Protein AF-0000000067769221 (afdb_homodimer)

Organism: Nicotiana tabacum (NCBI:txid4097)

Foldseek 3Di:
DDPPPPPPPPQQDFDDAPLDPDTWGQDQPDPDDFQAAQAQRHTCVNPRAKIGDPVVSHIHHPQSRVPDQWDCALLDNPDIWGKDQWDPDPVRKAAALAQRDIDNGIWRADPVVSHTHGLLRRQDAQWDDADVDHDIWGKEQFALEPPLPDWDAAPQPRHIDHGRYIWTADLVVRHIHHPVSTDPSDRDHDDDDDDDPPVVPPPPPPPPPPPPVPVVVNCVRVCVSVVSSVSNVVVSVSNHVSVVVVVVVVVVVD/DDPPPPPPPVQQDFDDAPLDPDTWGQDQPDPDDFQAAQAQRHTCVNPRAKIGDPVVSHIHGPQSRPPDQWDCALLDNPDIWGKDQWDPDPVRKAAAQAQRDIDNGIWRADPVVGHTHGLLRRQDAQWDDADVDHDIWGKEQFALEPPLPDWDAAPQPRHIDHGRYIWTADLVVRHIHHPVSTDPSDRDHDDDDDDDPPVVPPCPPPPPPPPPVPVVVVCVRVVVSVVSSVSNVVVSVSNHVSVVVVVVVVVVVD

Solvent-accessible surface area (backbone atoms only — not comparable to full-atom values): 29042 Å² total; per-residue (Å²): 137,77,82,73,74,73,75,76,74,74,71,73,72,55,44,64,42,44,86,42,94,58,60,25,24,76,37,71,75,60,94,79,75,86,47,56,19,57,36,72,65,40,64,48,83,88,52,72,54,28,31,28,32,76,92,75,71,42,32,29,41,50,45,61,66,64,50,56,54,36,42,80,41,65,88,44,73,90,51,64,22,35,54,31,69,46,36,78,34,62,82,35,43,46,57,18,56,41,77,62,48,76,48,56,28,29,28,36,30,28,62,47,55,69,46,33,29,41,52,27,63,70,37,52,66,65,56,49,76,50,90,92,41,96,58,66,26,34,37,31,76,30,56,52,53,85,60,79,81,65,81,52,51,18,73,77,81,64,46,76,55,62,59,58,31,27,27,34,35,26,54,93,77,68,44,36,29,44,48,79,78,70,43,76,85,52,59,39,80,68,75,84,72,74,67,47,78,58,76,76,62,73,78,66,75,71,73,72,65,72,80,62,76,75,58,60,61,60,57,49,45,55,43,45,48,50,46,49,32,50,48,35,51,50,46,43,52,50,26,33,51,42,50,50,50,52,52,50,55,57,54,68,70,99,135,77,82,73,74,73,76,75,75,76,71,72,72,54,43,66,42,44,86,43,95,58,60,25,26,75,38,72,73,61,94,78,74,86,48,58,19,56,36,72,66,37,63,47,83,86,53,73,54,28,32,27,32,77,92,74,71,43,33,29,41,48,46,60,66,64,51,53,54,37,42,79,42,66,91,45,72,91,50,63,22,34,54,30,72,47,34,77,34,62,81,34,42,46,56,19,57,41,78,62,47,75,46,57,26,28,28,37,30,29,61,48,54,68,46,35,28,41,52,27,62,72,38,52,64,64,58,49,78,49,89,93,42,96,58,67,26,35,38,33,76,31,57,52,54,86,59,81,80,65,80,52,52,21,74,78,80,64,46,77,56,62,60,58,30,27,27,34,35,27,54,94,75,69,43,37,28,43,46,78,79,70,44,75,86,53,58,39,81,68,74,85,72,74,66,48,79,58,78,78,63,73,78,69,76,69,72,72,65,71,81,61,77,74,60,61,57,59,57,48,46,58,40,44,48,49,45,49,32,49,48,35,51,49,48,43,52,50,26,33,51,43,49,50,50,52,52,50,55,54,52,68,69,100

InterPro domains:
  IPR004146 DC1 [PF03107] (18-64)
  IPR004146 DC1 [PF03107] (75-122)
  IPR004146 DC1 [PF03107] (133-181)
  IPR046349 C1-like domain superfamily [SSF57889] (49-135)

Nearest PDB structures (foldseek):
  1v5n-assembly1_A  TM=6.623E-01  e=2.017E-02  Arabidopsis thaliana
  4b6d-assembly3_C  TM=6.469E-01  e=5.183E-01  Homo sapiens
  5hh7-assembly1_A  TM=3.767E-01  e=6.473E+00  Arabidopsis thaliana
  1v5n-assembly1_A  TM=6.621E-01  e=2.041E-02  Arabidopsis thaliana
  4b6d-assembly3_C  TM=6.463E-01  e=5.768E-01  Homo sapiens

pLDDT: mean 79.21, std 22.81, range [24.3, 98.06]

Sequence (508 aa):
MGRRNRNRDSTSQGKQHFSHSHILKPINPAEVETLTCNACEQPNNDKPNFYGCNSCQYFLHENCFNAPRFLDHSSHSSHPLTLLASPTYSSRSYTCKACGSAGNGFCFSCACCEFDVHLQCASSPSSLLVDIHPHQLELLFGSPFEDKNIVYSCDVCNVIMKTDDWLYYCAGCDFMSHLPCTISPEVGVFPRQQPHPNPNPNPNPNSNTDPNPNTNSAVEMINAANEAHEQIIAAQIRAQIEARGRAAALSLWDMGRRNRNRDSTSQGKQHFSHSHILKPINPAEVETLTCNACEQPNNDKPNFYGCNSCQYFLHENCFNAPRFLDHSSHSSHPLTLLASPTYSSRSYTCKACGSAGNGFCFSCACCEFDVHLQCASSPSSLLVDIHPHQLELLFGSPFEDKNIVYSCDVCNVIMKTDDWLYYCAGCDFMSHLPCTISPEVGVFPRQQPHPNPNPNPNPNSNTDPNPNTNSAVEMINAANEAHEQIIAAQIRAQIEARGRAAALSLWD

Secondary structure (DSSP, 8-state):
--------------EEETTEEEEEEEE---SS---B-TTT--B-TT-S-EEEETTTTEEEEHHHHT--SEE--GGGTTSPEEEESS--STTS-EE-TTT--EE-S-EEEETTTTEEE-HHHHT--SEEEETTEEEEEEEESS-S-S-TT---B-TTT-PBPPTTS-EEEETTTTEEEEHHHHS-S---PPPPPPPPP-SS----TT------STTHHHHHHHHHHHHHHHHHHHHHHHHHHHHHHHHHHHHHH-/--------------EEETTEEEEEEEE---SS---B-TTT--B-TT-S-EEEETTTTEEEEHHHHT--SEE--GGGTTSPEEEESS--STTS-EE-TTT--EE-S-EEEETTTTEEE-HHHHT--SEEEETTEEEEEEEESS-S-S-TT---B-TTT-PBPPTTS-EEEETTTTEEEEHHHHS-S---PPPPPPPPP-SS----TT------STTHHHHHHHHHHHHHHHHHHHHHHHHHHHHHHHHHHHHHH-

Radius of gyration: 27.62 Å; Cα contacts (8 Å, |Δi|>4): 855; chains: 2; bounding box: 79×77×88 Å

Structure (mmCIF, N/CA/C/O backbone):
data_AF-0000000067769221-model_v1
#
loop_
_entity.id
_entity.type
_entity.pdbx_description
1 polymer 'DC1 domain-containing protein'
#
loop_
_atom_site.group_PDB
_atom_site.id
_atom_site.type_symbol
_atom_site.label_atom_id
_atom_site.label_alt_id
_atom_site.label_comp_id
_atom_site.label_asym_id
_atom_site.label_entity_id
_atom_site.label_seq_id
_atom_site.pdbx_PDB_ins_code
_atom_site.Cartn_x
_atom_site.Cartn_y
_atom_site.Cartn_z
_atom_site.occupancy
_atom_site.B_iso_or_equiv
_atom_site.auth_seq_id
_atom_site.auth_comp_id
_atom_site.auth_asym_id
_atom_site.auth_atom_id
_atom_site.pdbx_PDB_model_num
ATOM 1 N N . MET A 1 1 ? -12.945 -39.938 45.281 1 25.27 1 MET A N 1
ATOM 2 C CA . MET A 1 1 ? -13.789 -39.031 44.5 1 25.27 1 MET A CA 1
ATOM 3 C C . MET A 1 1 ? -12.938 -37.969 43.781 1 25.27 1 MET A C 1
ATOM 5 O O . MET A 1 1 ? -12.344 -37.094 44.406 1 25.27 1 MET A O 1
ATOM 9 N N . GLY A 1 2 ? -12.203 -38.344 42.781 1 24.89 2 GLY A N 1
ATOM 10 C CA . GLY A 1 2 ? -11.125 -37.688 42.062 1 24.89 2 GLY A CA 1
ATOM 11 C C . GLY A 1 2 ? -11.602 -36.5 41.25 1 24.89 2 GLY A C 1
ATOM 12 O O . GLY A 1 2 ? -12.648 -36.531 40.594 1 24.89 2 GLY A O 1
ATOM 13 N N . ARG A 1 3 ? -11.352 -35.219 41.75 1 29.81 3 ARG A N 1
ATOM 14 C CA . ARG A 1 3 ? -11.594 -33.938 41.031 1 29.81 3 ARG A CA 1
ATOM 15 C C . ARG A 1 3 ? -11.102 -34.031 39.594 1 29.81 3 ARG A C 1
ATOM 17 O O . ARG A 1 3 ? -9.898 -34.188 39.375 1 29.81 3 ARG A O 1
ATOM 24 N N . ARG A 1 4 ? -11.859 -34.719 38.719 1 24.3 4 ARG A N 1
ATOM 25 C CA . ARG A 1 4 ? -11.648 -34.656 37.281 1 24.3 4 ARG A CA 1
ATOM 26 C C . ARG A 1 4 ? -11.375 -33.25 36.844 1 24.3 4 ARG A C 1
ATOM 28 O O . ARG A 1 4 ? -12.172 -32.344 37.094 1 24.3 4 ARG A O 1
ATOM 35 N N . ASN A 1 5 ? -10.109 -32.844 36.75 1 26.67 5 ASN A N 1
ATOM 36 C CA . ASN A 1 5 ? -9.594 -31.609 36.125 1 26.67 5 ASN A CA 1
ATOM 37 C C . ASN A 1 5 ? -10.266 -31.328 34.812 1 26.67 5 ASN A C 1
ATOM 39 O O . ASN A 1 5 ? -10.219 -32.156 33.875 1 26.67 5 ASN A O 1
ATOM 43 N N . ARG A 1 6 ? -11.516 -30.734 34.812 1 29.41 6 ARG A N 1
ATOM 44 C CA . ARG A 1 6 ? -12.133 -30.156 33.625 1 29.41 6 ARG A CA 1
ATOM 45 C C . ARG A 1 6 ? -11.078 -29.609 32.656 1 29.41 6 ARG A C 1
ATOM 47 O O . ARG A 1 6 ? -10.156 -28.906 33.094 1 29.41 6 ARG A O 1
ATOM 54 N N . ASN A 1 7 ? -10.844 -30.375 31.609 1 27.83 7 ASN A N 1
ATOM 55 C CA . ASN A 1 7 ? -10.109 -30 30.406 1 27.83 7 ASN A CA 1
ATOM 56 C C . ASN A 1 7 ? -10.289 -28.531 30.062 1 27.83 7 ASN A C 1
ATOM 58 O O . ASN A 1 7 ? -11.383 -27.984 30.203 1 27.83 7 ASN A O 1
ATOM 62 N N . ARG A 1 8 ? -9.297 -27.688 30.297 1 29.52 8 ARG A N 1
ATOM 63 C CA . ARG A 1 8 ? -9.039 -26.375 29.734 1 29.52 8 ARG A CA 1
ATOM 64 C C . ARG A 1 8 ? -9.594 -26.266 28.312 1 29.52 8 ARG A C 1
ATOM 66 O O . ARG A 1 8 ? -9.109 -26.938 27.406 1 29.52 8 ARG A O 1
ATOM 73 N N . ASP A 1 9 ? -10.906 -26.25 28.078 1 34.09 9 ASP A N 1
ATOM 74 C CA . ASP A 1 9 ? -11.438 -25.75 26.812 1 34.09 9 ASP A CA 1
ATOM 75 C C . ASP A 1 9 ? -10.484 -24.734 26.188 1 34.09 9 ASP A C 1
ATOM 77 O O . ASP A 1 9 ? -10.18 -23.703 26.781 1 34.09 9 ASP A O 1
ATOM 81 N N . SER A 1 10 ? -9.367 -25.109 25.578 1 37.72 10 SER A N 1
ATOM 82 C CA . SER A 1 10 ? -8.5 -24.297 24.719 1 37.72 10 SER A CA 1
ATOM 83 C C . SER A 1 10 ? -9.305 -23.25 23.969 1 37.72 10 SER A C 1
ATOM 85 O O . SER A 1 10 ? -10.023 -23.562 23.016 1 37.72 10 SER A O 1
ATOM 87 N N . THR A 1 11 ? -10.102 -22.391 24.5 1 42 11 THR A N 1
ATOM 88 C CA . THR A 1 11 ? -10.68 -21.172 23.953 1 42 11 THR A CA 1
ATOM 89 C C . THR A 1 11 ? -9.828 -20.641 22.812 1 42 11 THR A C 1
ATOM 91 O O . THR A 1 11 ? -8.695 -20.203 23.016 1 42 11 THR A O 1
ATOM 94 N N . SER A 1 12 ? -9.609 -21.281 21.688 1 53.34 12 SER A N 1
ATOM 95 C CA . SER A 1 12 ? -8.922 -20.906 20.469 1 53.34 12 SER A CA 1
ATOM 96 C C . SER A 1 12 ? -9.008 -19.406 20.219 1 53.34 12 SER A C 1
ATOM 98 O O . SER A 1 12 ? -10.102 -18.859 20.078 1 53.34 12 SER A O 1
ATOM 100 N N . GLN A 1 13 ? -8.281 -18.594 20.875 1 73.44 13 GLN A N 1
ATOM 101 C CA . GLN A 1 13 ? -8.203 -17.141 21.047 1 73.44 13 GLN A CA 1
ATOM 102 C C . GLN A 1 13 ? -8.195 -16.438 19.703 1 73.44 13 GLN A C 1
ATOM 104 O O . GLN A 1 13 ? -7.523 -16.875 18.766 1 73.44 13 GLN A O 1
ATOM 109 N N . GLY A 1 14 ? -9.266 -15.797 19.281 1 86.94 14 GLY A N 1
ATOM 110 C CA . GLY A 1 14 ? -9.414 -14.906 18.141 1 86.94 14 GLY A CA 1
ATOM 111 C C . GLY A 1 14 ? -8.242 -13.961 17.969 1 86.94 14 GLY A C 1
ATOM 112 O O . GLY A 1 14 ? -7.461 -13.75 18.891 1 86.94 14 GLY A O 1
ATOM 113 N N . LYS A 1 15 ? -7.949 -13.734 16.781 1 91.62 15 LYS A N 1
ATOM 114 C CA . LYS A 1 15 ? -6.863 -12.82 16.422 1 91.62 15 LYS A CA 1
ATOM 115 C C . LYS A 1 15 ? -7.383 -11.617 15.656 1 91.62 15 LYS A C 1
ATOM 117 O O . LYS A 1 15 ? -8.305 -11.742 14.844 1 91.62 15 LYS A O 1
ATOM 122 N N . GLN A 1 16 ? -6.746 -10.477 15.93 1 94.25 16 GLN A N 1
ATOM 123 C CA . GLN A 1 16 ? -7.055 -9.266 15.172 1 94.25 16 GLN A CA 1
ATOM 124 C C . GLN A 1 16 ? -6.293 -9.242 13.844 1 94.25 16 GLN A C 1
ATOM 126 O O . GLN A 1 16 ? -5.117 -9.602 13.797 1 94.25 16 GLN A O 1
ATOM 131 N N . HIS A 1 17 ? -6.992 -8.969 12.82 1 95.88 17 HIS A N 1
ATOM 132 C CA . HIS A 1 17 ? -6.383 -8.742 11.508 1 95.88 17 HIS A CA 1
ATOM 133 C C . HIS A 1 17 ? -6.703 -7.34 10.992 1 95.88 17 HIS A C 1
ATOM 135 O O . HIS A 1 17 ? -7.809 -6.836 11.195 1 95.88 17 HIS A O 1
ATOM 141 N N . PHE A 1 18 ? -5.863 -6.773 10.266 1 94.62 18 PHE A N 1
ATOM 142 C CA . PHE A 1 18 ? -6.016 -5.371 9.891 1 94.62 18 PHE A CA 1
ATOM 143 C C . PHE A 1 18 ? -7.168 -5.199 8.906 1 94.62 18 PHE A C 1
ATOM 145 O O . PHE A 1 18 ? -7.75 -4.117 8.805 1 94.62 18 PHE A O 1
ATOM 152 N N . SER A 1 19 ? -7.48 -6.215 8.117 1 94.88 19 SER A N 1
ATOM 153 C CA . SER A 1 19 ? -8.438 -6.102 7.02 1 94.88 19 SER A CA 1
ATOM 154 C C . SER A 1 19 ? -9.875 -6.227 7.527 1 94.88 19 SER A C 1
ATOM 156 O O . SER A 1 19 ? -10.828 -6.086 6.758 1 94.88 19 SER A O 1
ATOM 158 N N . HIS A 1 20 ? -10.016 -6.465 8.766 1 93.94 20 HIS A N 1
ATOM 159 C CA . HIS A 1 20 ? -11.344 -6.633 9.336 1 93.94 20 HIS A CA 1
ATOM 160 C C . HIS A 1 20 ? -11.414 -6.066 10.75 1 93.94 20 HIS A C 1
ATOM 162 O O . HIS A 1 20 ? -10.492 -6.25 11.539 1 93.94 20 HIS A O 1
ATOM 168 N N . SER A 1 21 ? -12.484 -5.402 11.102 1 91.25 21 SER A N 1
ATOM 169 C CA . SER A 1 21 ? -12.586 -4.699 12.383 1 91.25 21 SER A CA 1
ATOM 170 C C . SER A 1 21 ? -12.852 -5.668 13.523 1 91.25 21 SER A C 1
ATOM 172 O O . SER A 1 21 ? -12.453 -5.414 14.664 1 91.25 21 SER A O 1
ATOM 174 N N . HIS A 1 22 ? -13.461 -6.832 13.297 1 93.69 22 HIS A N 1
ATOM 175 C CA . HIS A 1 22 ? -13.758 -7.805 14.344 1 93.69 22 HIS A CA 1
ATOM 176 C C . HIS A 1 22 ? -12.633 -8.82 14.492 1 93.69 22 HIS A C 1
ATOM 178 O O . HIS A 1 22 ? -11.891 -9.078 13.539 1 93.69 22 HIS A O 1
ATOM 184 N N . ILE A 1 23 ? -12.641 -9.328 15.648 1 95 23 ILE A N 1
ATOM 185 C CA . ILE A 1 23 ? -11.703 -10.414 15.914 1 95 23 ILE A CA 1
ATOM 186 C C . ILE A 1 23 ? -12.078 -11.633 15.07 1 95 23 ILE A C 1
ATOM 188 O O . ILE A 1 23 ? -13.258 -11.977 14.961 1 95 23 ILE A O 1
ATOM 192 N N . LEU A 1 24 ? -11.141 -12.18 14.438 1 94.5 24 LEU A N 1
ATOM 193 C CA . LEU A 1 24 ? -11.359 -13.391 13.648 1 94.5 24 LEU A CA 1
ATOM 194 C C . LEU A 1 24 ? -11.07 -14.641 14.477 1 94.5 24 LEU A C 1
ATOM 196 O O . LEU A 1 24 ? -10.031 -14.734 15.125 1 94.5 24 LEU A O 1
ATOM 200 N N . LYS A 1 25 ? -11.961 -15.602 14.414 1 93.06 25 LYS A N 1
ATOM 201 C CA . LYS A 1 25 ? -11.836 -16.828 15.188 1 93.06 25 LYS A CA 1
ATOM 202 C C . LYS A 1 25 ? -11.609 -18.031 14.281 1 93.06 25 LYS A C 1
ATOM 204 O O . LYS A 1 25 ? -11.992 -18.016 13.102 1 93.06 25 LYS A O 1
ATOM 209 N N . PRO A 1 26 ? -10.914 -18.969 14.883 1 89.88 26 PRO A N 1
ATOM 210 C CA . PRO A 1 26 ? -10.805 -20.203 14.086 1 89.88 26 PRO A CA 1
ATOM 211 C C . PRO A 1 26 ? -12.164 -20.766 13.695 1 89.88 26 PRO A C 1
ATOM 213 O O . PRO A 1 26 ? -13.094 -20.766 14.508 1 89.88 26 PRO A O 1
ATOM 216 N N . ILE A 1 27 ? -12.211 -21 12.414 1 83.38 27 ILE A N 1
ATOM 217 C CA . ILE A 1 27 ? -13.445 -21.594 11.898 1 83.38 27 ILE A CA 1
ATOM 218 C C . ILE A 1 27 ? -13.234 -23.078 11.641 1 83.38 27 ILE A C 1
ATOM 220 O O . ILE A 1 27 ? -12.219 -23.484 11.07 1 83.38 27 ILE A O 1
ATOM 224 N N . ASN A 1 28 ? -13.891 -23.859 12.367 1 69.56 28 ASN A N 1
ATOM 225 C CA . ASN A 1 28 ? -13.93 -25.281 12.047 1 69.56 28 ASN A CA 1
ATOM 226 C C . ASN A 1 28 ? -15.031 -25.594 11.039 1 69.56 28 ASN A C 1
ATOM 228 O O . ASN A 1 28 ? -16.219 -25.594 11.391 1 69.56 28 ASN A O 1
ATOM 232 N N . PRO A 1 29 ? -14.586 -25.359 9.828 1 57.69 29 PRO A N 1
ATOM 233 C CA . PRO A 1 29 ? -15.688 -25.547 8.883 1 57.69 29 PRO A CA 1
ATOM 234 C C . PRO A 1 29 ? -16.484 -26.828 9.141 1 57.69 29 PRO A C 1
ATOM 236 O O . PRO A 1 29 ? -15.891 -27.875 9.406 1 57.69 29 PRO A O 1
ATOM 239 N N . ALA A 1 30 ? -17.5 -26.781 9.844 1 55.44 30 ALA A N 1
ATOM 240 C CA . ALA A 1 30 ? -18.328 -27.984 9.75 1 55.44 30 ALA A CA 1
ATOM 241 C C . ALA A 1 30 ? -18.359 -28.516 8.32 1 55.44 30 ALA A C 1
ATOM 243 O O . ALA A 1 30 ? -18.031 -27.797 7.379 1 55.44 30 ALA A O 1
ATOM 244 N N . GLU A 1 31 ? -18.672 -29.797 7.98 1 53.28 31 GLU A N 1
ATOM 245 C CA . GLU A 1 31 ? -18.781 -30.609 6.777 1 53.28 31 GLU A CA 1
ATOM 246 C C . GLU A 1 31 ? -19.188 -29.766 5.574 1 53.28 31 GLU A C 1
ATOM 248 O O . GLU A 1 31 ? -18.734 -30 4.453 1 53.28 31 GLU A O 1
ATOM 253 N N . VAL A 1 32 ? -20.25 -28.906 5.582 1 55.25 32 VAL A N 1
ATOM 254 C CA . VAL A 1 32 ? -21.016 -28.75 4.348 1 55.25 32 VAL A CA 1
ATOM 255 C C . VAL A 1 32 ? -20.562 -27.484 3.619 1 55.25 32 VAL A C 1
ATOM 257 O O . VAL A 1 32 ? -20.516 -27.453 2.389 1 55.25 32 VAL A O 1
ATOM 260 N N . GLU A 1 33 ? -20.359 -26.188 4.273 1 67.38 33 GLU A N 1
ATOM 261 C CA . GLU A 1 33 ? -20.469 -25 3.439 1 67.38 33 GLU A CA 1
ATOM 262 C C . GLU A 1 33 ? -19.094 -24.531 2.971 1 67.38 33 GLU A C 1
ATOM 264 O O . GLU A 1 33 ? -18.125 -24.578 3.729 1 67.38 33 GLU A O 1
ATOM 269 N N . THR A 1 34 ? -18.906 -24.531 1.644 1 82.5 34 THR A N 1
ATOM 270 C CA . THR A 1 34 ? -17.703 -24 1 1 82.5 34 THR A CA 1
ATOM 271 C C . THR A 1 34 ? -17.609 -22.484 1.211 1 82.5 34 THR A C 1
ATOM 273 O O . THR A 1 34 ? -18.469 -21.734 0.768 1 82.5 34 THR A O 1
ATOM 276 N N . LEU A 1 35 ? -16.719 -22.125 2.105 1 87.94 35 LEU A N 1
ATOM 277 C CA . LEU A 1 35 ? -16.453 -20.719 2.342 1 87.94 35 LEU A CA 1
ATOM 278 C C . LEU A 1 35 ? -15.344 -20.219 1.419 1 87.94 35 LEU A C 1
ATOM 280 O O . LEU A 1 35 ? -14.461 -20.984 1.021 1 87.94 35 LEU A O 1
ATOM 284 N N . THR A 1 36 ? -15.422 -18.984 1.018 1 92.12 36 THR A N 1
ATOM 285 C CA . THR A 1 36 ? -14.43 -18.359 0.14 1 92.12 36 THR A CA 1
ATOM 286 C C . THR A 1 36 ? -13.562 -17.375 0.915 1 92.12 36 THR A C 1
ATOM 288 O O . THR A 1 36 ? -14.078 -16.562 1.689 1 92.12 36 THR A O 1
ATOM 291 N N . CYS A 1 37 ? -12.344 -17.516 0.779 1 94.56 37 CYS A N 1
ATOM 292 C CA . CYS A 1 37 ? -11.398 -16.609 1.421 1 94.56 37 CYS A CA 1
ATOM 293 C C . CYS A 1 37 ? -11.5 -15.203 0.848 1 94.56 37 CYS A C 1
ATOM 295 O O . CYS A 1 37 ? -11.508 -15.023 -0.371 1 94.56 37 CYS A O 1
ATOM 297 N N . ASN A 1 38 ? -11.484 -14.203 1.709 1 95.31 38 ASN A N 1
ATOM 298 C CA . ASN A 1 38 ? -11.633 -12.82 1.272 1 95.31 38 ASN A CA 1
ATOM 299 C C . ASN A 1 38 ? -10.312 -12.242 0.771 1 95.31 38 ASN A C 1
ATOM 301 O O . ASN A 1 38 ? -10.289 -11.172 0.158 1 95.31 38 ASN A O 1
ATOM 305 N N . ALA A 1 39 ? -9.242 -12.953 0.962 1 96.25 39 ALA A N 1
ATOM 306 C CA . ALA A 1 39 ? -7.941 -12.477 0.508 1 96.25 39 ALA A CA 1
ATOM 307 C C . ALA A 1 39 ? -7.594 -13.055 -0.861 1 96.25 39 ALA A C 1
ATOM 309 O O . ALA A 1 39 ? -7.539 -12.32 -1.854 1 96.25 39 ALA A O 1
ATOM 310 N N . CYS A 1 40 ? -7.512 -14.312 -0.928 1 95 40 CYS A N 1
ATOM 311 C CA . CYS A 1 40 ? -7.062 -14.945 -2.162 1 95 40 CYS A CA 1
ATOM 312 C C . CYS A 1 40 ? -8.242 -15.352 -3.033 1 95 40 CYS A C 1
ATOM 314 O O . CYS A 1 40 ? -8.062 -15.805 -4.164 1 95 40 CYS A O 1
ATOM 316 N N . GLU A 1 41 ? -9.422 -15.312 -2.553 1 93.75 41 GLU A N 1
ATOM 317 C CA . GLU A 1 41 ? -10.672 -15.578 -3.256 1 93.75 41 GLU A CA 1
ATOM 318 C C . GLU A 1 41 ? -10.797 -17.047 -3.625 1 93.75 41 GLU A C 1
ATOM 320 O O . GLU A 1 41 ? -11.508 -17.406 -4.57 1 93.75 41 GLU A O 1
ATOM 325 N N . GLN A 1 42 ? -10.031 -17.922 -2.934 1 91.56 42 GLN A N 1
ATOM 326 C CA . GLN A 1 42 ? -10.125 -19.359 -3.113 1 91.56 42 GLN A CA 1
ATOM 327 C C . GLN A 1 42 ? -10.961 -20 -2.008 1 91.56 42 GLN A C 1
ATOM 329 O O . GLN A 1 42 ? -11.086 -19.453 -0.916 1 91.56 42 GLN A O 1
ATOM 334 N N . PRO A 1 43 ? -11.508 -21.109 -2.344 1 89.31 43 PRO A N 1
ATOM 335 C CA . PRO A 1 43 ? -12.312 -21.797 -1.33 1 89.31 43 PRO A CA 1
ATOM 336 C C . PRO A 1 43 ? -11.461 -22.438 -0.232 1 89.31 43 PRO A C 1
ATOM 338 O O . PRO A 1 43 ? -10.25 -22.609 -0.407 1 89.31 43 PRO A O 1
ATOM 341 N N . ASN A 1 44 ? -11.984 -22.688 0.973 1 82.62 44 ASN A N 1
ATOM 342 C CA . ASN A 1 44 ? -11.297 -23.328 2.094 1 82.62 44 ASN A CA 1
ATOM 343 C C . ASN A 1 44 ? -11.008 -24.797 1.811 1 82.62 44 ASN A C 1
ATOM 345 O O . ASN A 1 44 ? -10.133 -25.391 2.445 1 82.62 44 ASN A O 1
ATOM 349 N N . ASN A 1 45 ? -11.172 -25.312 0.659 1 67.38 45 ASN A N 1
ATOM 350 C CA . ASN A 1 45 ? -11.008 -26.703 0.23 1 67.38 45 ASN A CA 1
ATOM 351 C C . ASN A 1 45 ? -10.648 -27.609 1.4 1 67.38 45 ASN A C 1
ATOM 353 O O . ASN A 1 45 ? -9.609 -28.266 1.381 1 67.38 45 ASN A O 1
ATOM 357 N N . ASP A 1 46 ? -11.375 -27.688 2.496 1 61.19 46 ASP A N 1
ATOM 358 C CA . ASP A 1 46 ? -11.227 -28.609 3.621 1 61.19 46 ASP A CA 1
ATOM 359 C C . ASP A 1 46 ? -9.969 -28.281 4.434 1 61.19 46 ASP A C 1
ATOM 361 O O . ASP A 1 46 ? -9.516 -29.109 5.227 1 61.19 46 ASP A O 1
ATOM 365 N N . LYS A 1 47 ? -9.383 -27.234 4.062 1 65.25 47 LYS A N 1
ATOM 366 C CA . LYS A 1 47 ? -8.219 -26.891 4.871 1 65.25 47 LYS A CA 1
ATOM 367 C C . LYS A 1 47 ? -8.633 -26.344 6.238 1 65.25 47 LYS A C 1
ATOM 369 O O . LYS A 1 47 ? -9.508 -25.484 6.332 1 65.25 47 LYS A O 1
ATOM 374 N N . PRO A 1 48 ? -8.148 -26.938 7.336 1 61.59 48 PRO A N 1
ATOM 375 C CA . PRO A 1 48 ? -8.57 -26.672 8.711 1 61.59 48 PRO A CA 1
ATOM 376 C C . PRO A 1 48 ? -8.117 -25.312 9.227 1 61.59 48 PRO A C 1
ATOM 378 O O . PRO A 1 48 ? -8.672 -24.797 10.195 1 61.59 48 PRO A O 1
ATOM 381 N N . ASN A 1 49 ? -7.418 -24.688 8.523 1 80.75 49 ASN A N 1
ATOM 382 C CA . ASN A 1 49 ? -6.883 -23.516 9.203 1 80.75 49 ASN A CA 1
ATOM 383 C C . ASN A 1 49 ? -7.414 -22.219 8.594 1 80.75 49 ASN A C 1
ATOM 385 O O . ASN A 1 49 ? -6.664 -21.469 7.965 1 80.75 49 ASN A O 1
ATOM 389 N N . PHE A 1 50 ? -8.805 -22.094 8.859 1 87.44 50 PHE A N 1
ATOM 390 C CA . PHE A 1 50 ? -9.508 -20.891 8.414 1 87.44 50 PHE A CA 1
ATOM 391 C C . PHE A 1 50 ? -9.891 -20.016 9.602 1 87.44 50 PHE A C 1
ATOM 393 O O . PHE A 1 50 ? -10.242 -20.531 10.664 1 87.44 50 PHE A O 1
ATOM 400 N N . TYR A 1 51 ? -9.703 -18.766 9.484 1 92.12 51 TYR A N 1
ATOM 401 C CA . TYR A 1 51 ? -10.164 -17.766 10.453 1 92.12 51 TYR A CA 1
ATOM 402 C C . TYR A 1 51 ? -11.297 -16.922 9.867 1 92.12 51 TYR A C 1
ATOM 404 O O . TYR A 1 51 ? -11.32 -16.656 8.664 1 92.12 51 TYR A O 1
ATOM 412 N N . GLY A 1 52 ? -12.227 -16.625 10.766 1 92.62 52 GLY A N 1
ATOM 413 C CA . GLY A 1 52 ? -13.273 -15.82 10.172 1 92.62 52 GLY A CA 1
ATOM 414 C C . GLY A 1 52 ? -14.211 -15.211 11.195 1 92.62 52 GLY A C 1
ATOM 415 O O . GLY A 1 52 ? -14.055 -15.43 12.398 1 92.62 52 GLY A O 1
ATOM 416 N N . CYS A 1 53 ? -14.914 -14.281 10.734 1 93.81 53 CYS A N 1
ATOM 417 C CA . CYS A 1 53 ? -16.047 -13.648 11.406 1 93.81 53 CYS A CA 1
ATOM 418 C C . CYS A 1 53 ? -17.359 -14.031 10.727 1 93.81 53 CYS A C 1
ATOM 420 O O . CYS A 1 53 ? -17.672 -13.531 9.648 1 93.81 53 CYS A O 1
ATOM 422 N N . ASN A 1 54 ? -18.219 -14.75 11.375 1 90.06 54 ASN A N 1
ATOM 423 C CA . ASN A 1 54 ? -19.438 -15.289 10.773 1 90.06 54 ASN A CA 1
ATOM 424 C C . ASN A 1 54 ? -20.469 -14.203 10.539 1 90.06 54 ASN A C 1
ATOM 426 O O . ASN A 1 54 ? -21.156 -14.195 9.516 1 90.06 54 ASN A O 1
ATOM 430 N N . SER A 1 55 ? -20.531 -13.336 11.461 1 92.19 55 SER A N 1
ATOM 431 C CA . SER A 1 55 ? -21.547 -12.289 11.359 1 92.19 55 SER A CA 1
ATOM 432 C C . SER A 1 55 ? -21.328 -11.422 10.117 1 92.19 55 SER A C 1
ATOM 434 O O . SER A 1 55 ? -22.281 -10.961 9.5 1 92.19 55 SER A O 1
ATOM 436 N N . CYS A 1 56 ? -20.062 -11.25 9.703 1 93.25 56 CYS A N 1
ATOM 437 C CA . CYS A 1 56 ? -19.719 -10.406 8.562 1 93.25 56 CYS A CA 1
ATOM 438 C C . CYS A 1 56 ? -19.438 -11.25 7.32 1 93.25 56 CYS A C 1
ATOM 440 O O . CYS A 1 56 ? -19.219 -10.703 6.238 1 93.25 56 CYS A O 1
ATOM 442 N N . GLN A 1 57 ? -19.422 -12.539 7.465 1 91.69 57 GLN A N 1
ATOM 443 C CA . GLN A 1 57 ? -19.078 -13.453 6.383 1 91.69 57 GLN A CA 1
ATOM 444 C C . GLN A 1 57 ? -17.703 -13.109 5.793 1 91.69 57 GLN A C 1
ATOM 446 O O . GLN A 1 57 ? -17.578 -12.961 4.578 1 91.69 57 GLN A O 1
ATOM 451 N N . TYR A 1 58 ? -16.797 -13 6.684 1 94.69 58 TYR A N 1
ATOM 452 C CA . TYR A 1 58 ? -15.422 -12.664 6.344 1 94.69 58 TYR A CA 1
ATOM 453 C C . TYR A 1 58 ? -14.469 -13.766 6.797 1 94.69 58 TYR A C 1
ATOM 455 O O . TYR A 1 58 ? -14.391 -14.078 7.984 1 94.69 58 TYR A O 1
ATOM 463 N N . PHE A 1 59 ? -13.688 -14.32 5.832 1 93.62 59 PHE A N 1
ATOM 464 C CA . PHE A 1 59 ? -12.875 -15.5 6.117 1 93.62 59 PHE A CA 1
ATOM 465 C C . PHE A 1 59 ? -11.5 -15.383 5.469 1 93.62 59 PHE A C 1
ATOM 467 O O . PHE A 1 59 ? -11.375 -14.828 4.371 1 93.62 59 PHE A O 1
ATOM 474 N N . LEU A 1 60 ? -10.508 -15.891 6.207 1 95.06 60 LEU A N 1
ATOM 475 C CA . LEU A 1 60 ? -9.148 -15.922 5.695 1 95.06 60 LEU A CA 1
ATOM 476 C C . LEU A 1 60 ? -8.508 -17.281 5.922 1 95.06 60 LEU A C 1
ATOM 478 O O . LEU A 1 60 ? -8.664 -17.891 6.992 1 95.06 60 LEU A O 1
ATOM 482 N N . HIS A 1 61 ? -7.836 -17.75 4.832 1 93.25 61 HIS A N 1
ATOM 483 C CA . HIS A 1 61 ? -6.906 -18.844 5.078 1 93.25 61 HIS A CA 1
ATOM 484 C C . HIS A 1 61 ? -5.844 -18.438 6.094 1 93.25 61 HIS A C 1
ATOM 486 O O . HIS A 1 61 ? -5.574 -17.25 6.285 1 93.25 61 HIS A O 1
ATOM 492 N N . GLU A 1 62 ? -5.273 -19.406 6.688 1 92.06 62 GLU A N 1
ATOM 493 C CA . GLU A 1 62 ? -4.207 -19.125 7.641 1 92.06 62 GLU A CA 1
ATOM 494 C C . GLU A 1 62 ? -3.039 -18.406 6.965 1 92.06 62 GLU A C 1
ATOM 496 O O . GLU A 1 62 ? -2.52 -17.422 7.492 1 92.06 62 GLU A O 1
ATOM 501 N N . ASN A 1 63 ? -2.578 -18.922 5.816 1 93.44 63 ASN A N 1
ATOM 502 C CA . ASN A 1 63 ? -1.471 -18.312 5.098 1 93.44 63 ASN A CA 1
ATOM 503 C C . ASN A 1 63 ? -1.827 -16.906 4.629 1 93.44 63 ASN A C 1
ATOM 505 O O . ASN A 1 63 ? -0.966 -16.016 4.582 1 93.44 63 ASN A O 1
ATOM 509 N N . CYS A 1 64 ? -3.092 -16.703 4.242 1 95.12 64 CYS A N 1
ATOM 510 C CA . CYS A 1 64 ? -3.545 -15.375 3.855 1 95.12 64 CYS A CA 1
ATOM 511 C C . CYS A 1 64 ? -3.584 -14.438 5.059 1 95.12 64 CYS A C 1
ATOM 513 O O . CYS A 1 64 ? -3.188 -13.281 4.961 1 95.12 64 CYS A O 1
ATOM 515 N N . PHE A 1 65 ? -4.004 -14.969 6.164 1 95.06 65 PHE A N 1
ATOM 516 C CA . PHE A 1 65 ? -4.027 -14.219 7.418 1 95.06 65 PHE A CA 1
ATOM 517 C C . PHE A 1 65 ? -2.627 -13.758 7.801 1 95.06 65 PHE A C 1
ATOM 519 O O . PHE A 1 65 ? -2.447 -12.633 8.273 1 95.06 65 PHE A O 1
ATOM 526 N N . ASN A 1 66 ? -1.688 -14.602 7.512 1 94.25 66 ASN A N 1
ATOM 527 C CA . ASN A 1 66 ? -0.325 -14.352 7.973 1 94.25 66 ASN A CA 1
ATOM 528 C C . ASN A 1 66 ? 0.53 -13.719 6.879 1 94.25 66 ASN A C 1
ATOM 530 O O . ASN A 1 66 ? 1.749 -13.617 7.023 1 94.25 66 ASN A O 1
ATOM 534 N N . ALA A 1 67 ? -0.056 -13.352 5.789 1 95.88 67 ALA A N 1
ATOM 535 C CA . ALA A 1 67 ? 0.713 -12.703 4.727 1 95.88 67 ALA A CA 1
ATOM 536 C C . ALA A 1 67 ? 1.448 -11.477 5.258 1 95.88 67 ALA A C 1
ATOM 538 O O . ALA A 1 67 ? 0.897 -10.703 6.051 1 95.88 67 ALA A O 1
ATOM 539 N N . PRO A 1 68 ? 2.713 -11.297 4.828 1 95.69 68 PRO A N 1
ATOM 540 C CA . PRO A 1 68 ? 3.479 -10.141 5.293 1 95.69 68 PRO A CA 1
ATOM 541 C C . PRO A 1 68 ? 2.957 -8.82 4.723 1 95.69 68 PRO A C 1
ATOM 543 O O . PRO A 1 68 ? 2.332 -8.812 3.658 1 95.69 68 PRO A O 1
ATOM 546 N N . ARG A 1 69 ? 3.256 -7.719 5.395 1 96.12 69 ARG A N 1
ATOM 547 C CA . ARG A 1 69 ? 2.801 -6.391 4.988 1 96.12 69 ARG A CA 1
ATOM 548 C C . ARG A 1 69 ? 3.449 -5.969 3.674 1 96.12 69 ARG A C 1
ATOM 550 O O . ARG A 1 69 ? 2.965 -5.055 3.002 1 96.12 69 ARG A O 1
ATOM 557 N N . PHE A 1 70 ? 4.59 -6.543 3.432 1 96.38 70 PHE A N 1
ATOM 558 C CA . PHE A 1 70 ? 5.297 -6.262 2.188 1 96.38 70 PHE A CA 1
ATOM 559 C C . PHE A 1 70 ? 6.07 -7.488 1.72 1 96.38 70 PHE A C 1
ATOM 561 O O . PHE A 1 70 ? 6.254 -8.445 2.479 1 96.38 70 PHE A O 1
ATOM 568 N N . LEU A 1 71 ? 6.477 -7.488 0.463 1 95.5 71 LEU A N 1
ATOM 569 C CA . LEU A 1 71 ? 7.238 -8.586 -0.13 1 95.5 71 LEU A CA 1
ATOM 570 C C . LEU A 1 71 ? 8.305 -8.055 -1.078 1 95.5 71 LEU A C 1
ATOM 572 O O . LEU A 1 71 ? 8.008 -7.254 -1.97 1 95.5 71 LEU A O 1
ATOM 576 N N . ASP A 1 72 ? 9.531 -8.398 -0.802 1 93.5 72 ASP A N 1
ATOM 577 C CA . ASP A 1 72 ? 10.562 -8.25 -1.824 1 93.5 72 ASP A CA 1
ATOM 578 C C . ASP A 1 72 ? 10.516 -9.398 -2.828 1 93.5 72 ASP A C 1
ATOM 580 O O . ASP A 1 72 ? 11.062 -10.477 -2.574 1 93.5 72 ASP A O 1
ATOM 584 N N . HIS A 1 73 ? 9.898 -9.148 -3.932 1 94 73 HIS A N 1
ATOM 585 C CA . HIS A 1 73 ? 9.68 -10.211 -4.906 1 94 73 HIS A CA 1
ATOM 586 C C . HIS A 1 73 ? 10.617 -10.062 -6.102 1 94 73 HIS A C 1
ATOM 588 O O . HIS A 1 73 ? 10.812 -8.953 -6.609 1 94 73 HIS A O 1
ATOM 594 N N . SER A 1 74 ? 11.094 -11.078 -6.621 1 90.88 74 SER A N 1
ATOM 595 C CA . SER A 1 74 ? 12.086 -11.078 -7.695 1 90.88 74 SER A CA 1
ATOM 596 C C . SER A 1 74 ? 11.477 -10.586 -9.008 1 90.88 74 SER A C 1
ATOM 598 O O . SER A 1 74 ? 12.188 -10.047 -9.859 1 90.88 74 SER A O 1
ATOM 600 N N . SER A 1 75 ? 10.234 -10.781 -9.203 1 93.31 75 SER A N 1
ATOM 601 C CA . SER A 1 75 ? 9.586 -10.352 -10.445 1 93.31 75 SER A CA 1
ATOM 602 C C . SER A 1 75 ? 9.523 -8.828 -10.539 1 93.31 75 SER A C 1
ATOM 604 O O . SER A 1 75 ? 9.273 -8.281 -11.609 1 93.31 75 SER A O 1
ATOM 606 N N . HIS A 1 76 ? 9.656 -8.211 -9.453 1 93.81 76 HIS A N 1
ATOM 607 C CA . HIS A 1 76 ? 9.633 -6.754 -9.344 1 93.81 76 HIS A CA 1
ATOM 608 C C . HIS A 1 76 ? 10.664 -6.266 -8.328 1 93.81 76 HIS A C 1
ATOM 610 O O . HIS A 1 76 ? 10.305 -5.812 -7.238 1 93.81 76 HIS A O 1
ATOM 616 N N . SER A 1 77 ? 11.859 -6.141 -8.766 1 89.69 77 SER A N 1
ATOM 617 C CA . SER A 1 77 ? 12.969 -5.926 -7.84 1 89.69 77 SER A CA 1
ATOM 618 C C . SER A 1 77 ? 13.18 -4.441 -7.559 1 89.69 77 SER A C 1
ATOM 620 O O . SER A 1 77 ? 13.875 -4.074 -6.609 1 89.69 77 SER A O 1
ATOM 622 N N . SER A 1 78 ? 12.57 -3.586 -8.297 1 88.38 78 SER A N 1
ATOM 623 C CA . SER A 1 78 ? 12.789 -2.148 -8.172 1 88.38 78 SER A CA 1
ATOM 624 C C . SER A 1 78 ? 12.172 -1.61 -6.883 1 88.38 78 SER A C 1
ATOM 626 O O . SER A 1 78 ? 12.695 -0.667 -6.285 1 88.38 78 SER A O 1
ATOM 628 N N . HIS A 1 79 ? 11.062 -2.201 -6.477 1 91.94 79 HIS A N 1
ATOM 629 C CA . HIS A 1 79 ? 10.344 -1.743 -5.293 1 91.94 79 HIS A CA 1
ATOM 630 C C . HIS A 1 79 ? 9.742 -2.914 -4.523 1 91.94 79 HIS A C 1
ATOM 632 O O . HIS A 1 79 ? 9.289 -3.891 -5.129 1 91.94 79 HIS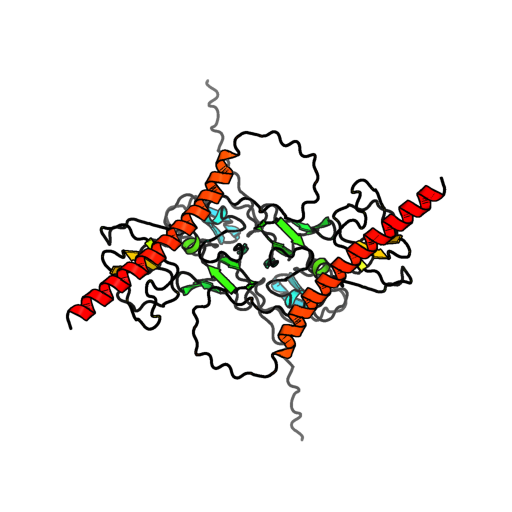 A O 1
ATOM 638 N N . PRO A 1 80 ? 9.719 -2.719 -3.207 1 93.75 80 PRO A N 1
ATOM 639 C CA . PRO A 1 80 ? 8.93 -3.707 -2.467 1 93.75 80 PRO A CA 1
ATOM 640 C C . PRO A 1 80 ? 7.445 -3.648 -2.799 1 93.75 80 PRO A C 1
ATOM 642 O O . PRO A 1 80 ? 6.91 -2.568 -3.062 1 93.75 80 PRO A O 1
ATOM 645 N N . LEU A 1 81 ? 6.801 -4.789 -2.84 1 96.75 81 LEU A N 1
ATOM 646 C CA . LEU A 1 81 ? 5.359 -4.855 -3.037 1 96.75 81 LEU A CA 1
ATOM 647 C C . LEU A 1 81 ? 4.621 -4.715 -1.711 1 96.75 81 LEU A C 1
ATOM 649 O O . LEU A 1 81 ? 4.98 -5.359 -0.724 1 96.75 81 LEU A O 1
ATOM 653 N N . THR A 1 82 ? 3.639 -3.898 -1.652 1 97.25 82 THR A N 1
ATOM 654 C CA . THR A 1 82 ? 2.846 -3.68 -0.448 1 97.25 82 THR A CA 1
ATOM 655 C C . THR A 1 82 ? 1.576 -4.527 -0.475 1 97.25 82 THR A C 1
ATOM 657 O O . THR A 1 82 ? 0.915 -4.629 -1.511 1 97.25 82 THR A O 1
ATOM 660 N N . LEU A 1 83 ? 1.269 -5.129 0.669 1 97.38 83 LEU A N 1
ATOM 661 C CA . LEU A 1 83 ? 0.025 -5.883 0.782 1 97.38 83 LEU A CA 1
ATOM 662 C C . LEU A 1 83 ? -1.169 -4.941 0.918 1 97.38 83 LEU A C 1
ATOM 664 O O . LEU A 1 83 ? -1.233 -4.145 1.856 1 97.38 83 LEU A O 1
ATOM 668 N N . LEU A 1 84 ? -2.08 -5.035 -0.001 1 97.19 84 LEU A N 1
ATOM 669 C CA . LEU A 1 84 ? -3.318 -4.266 0.022 1 97.19 84 LEU A CA 1
ATOM 670 C C . LEU A 1 84 ? -4.52 -5.176 0.279 1 97.19 84 LEU A C 1
ATOM 672 O O . LEU A 1 84 ? -4.613 -6.262 -0.296 1 97.19 84 LEU A O 1
ATOM 676 N N . ALA A 1 85 ? -5.371 -4.742 1.124 1 95.44 85 ALA A N 1
ATOM 677 C CA . ALA A 1 85 ? -6.582 -5.516 1.374 1 95.44 85 ALA A CA 1
ATOM 678 C C . ALA A 1 85 ? -7.582 -5.355 0.231 1 95.44 85 ALA A C 1
ATOM 680 O O . ALA A 1 85 ? -8.5 -6.164 0.082 1 95.44 85 ALA A O 1
ATOM 681 N N . SER A 1 86 ? -7.434 -4.336 -0.481 1 94.06 86 SER A N 1
ATOM 682 C CA . SER A 1 86 ? -8.219 -4.074 -1.683 1 94.06 86 SER A CA 1
ATOM 683 C C . SER A 1 86 ? -7.426 -3.26 -2.697 1 94.06 86 SER A C 1
ATOM 685 O O . SER A 1 86 ? -6.633 -2.393 -2.322 1 94.06 86 SER A O 1
ATOM 687 N N . PRO A 1 87 ? -7.668 -3.574 -3.961 1 94.94 87 PRO A N 1
ATOM 688 C CA . PRO A 1 87 ? -6.992 -2.752 -4.965 1 94.94 87 PRO A CA 1
ATOM 689 C C . PRO A 1 87 ? -7.352 -1.271 -4.855 1 94.94 87 PRO A C 1
ATOM 691 O O . PRO A 1 87 ? -8.492 -0.933 -4.527 1 94.94 87 PRO A O 1
ATOM 694 N N . THR A 1 88 ? -6.488 -0.476 -5.199 1 94.81 88 THR A N 1
ATOM 695 C CA . THR A 1 88 ? -6.691 0.953 -4.988 1 94.81 88 THR A CA 1
ATOM 696 C C . THR A 1 88 ? -7.016 1.653 -6.305 1 94.81 88 THR A C 1
ATOM 698 O O . THR A 1 88 ? -6.781 2.855 -6.449 1 94.81 88 THR A O 1
ATOM 701 N N . TYR A 1 89 ? -7.465 0.91 -7.273 1 94.06 89 TYR A N 1
ATOM 702 C CA . TYR A 1 89 ? -8 1.47 -8.508 1 94.06 89 TYR A CA 1
ATOM 703 C C . TYR A 1 89 ? -9.477 1.827 -8.352 1 94.06 89 TYR A C 1
ATOM 705 O O . TYR A 1 89 ? -10.18 1.238 -7.523 1 94.06 89 TYR A O 1
ATOM 713 N N . SER A 1 90 ? -9.93 2.781 -9.109 1 90.31 90 SER A N 1
ATOM 714 C CA . SER A 1 90 ? -11.328 3.178 -9.031 1 90.31 90 SER A CA 1
ATOM 715 C C . SER A 1 90 ? -12.25 2.008 -9.359 1 90.31 90 SER A C 1
ATOM 717 O O . SER A 1 90 ? -13.367 1.926 -8.836 1 90.31 90 SER A O 1
ATOM 719 N N . SER A 1 91 ? -11.742 1.099 -10.211 1 91.69 91 SER A N 1
ATOM 720 C CA . SER A 1 91 ? -12.531 -0.072 -10.578 1 91.69 91 SER A CA 1
ATOM 721 C C . SER A 1 91 ? -12.602 -1.072 -9.43 1 91.69 91 SER A C 1
ATOM 723 O O . SER A 1 91 ? -13.406 -2.008 -9.469 1 91.69 91 SER A O 1
ATOM 725 N N . ARG A 1 92 ? -11.711 -0.897 -8.43 1 94.06 92 ARG A N 1
ATOM 726 C CA . ARG A 1 92 ? -11.594 -1.817 -7.301 1 94.06 92 ARG A CA 1
ATOM 727 C C . ARG A 1 92 ? -11.219 -3.217 -7.773 1 94.06 92 ARG A C 1
ATOM 729 O O . ARG A 1 92 ? -11.641 -4.215 -7.188 1 94.06 92 ARG A O 1
ATOM 736 N N . SER A 1 93 ? -10.562 -3.287 -8.891 1 96.12 93 SER A N 1
ATOM 737 C CA . SER A 1 93 ? -10.047 -4.52 -9.477 1 96.12 93 SER A CA 1
ATOM 738 C C . SER A 1 93 ? -8.672 -4.301 -10.102 1 96.12 93 SER A C 1
ATOM 740 O O . SER A 1 93 ? -8.258 -3.158 -10.32 1 96.12 93 SER A O 1
ATOM 742 N N . TYR A 1 94 ? -7.934 -5.379 -10.242 1 96.88 94 TYR A N 1
ATOM 743 C CA . TYR A 1 94 ? -6.617 -5.332 -10.867 1 96.88 94 TYR A CA 1
ATOM 744 C C . TYR A 1 94 ? -6.383 -6.566 -11.734 1 96.88 94 TYR A C 1
ATOM 746 O O . TYR A 1 94 ? -7.117 -7.551 -11.633 1 96.88 94 TYR A O 1
ATOM 754 N N . THR A 1 95 ? -5.504 -6.457 -12.609 1 97.12 95 THR A N 1
ATOM 755 C CA . THR A 1 95 ? -5.043 -7.605 -13.383 1 97.12 95 THR A CA 1
ATOM 756 C C . THR A 1 95 ? -3.725 -8.141 -12.828 1 97.12 95 THR A C 1
ATOM 758 O O . THR A 1 95 ? -2.75 -7.391 -12.711 1 97.12 95 THR A O 1
ATOM 761 N N . CYS A 1 96 ? -3.734 -9.344 -12.539 1 97.12 96 CYS A N 1
ATOM 762 C CA . CYS A 1 96 ? -2.535 -9.961 -11.984 1 97.12 96 CYS A CA 1
ATOM 763 C C . CYS A 1 96 ? -1.436 -10.055 -13.031 1 97.12 96 CYS A C 1
ATOM 765 O O . CYS A 1 96 ? -1.642 -10.641 -14.102 1 97.12 96 CYS A O 1
ATOM 767 N N . LYS A 1 97 ? -0.274 -9.586 -12.703 1 96.94 97 LYS A N 1
ATOM 768 C CA . LYS A 1 97 ? 0.839 -9.562 -13.648 1 96.94 97 LYS A CA 1
ATOM 769 C C . LYS A 1 97 ? 1.418 -10.961 -13.844 1 96.94 97 LYS A C 1
ATOM 771 O O . LYS A 1 97 ? 2.148 -11.211 -14.805 1 96.94 97 LYS A O 1
ATOM 776 N N . ALA A 1 98 ? 1.065 -11.891 -12.977 1 96.62 98 ALA A N 1
ATOM 777 C CA . ALA A 1 98 ? 1.604 -13.242 -13.055 1 96.62 98 ALA A CA 1
ATOM 778 C C . ALA A 1 98 ? 0.743 -14.125 -13.953 1 96.62 98 ALA A C 1
ATOM 780 O O . ALA A 1 98 ? 1.247 -14.742 -14.898 1 96.62 98 ALA A O 1
ATOM 781 N N . CYS A 1 99 ? -0.536 -14.141 -13.734 1 95.44 99 CYS A N 1
ATOM 782 C CA . CYS A 1 99 ? -1.395 -15.102 -14.414 1 95.44 99 CYS A CA 1
ATOM 783 C C . CYS A 1 99 ? -2.318 -14.406 -15.406 1 95.44 99 CYS A C 1
ATOM 785 O O . CYS A 1 99 ? -2.99 -15.062 -16.203 1 95.44 99 CYS A O 1
ATOM 787 N N . GLY A 1 100 ? -2.443 -13.102 -15.234 1 94.62 100 GLY A N 1
ATOM 788 C CA . GLY A 1 100 ? -3.242 -12.344 -16.188 1 94.62 100 GLY A CA 1
ATOM 789 C C . GLY A 1 100 ? -4.715 -12.297 -15.828 1 94.62 100 GLY A C 1
ATOM 790 O O . GLY A 1 100 ? -5.504 -11.641 -16.5 1 94.62 100 GLY A O 1
ATOM 791 N N . SER A 1 101 ? -5.082 -12.914 -14.82 1 94.62 101 SER A N 1
ATOM 792 C CA . SER A 1 101 ? -6.484 -12.922 -14.414 1 94.62 101 SER A CA 1
ATOM 793 C C . SER A 1 101 ? -6.809 -11.727 -13.523 1 94.62 101 SER A C 1
ATOM 795 O O . SER A 1 101 ? -5.922 -11.18 -12.867 1 94.62 101 SER A O 1
ATOM 797 N N . ALA A 1 102 ? -8.039 -11.375 -13.523 1 95.69 102 ALA A N 1
ATOM 798 C CA . ALA A 1 102 ? -8.492 -10.258 -12.695 1 95.69 102 ALA A CA 1
ATOM 799 C C . ALA A 1 102 ? -8.641 -10.68 -11.234 1 95.69 102 ALA A C 1
ATOM 801 O O . ALA A 1 102 ? -8.914 -11.852 -10.945 1 95.69 102 ALA A O 1
ATOM 802 N N . GLY A 1 103 ? -8.391 -9.703 -10.32 1 95.94 103 GLY A N 1
ATOM 803 C CA . GLY A 1 103 ? -8.617 -9.891 -8.898 1 95.94 103 GLY A CA 1
ATOM 804 C C . GLY A 1 103 ? -9.289 -8.695 -8.242 1 95.94 103 GLY A C 1
ATOM 805 O O . GLY A 1 103 ? -9.219 -7.578 -8.75 1 95.94 103 GLY A O 1
ATOM 806 N N . ASN A 1 104 ? -9.93 -9.023 -7.094 1 94.81 104 ASN A N 1
ATOM 807 C CA . ASN A 1 104 ? -10.586 -7.969 -6.332 1 94.81 104 ASN A CA 1
ATOM 808 C C . ASN A 1 104 ? -10.273 -8.07 -4.844 1 94.81 104 ASN A C 1
ATOM 810 O O . ASN A 1 104 ? -10.695 -7.223 -4.059 1 94.81 104 ASN A O 1
ATOM 814 N N . GLY A 1 105 ? -9.562 -9.078 -4.457 1 95.12 105 GLY A N 1
ATOM 815 C CA . GLY A 1 105 ? -9.156 -9.258 -3.072 1 95.12 105 GLY A CA 1
ATOM 816 C C . GLY A 1 105 ? -7.801 -8.656 -2.764 1 95.12 105 GLY A C 1
ATOM 817 O O . GLY A 1 105 ? -7.453 -7.59 -3.268 1 95.12 105 GLY A O 1
ATOM 818 N N . PHE A 1 106 ? -7.109 -9.375 -1.81 1 97.31 106 PHE A N 1
ATOM 819 C CA . PHE A 1 106 ? -5.777 -8.914 -1.447 1 97.31 106 PHE A CA 1
ATOM 820 C C . PHE A 1 106 ? -4.844 -8.945 -2.652 1 97.31 106 PHE A C 1
ATOM 822 O O . PHE A 1 106 ? -4.992 -9.797 -3.533 1 97.31 106 PHE A O 1
ATOM 829 N N . CYS A 1 107 ? -3.984 -8.039 -2.598 1 96.12 107 CYS A N 1
ATOM 830 C CA . CYS A 1 107 ? -3 -7.945 -3.67 1 96.12 107 CYS A CA 1
ATOM 831 C C . CYS A 1 107 ? -1.665 -7.434 -3.143 1 96.12 107 CYS A C 1
ATOM 833 O O . CYS A 1 107 ? -1.629 -6.57 -2.266 1 96.12 107 CYS A O 1
ATOM 835 N N . PHE A 1 108 ? -0.594 -8.078 -3.588 1 97.88 108 PHE A N 1
ATOM 836 C CA . PHE A 1 108 ? 0.7 -7.414 -3.465 1 97.88 108 PHE A CA 1
ATOM 837 C C . PHE A 1 108 ? 0.902 -6.406 -4.59 1 97.88 108 PHE A C 1
ATOM 839 O O . PHE A 1 108 ? 0.87 -6.766 -5.766 1 97.88 108 PHE A O 1
ATOM 846 N N . SER A 1 109 ? 1.126 -5.176 -4.195 1 97.81 109 SER A N 1
ATOM 847 C CA . SER A 1 109 ? 1.03 -4.113 -5.188 1 97.81 109 SER A CA 1
ATOM 848 C C . SER A 1 109 ? 2.201 -3.143 -5.074 1 97.81 109 SER A C 1
ATOM 850 O O . SER A 1 109 ? 2.648 -2.83 -3.967 1 97.81 109 SER A O 1
ATOM 852 N N . CYS A 1 110 ? 2.742 -2.795 -6.141 1 96.69 110 CYS A N 1
ATOM 853 C CA . CYS A 1 110 ? 3.514 -1.567 -6.301 1 96.69 110 CYS A CA 1
ATOM 854 C C . CYS A 1 110 ? 2.711 -0.51 -7.047 1 96.69 110 CYS A C 1
ATOM 856 O O . CYS A 1 110 ? 2.609 -0.554 -8.273 1 96.69 110 CYS A O 1
ATOM 858 N N . ALA A 1 111 ? 2.209 0.402 -6.332 1 95.38 111 ALA A N 1
ATOM 859 C CA . ALA A 1 111 ? 1.272 1.366 -6.902 1 95.38 111 ALA A CA 1
ATOM 860 C C . ALA A 1 111 ? 1.953 2.238 -7.953 1 95.38 111 ALA A C 1
ATOM 862 O O . ALA A 1 111 ? 1.36 2.551 -8.984 1 95.38 111 ALA A O 1
ATOM 863 N N . CYS A 1 112 ? 3.16 2.654 -7.691 1 93.06 112 CYS A N 1
ATOM 864 C CA . CYS A 1 112 ? 3.84 3.586 -8.586 1 93.06 112 CYS A CA 1
ATOM 865 C C . CYS A 1 112 ? 4.148 2.928 -9.93 1 93.06 112 CYS A C 1
ATOM 867 O O . CYS A 1 112 ? 4.191 3.602 -10.961 1 93.06 112 CYS A O 1
ATOM 869 N N . CYS A 1 113 ? 4.328 1.619 -9.969 1 94.75 113 CYS A N 1
ATOM 870 C CA . CYS A 1 113 ? 4.629 0.911 -11.211 1 94.75 113 CYS A CA 1
ATOM 871 C C . CYS A 1 113 ? 3.395 0.205 -11.75 1 94.75 113 CYS A C 1
ATOM 873 O O . CYS A 1 113 ? 3.439 -0.403 -12.82 1 94.75 113 CYS A O 1
ATOM 875 N N . GLU A 1 114 ? 2.391 0.219 -11.039 1 95.31 114 GLU A N 1
ATOM 876 C CA . GLU A 1 114 ? 1.155 -0.485 -11.367 1 95.31 114 GLU A CA 1
ATOM 877 C C . GLU A 1 114 ? 1.406 -1.976 -11.57 1 95.31 114 GLU A C 1
ATOM 879 O O . GLU A 1 114 ? 0.987 -2.551 -12.578 1 95.31 114 GLU A O 1
ATOM 884 N N . PHE A 1 115 ? 2.17 -2.545 -10.734 1 96.88 115 PHE A N 1
ATOM 885 C CA . PHE A 1 115 ? 2.48 -3.969 -10.688 1 96.88 115 PHE A CA 1
ATOM 886 C C . PHE A 1 115 ? 1.699 -4.66 -9.578 1 96.88 115 PHE A C 1
ATOM 888 O O . PHE A 1 115 ? 1.965 -4.434 -8.391 1 96.88 115 PHE A O 1
ATOM 895 N N . ASP A 1 116 ? 0.708 -5.48 -9.914 1 98.06 116 ASP A N 1
ATOM 896 C CA . ASP A 1 116 ? -0.189 -6.145 -8.977 1 98.06 116 ASP A CA 1
ATOM 897 C C . ASP A 1 116 ? -0.177 -7.66 -9.18 1 98.06 116 ASP A C 1
ATOM 899 O O . ASP A 1 116 ? -0.211 -8.141 -10.32 1 98.06 116 ASP A O 1
ATOM 903 N N . VAL A 1 117 ? -0.086 -8.375 -8.062 1 97.88 117 VAL A N 1
ATOM 904 C CA . VAL A 1 117 ? -0.005 -9.828 -8.164 1 97.88 117 VAL A CA 1
ATOM 905 C C . VAL A 1 117 ? -0.889 -10.469 -7.094 1 97.88 117 VAL A C 1
ATOM 907 O O . VAL A 1 117 ? -0.936 -10 -5.953 1 97.88 117 VAL A O 1
ATOM 910 N N . HIS A 1 118 ? -1.522 -11.555 -7.441 1 97.56 118 HIS A N 1
ATOM 911 C CA . HIS A 1 118 ? -2.264 -12.359 -6.477 1 97.56 118 HIS A CA 1
ATOM 912 C C . HIS A 1 118 ? -1.354 -12.859 -5.359 1 97.56 118 HIS A C 1
ATOM 914 O O . HIS A 1 118 ? -0.154 -13.047 -5.57 1 97.56 118 HIS A O 1
ATOM 920 N N . LEU A 1 119 ? -1.989 -13.117 -4.188 1 97.12 119 LEU A N 1
ATOM 921 C CA . LEU A 1 119 ? -1.229 -13.727 -3.102 1 97.12 119 LEU A CA 1
ATOM 922 C C . LEU A 1 119 ? -0.717 -15.109 -3.508 1 97.12 119 LEU A C 1
ATOM 924 O O . LEU A 1 119 ? 0.448 -15.438 -3.271 1 97.12 119 LEU A O 1
ATOM 928 N N . GLN A 1 120 ? -1.573 -15.922 -4.109 1 95.44 120 GLN A N 1
ATOM 929 C CA . GLN A 1 120 ? -1.192 -17.281 -4.477 1 95.44 120 GLN A CA 1
ATOM 930 C C . GLN A 1 120 ? -0.138 -17.281 -5.582 1 95.44 120 GLN A C 1
ATOM 932 O O . GLN A 1 120 ? 0.741 -18.141 -5.609 1 95.44 120 GLN A O 1
ATOM 937 N N . CYS A 1 121 ? -0.195 -16.312 -6.504 1 96.31 121 CYS A N 1
ATOM 938 C CA . CYS A 1 121 ? 0.822 -16.219 -7.543 1 96.31 121 CYS A CA 1
ATOM 939 C C . CYS A 1 121 ? 2.154 -15.758 -6.965 1 96.31 121 CYS A C 1
ATOM 941 O O . CYS A 1 121 ? 3.209 -16.281 -7.324 1 96.31 121 CYS A O 1
ATOM 943 N N . ALA A 1 122 ? 2.1 -14.805 -6.074 1 96.19 122 ALA A N 1
ATOM 944 C CA . ALA A 1 122 ? 3.311 -14.266 -5.457 1 96.19 122 ALA A CA 1
ATOM 945 C C . ALA A 1 122 ? 4.027 -15.336 -4.633 1 96.19 122 ALA A C 1
ATOM 947 O O . ALA A 1 122 ? 5.242 -15.258 -4.434 1 96.19 122 ALA A O 1
ATOM 948 N N . SER A 1 123 ? 3.287 -16.297 -4.18 1 94.62 123 SER A N 1
ATOM 949 C CA . SER A 1 123 ? 3.869 -17.328 -3.318 1 94.62 123 SER A CA 1
ATOM 950 C C . SER A 1 123 ? 4.266 -18.562 -4.117 1 94.62 123 SER A C 1
ATOM 952 O O . SER A 1 123 ? 4.641 -19.578 -3.543 1 94.62 123 SER A O 1
ATOM 954 N N . SER A 1 124 ? 4.188 -18.516 -5.395 1 94.12 124 SER A N 1
ATOM 955 C CA . SER A 1 124 ? 4.547 -19.672 -6.223 1 94.12 124 SER A CA 1
ATOM 956 C C . SER A 1 124 ? 6.012 -20.047 -6.039 1 94.12 124 SER A C 1
ATOM 958 O O . SER A 1 124 ? 6.887 -19.172 -6.023 1 94.12 124 SER A O 1
ATOM 960 N N . PRO A 1 125 ? 6.215 -21.297 -5.938 1 92.69 125 PRO A N 1
ATOM 961 C CA . PRO A 1 125 ? 7.609 -21.719 -5.789 1 92.69 125 PRO A CA 1
ATOM 962 C C . PRO A 1 125 ? 8.438 -21.469 -7.051 1 92.69 125 PRO A C 1
ATOM 964 O O . PRO A 1 125 ? 7.906 -21.562 -8.164 1 92.69 125 PRO A O 1
ATOM 967 N N . SER A 1 126 ? 9.727 -21.219 -6.848 1 92.38 126 SER A N 1
ATOM 968 C CA . SER A 1 126 ? 10.625 -20.938 -7.965 1 92.38 126 SER A CA 1
ATOM 969 C C . SER A 1 126 ? 10.836 -22.188 -8.812 1 92.38 126 SER A C 1
ATOM 971 O O . SER A 1 126 ? 11.156 -22.094 -10 1 92.38 126 SER A O 1
ATOM 973 N N . SER A 1 127 ? 10.711 -23.359 -8.195 1 92.38 127 SER A N 1
ATOM 974 C CA . SER A 1 127 ? 10.844 -24.625 -8.883 1 92.38 127 SER A CA 1
ATOM 975 C C . SER A 1 127 ? 9.93 -25.688 -8.273 1 92.38 127 SER A C 1
ATOM 977 O O . SER A 1 127 ? 9.609 -25.625 -7.082 1 92.38 127 SER A O 1
ATOM 979 N N . LEU A 1 128 ? 9.492 -26.531 -9.133 1 92.44 128 LEU A N 1
ATOM 980 C CA . LEU A 1 128 ? 8.633 -27.578 -8.578 1 92.44 128 LEU A CA 1
ATOM 981 C C . LEU A 1 128 ? 8.641 -28.812 -9.469 1 92.44 128 LEU A C 1
ATOM 983 O O . LEU A 1 128 ? 8.977 -28.734 -10.656 1 92.44 128 LEU A O 1
ATOM 987 N N . LEU A 1 129 ? 8.391 -29.891 -8.844 1 93.94 129 LEU A N 1
ATOM 988 C CA . LEU A 1 129 ? 8.156 -31.172 -9.508 1 93.94 129 LEU A CA 1
ATOM 989 C C . LEU A 1 129 ? 6.676 -31.531 -9.492 1 93.94 129 LEU A C 1
ATOM 991 O O . LEU A 1 129 ? 6.039 -31.531 -8.438 1 93.94 129 LEU A O 1
ATOM 995 N N . VAL A 1 130 ? 6.16 -31.719 -10.695 1 93.19 130 VAL A N 1
ATOM 996 C CA . VAL A 1 130 ? 4.738 -32.031 -10.789 1 93.19 130 VAL A CA 1
ATOM 997 C C . VAL A 1 130 ? 4.539 -33.281 -11.625 1 93.19 130 VAL A C 1
ATOM 999 O O . VAL A 1 130 ? 5.438 -33.688 -12.367 1 93.19 130 VAL A O 1
ATOM 1002 N N . ASP A 1 131 ? 3.383 -33.875 -11.578 1 94.06 131 ASP A N 1
ATOM 1003 C CA . ASP A 1 131 ? 3.088 -35.156 -12.203 1 94.06 131 ASP A CA 1
ATOM 1004 C C . ASP A 1 131 ? 3 -35.031 -13.719 1 94.06 131 ASP A C 1
ATOM 1006 O O . ASP A 1 131 ? 3.281 -35.969 -14.445 1 94.06 131 ASP A O 1
ATOM 1010 N N . ILE A 1 132 ? 2.688 -33.906 -14.227 1 93.06 132 ILE A N 1
ATOM 1011 C CA . ILE A 1 132 ? 2.381 -33.75 -15.641 1 93.06 132 ILE A CA 1
ATOM 1012 C C . ILE A 1 132 ? 3.674 -33.719 -16.453 1 93.06 132 ILE A C 1
ATOM 1014 O O . ILE A 1 132 ? 3.643 -33.781 -17.688 1 93.06 132 ILE A O 1
ATOM 1018 N N . HIS A 1 133 ? 4.742 -33.688 -15.82 1 95.56 133 HIS A N 1
ATOM 1019 C CA . HIS A 1 133 ? 6.051 -33.656 -16.469 1 95.56 133 HIS A CA 1
ATOM 1020 C C . HIS A 1 133 ? 7.117 -34.281 -15.57 1 95.56 133 HIS A C 1
ATOM 1022 O O . HIS A 1 133 ? 7.152 -34 -14.367 1 95.56 133 HIS A O 1
ATOM 1028 N N . PRO A 1 134 ? 8 -35.062 -16.109 1 95.44 134 PRO A N 1
ATOM 1029 C CA . PRO A 1 134 ? 8.938 -35.844 -15.297 1 95.44 134 PRO A CA 1
ATOM 1030 C C . PRO A 1 134 ? 10.086 -34.969 -14.758 1 95.44 134 PRO A C 1
ATOM 1032 O O . PRO A 1 134 ? 10.781 -35.406 -13.836 1 95.44 134 PRO A O 1
ATOM 1035 N N . HIS A 1 135 ? 10.422 -33.812 -15.344 1 95.75 135 HIS A N 1
ATOM 1036 C CA . HIS A 1 135 ? 11.539 -33 -14.891 1 95.75 135 HIS A CA 1
ATOM 1037 C C . HIS A 1 135 ? 11.047 -31.828 -14.031 1 95.75 135 HIS A C 1
ATOM 1039 O O . HIS A 1 135 ? 9.891 -31.422 -14.141 1 95.75 135 HIS A O 1
ATOM 1045 N N . GLN A 1 136 ? 12.031 -31.359 -13.289 1 94.5 136 GLN A N 1
ATOM 1046 C CA . GLN A 1 136 ? 11.758 -30.156 -12.5 1 94.5 136 GLN A CA 1
ATOM 1047 C C . GLN A 1 136 ? 11.477 -28.953 -13.406 1 94.5 136 GLN A C 1
ATOM 1049 O O . GLN A 1 136 ? 12.203 -28.719 -14.375 1 94.5 136 GLN A O 1
ATOM 1054 N N . LEU A 1 137 ? 10.422 -28.25 -13.07 1 95.56 137 LEU A N 1
ATOM 1055 C CA . LEU A 1 137 ? 10.062 -27.047 -13.812 1 95.56 137 LEU A CA 1
ATOM 1056 C C . LEU A 1 137 ? 10.562 -25.797 -13.094 1 95.56 137 LEU A C 1
ATOM 1058 O O . LEU A 1 137 ? 10.523 -25.734 -11.859 1 95.56 137 LEU A O 1
ATOM 1062 N N . GLU A 1 138 ? 10.961 -24.828 -13.875 1 95.06 138 GLU A N 1
ATOM 1063 C CA . GLU A 1 138 ? 11.422 -23.562 -13.32 1 95.06 138 GLU A CA 1
ATOM 1064 C C . GLU A 1 138 ? 10.422 -22.438 -13.617 1 95.06 138 GLU A C 1
ATOM 1066 O O . GLU A 1 138 ? 9.875 -22.359 -14.719 1 95.06 138 GLU A O 1
ATOM 1071 N N . LEU A 1 139 ? 10.266 -21.594 -12.594 1 95.31 139 LEU A N 1
ATOM 1072 C CA . LEU A 1 139 ? 9.367 -20.453 -12.75 1 95.31 139 LEU A CA 1
ATOM 1073 C C . LEU A 1 139 ? 10.047 -19.344 -13.539 1 95.31 139 LEU A C 1
ATOM 1075 O O . LEU A 1 139 ? 11.164 -18.922 -13.195 1 95.31 139 LEU A O 1
ATOM 1079 N N . LEU A 1 140 ? 9.383 -18.859 -14.578 1 94.44 140 LEU A N 1
ATOM 1080 C CA . LEU A 1 140 ? 9.844 -17.719 -15.359 1 94.44 140 LEU A CA 1
ATOM 1081 C C . LEU A 1 140 ? 8.82 -16.594 -15.312 1 94.44 140 LEU A C 1
ATOM 1083 O O . LEU A 1 140 ? 7.613 -16.828 -15.344 1 94.44 140 LEU A O 1
ATOM 1087 N N . PHE A 1 141 ? 9.266 -15.367 -15.305 1 94.19 141 PHE A N 1
ATOM 1088 C CA . PHE A 1 141 ? 8.383 -14.211 -15.188 1 94.19 141 PHE A CA 1
ATOM 1089 C C . PHE A 1 141 ? 8.047 -13.648 -16.562 1 94.19 141 PHE A C 1
ATOM 1091 O O . PHE A 1 141 ? 7.59 -12.508 -16.672 1 94.19 141 PHE A O 1
ATOM 1098 N N . GLY A 1 142 ? 8.195 -14.43 -17.594 1 91.62 142 GLY A N 1
ATOM 1099 C CA . GLY A 1 142 ? 7.922 -14.062 -18.984 1 91.62 142 GLY A CA 1
ATOM 1100 C C . GLY A 1 142 ? 8.453 -15.07 -19.984 1 91.62 142 GLY A C 1
ATOM 1101 O O . GLY A 1 142 ? 8.867 -16.172 -19.609 1 91.62 142 GLY A O 1
ATOM 1102 N N . SER A 1 143 ? 8.406 -14.656 -21.219 1 90.5 143 SER A N 1
ATOM 1103 C CA . SER A 1 143 ? 8.781 -15.531 -22.328 1 90.5 143 SER A CA 1
ATOM 1104 C C . SER A 1 143 ? 10.211 -16.031 -22.172 1 90.5 143 SER A C 1
ATOM 1106 O O . SER A 1 143 ? 11.117 -15.242 -21.891 1 90.5 143 SER A O 1
ATOM 1108 N N . PRO A 1 144 ? 10.406 -17.297 -22.391 1 90.06 144 PRO A N 1
ATOM 1109 C CA . PRO A 1 144 ? 11.773 -17.812 -22.375 1 90.06 144 PRO A CA 1
ATOM 1110 C C . PRO A 1 144 ? 12.555 -17.469 -23.641 1 90.06 144 PRO A C 1
ATOM 1112 O O . PRO A 1 144 ? 13.758 -17.75 -23.719 1 90.06 144 PRO A O 1
ATOM 1115 N N . PHE A 1 145 ? 11.883 -16.812 -24.562 1 86.5 145 PHE A N 1
ATOM 1116 C CA . PHE A 1 145 ? 12.508 -16.531 -25.844 1 86.5 145 PHE A CA 1
ATOM 1117 C C . PHE A 1 145 ? 12.898 -15.07 -25.953 1 86.5 145 PHE A C 1
ATOM 1119 O O . PHE A 1 145 ? 12.172 -14.195 -25.484 1 86.5 145 PHE A O 1
ATOM 1126 N N . GLU A 1 146 ? 13.969 -14.836 -26.594 1 81.94 146 GLU A N 1
ATOM 1127 C CA . GLU A 1 146 ? 14.43 -13.469 -26.797 1 81.94 146 GLU A CA 1
ATOM 1128 C C . GLU A 1 146 ? 13.547 -12.742 -27.812 1 81.94 146 GLU A C 1
ATOM 1130 O O . GLU A 1 146 ? 13.25 -11.555 -27.641 1 81.94 146 GLU A O 1
ATOM 1135 N N . ASP A 1 147 ? 13.203 -13.516 -28.859 1 82.62 147 ASP A N 1
ATOM 1136 C CA . ASP A 1 147 ? 12.305 -12.969 -29.875 1 82.62 147 ASP A CA 1
ATOM 1137 C C . ASP A 1 147 ? 10.867 -12.914 -29.359 1 82.62 147 ASP A C 1
ATOM 1139 O O . ASP A 1 147 ? 10.211 -13.945 -29.219 1 82.62 147 ASP A O 1
ATOM 1143 N N . LYS A 1 148 ? 10.352 -11.766 -29.156 1 83.94 148 LYS A N 1
ATOM 1144 C CA . LYS A 1 148 ? 9.023 -11.555 -28.594 1 83.94 148 LYS A CA 1
ATOM 1145 C C . LYS A 1 148 ? 7.934 -11.891 -29.609 1 83.94 148 LYS A C 1
ATOM 1147 O O . LYS A 1 148 ? 6.758 -11.984 -29.25 1 83.94 148 LYS A O 1
ATOM 1152 N N . ASN A 1 149 ? 8.312 -12.164 -30.781 1 88.06 149 ASN A N 1
ATOM 1153 C CA . ASN A 1 149 ? 7.348 -12.492 -31.828 1 88.06 149 ASN A CA 1
ATOM 1154 C C . ASN A 1 149 ? 7.047 -13.984 -31.875 1 88.06 149 ASN A C 1
ATOM 1156 O O . ASN A 1 149 ? 6.121 -14.414 -32.562 1 88.06 149 ASN A O 1
ATOM 1160 N N . ILE A 1 150 ? 7.812 -14.641 -31.141 1 89.5 150 ILE A N 1
ATOM 1161 C CA . ILE A 1 150 ? 7.602 -16.078 -31.109 1 89.5 150 ILE A CA 1
ATOM 1162 C C . ILE A 1 150 ? 6.305 -16.391 -30.375 1 89.5 150 ILE A C 1
ATOM 1164 O O . ILE A 1 150 ? 6.086 -15.914 -29.25 1 89.5 150 ILE A O 1
ATOM 1168 N N . VAL A 1 151 ? 5.496 -17.156 -31.016 1 93.62 151 VAL A N 1
ATOM 1169 C CA . VAL A 1 151 ? 4.242 -17.609 -30.406 1 93.62 151 VAL A CA 1
ATOM 1170 C C . VAL A 1 151 ? 4.414 -19.016 -29.844 1 93.62 151 VAL A C 1
ATOM 1172 O O . VAL A 1 151 ? 5.031 -19.875 -30.484 1 93.62 151 VAL A O 1
ATOM 1175 N N . TYR A 1 152 ? 3.971 -19.234 -28.672 1 93.75 152 TYR A N 1
ATOM 1176 C CA . TYR A 1 152 ? 4.047 -20.547 -28.031 1 93.75 152 TYR A CA 1
ATOM 1177 C C . TYR A 1 152 ? 2.783 -20.844 -27.234 1 93.75 152 TYR A C 1
ATOM 1179 O O . TYR A 1 152 ? 2.016 -19.938 -26.922 1 93.75 152 TYR A O 1
ATOM 1187 N N . SER A 1 153 ? 2.543 -22.141 -27 1 96.88 153 SER A N 1
ATOM 1188 C CA . SER A 1 153 ? 1.326 -22.578 -26.312 1 96.88 153 SER A CA 1
ATOM 1189 C C . SER A 1 153 ? 1.648 -23.375 -25.062 1 96.88 153 SER A C 1
ATOM 1191 O O . SER A 1 153 ? 2.734 -23.953 -24.938 1 96.88 153 SER A O 1
ATOM 1193 N N . CYS A 1 154 ? 0.768 -23.375 -24.172 1 97.62 154 CYS A N 1
ATOM 1194 C CA . CYS A 1 154 ? 0.857 -24.188 -22.969 1 97.62 154 CYS A CA 1
ATOM 1195 C C . CYS A 1 154 ? 0.775 -25.672 -23.312 1 97.62 154 CYS A C 1
ATOM 1197 O O . CYS A 1 154 ? -0.125 -26.094 -24.031 1 97.62 154 CYS A O 1
ATOM 1199 N N . ASP A 1 155 ? 1.615 -26.453 -22.766 1 97.56 155 ASP A N 1
ATOM 1200 C CA . ASP A 1 155 ? 1.665 -27.875 -23.062 1 97.56 155 ASP A CA 1
ATOM 1201 C C . ASP A 1 155 ? 0.58 -28.641 -22.297 1 97.56 155 ASP A C 1
ATOM 1203 O O . ASP A 1 155 ? 0.334 -29.812 -22.578 1 97.56 155 ASP A O 1
ATOM 1207 N N . VAL A 1 156 ? -0.093 -27.922 -21.438 1 96.88 156 VAL A N 1
ATOM 1208 C CA . VAL A 1 156 ? -1.118 -28.578 -20.641 1 96.88 156 VAL A CA 1
ATOM 1209 C C . VAL A 1 156 ? -2.498 -28.297 -21.234 1 96.88 156 VAL A C 1
ATOM 1211 O O . VAL A 1 156 ? -3.254 -29.219 -21.531 1 96.88 156 VAL A O 1
ATOM 1214 N N . CYS A 1 157 ? -2.771 -27.047 -21.531 1 96.75 157 CYS A N 1
ATOM 1215 C CA . CYS A 1 157 ? -4.117 -26.703 -21.984 1 96.75 157 CYS A CA 1
ATOM 1216 C C . CYS A 1 157 ? -4.125 -26.406 -23.484 1 96.75 157 CYS A C 1
ATOM 1218 O O . CYS A 1 157 ? -5.191 -26.25 -24.078 1 96.75 157 CYS A O 1
ATOM 1220 N N . ASN A 1 158 ? -2.992 -26.219 -24.078 1 97.38 158 ASN A N 1
ATOM 1221 C CA . ASN A 1 158 ? -2.803 -25.984 -25.5 1 97.38 158 ASN A CA 1
ATOM 1222 C C . ASN A 1 158 ? -3.301 -24.609 -25.922 1 97.38 158 ASN A C 1
ATOM 1224 O O . ASN A 1 158 ? -3.611 -24.375 -27.094 1 97.38 158 ASN A O 1
ATOM 1228 N N . VAL A 1 159 ? -3.402 -23.672 -25.016 1 96.69 159 VAL A N 1
ATOM 1229 C CA . VAL A 1 159 ? -3.789 -22.297 -25.297 1 96.69 159 VAL A CA 1
ATOM 1230 C C . VAL A 1 159 ? -2.541 -21.453 -25.516 1 96.69 159 VAL A C 1
ATOM 1232 O O . VAL A 1 159 ? -1.529 -21.625 -24.844 1 96.69 159 VAL A O 1
ATOM 1235 N N . ILE A 1 160 ? -2.631 -20.531 -26.5 1 96.25 160 ILE A N 1
ATOM 1236 C CA . ILE A 1 160 ? -1.533 -19.609 -26.766 1 96.25 160 ILE A CA 1
ATOM 1237 C C . ILE A 1 160 ? -1.256 -18.766 -25.531 1 96.25 160 ILE A C 1
ATOM 1239 O O . ILE A 1 160 ? -2.176 -18.172 -24.953 1 96.25 160 ILE A O 1
ATOM 1243 N N . MET A 1 161 ? -0.035 -18.766 -25.141 1 94.81 161 MET A N 1
ATOM 1244 C CA . MET A 1 161 ? 0.343 -18.062 -23.922 1 94.81 161 MET A CA 1
ATOM 1245 C C . MET A 1 161 ? 0.779 -16.625 -24.25 1 94.81 161 MET A C 1
ATOM 1247 O O . MET A 1 161 ? 1.374 -16.375 -25.297 1 94.81 161 MET A O 1
ATOM 1251 N N . LYS A 1 162 ? 0.482 -15.742 -23.281 1 93.56 162 LYS A N 1
ATOM 1252 C CA . LYS A 1 162 ? 0.939 -14.359 -23.406 1 93.56 162 LYS A CA 1
ATOM 1253 C C . LYS A 1 162 ? 2.41 -14.227 -23.031 1 93.56 162 LYS A C 1
ATOM 1255 O O . LYS A 1 162 ? 2.865 -14.859 -22.078 1 93.56 162 LYS A O 1
ATOM 1260 N N . THR A 1 163 ? 3.16 -13.328 -23.672 1 91.31 163 THR A N 1
ATOM 1261 C CA . THR A 1 163 ? 4.602 -13.188 -23.516 1 91.31 163 THR A CA 1
ATOM 1262 C C . THR A 1 163 ? 4.957 -12.734 -22.109 1 91.31 163 THR A C 1
ATOM 1264 O O . THR A 1 163 ? 6.031 -13.055 -21.594 1 91.31 163 THR A O 1
ATOM 1267 N N . ASP A 1 164 ? 4.008 -12.023 -21.453 1 91.06 164 ASP A N 1
ATOM 1268 C CA . ASP A 1 164 ? 4.344 -11.438 -20.156 1 91.06 164 ASP A CA 1
ATOM 1269 C C . ASP A 1 164 ? 3.854 -12.32 -19.016 1 91.06 164 ASP A C 1
ATOM 1271 O O . ASP A 1 164 ? 4.176 -12.07 -17.844 1 91.06 164 ASP A O 1
ATOM 1275 N N . ASP A 1 165 ? 3.146 -13.336 -19.297 1 94.12 165 ASP A N 1
ATOM 1276 C CA . ASP A 1 165 ? 2.639 -14.219 -18.25 1 94.12 165 ASP A CA 1
ATOM 1277 C C . ASP A 1 165 ? 3.762 -15.062 -17.656 1 94.12 165 ASP A C 1
ATOM 1279 O O . ASP A 1 165 ? 4.66 -15.508 -18.375 1 94.12 165 ASP A O 1
ATOM 1283 N N . TRP A 1 166 ? 3.619 -15.211 -16.344 1 96.31 166 TRP A N 1
ATOM 1284 C CA . TRP A 1 166 ? 4.523 -16.172 -15.719 1 96.31 166 TRP A CA 1
ATOM 1285 C C . TRP A 1 166 ? 4.23 -17.594 -16.203 1 96.31 166 TRP A C 1
ATOM 1287 O O . TRP A 1 166 ? 3.105 -17.891 -16.625 1 96.31 166 TRP A O 1
ATOM 1297 N N . LEU A 1 167 ? 5.27 -18.375 -16.203 1 96.5 167 LEU A N 1
ATOM 1298 C CA . LEU A 1 167 ? 5.082 -19.75 -16.625 1 96.5 167 LEU A CA 1
ATOM 1299 C C . LEU A 1 167 ? 6.105 -20.672 -15.969 1 96.5 167 LEU A C 1
ATOM 1301 O O . LEU A 1 167 ? 7.133 -20.203 -15.477 1 96.5 167 LEU A O 1
ATOM 1305 N N . TYR A 1 168 ? 5.781 -21.875 -15.898 1 96.56 168 TYR A N 1
ATOM 1306 C CA . TYR A 1 168 ? 6.742 -22.922 -15.539 1 96.56 168 TYR A CA 1
ATOM 1307 C C . TYR A 1 168 ? 7.316 -23.578 -16.797 1 96.56 168 TYR A C 1
ATOM 1309 O O . TYR A 1 168 ? 6.578 -23.922 -17.719 1 96.56 168 TYR A O 1
ATOM 1317 N N . TYR A 1 169 ? 8.633 -23.781 -16.75 1 96.38 169 TYR A N 1
ATOM 1318 C CA . TYR A 1 169 ? 9.312 -24.141 -18 1 96.38 169 TYR A CA 1
ATOM 1319 C C . TYR A 1 169 ? 10.414 -25.156 -17.734 1 96.38 169 TYR A C 1
ATOM 1321 O O . TYR A 1 169 ? 11.141 -25.062 -16.75 1 96.38 169 TYR A O 1
ATOM 1329 N N . CYS A 1 170 ? 10.445 -26.203 -18.5 1 95.31 170 CYS A N 1
ATOM 1330 C CA . CYS A 1 170 ? 11.57 -27.109 -18.594 1 95.31 170 CYS A CA 1
ATOM 1331 C C . CYS A 1 170 ? 12.344 -26.891 -19.891 1 95.31 170 CYS A C 1
ATOM 1333 O O . CYS A 1 170 ? 11.891 -27.312 -20.969 1 95.31 170 CYS A O 1
ATOM 1335 N N . ALA A 1 171 ? 13.445 -26.359 -19.812 1 90.06 171 ALA A N 1
ATOM 1336 C CA . ALA A 1 171 ? 14.219 -25.969 -20.984 1 90.06 171 ALA A CA 1
ATOM 1337 C C . ALA A 1 171 ? 14.68 -27.203 -21.766 1 90.06 171 ALA A C 1
ATOM 1339 O O . ALA A 1 171 ? 14.664 -27.203 -23 1 90.06 171 ALA A O 1
ATOM 1340 N N . GLY A 1 172 ? 15.109 -28.25 -21.031 1 89.56 172 GLY A N 1
ATOM 1341 C CA . GLY A 1 172 ? 15.602 -29.469 -21.672 1 89.56 172 GLY A CA 1
ATOM 1342 C C . GLY A 1 172 ? 14.578 -30.125 -22.578 1 89.56 172 GLY A C 1
ATOM 1343 O O . GLY A 1 172 ? 14.93 -30.656 -23.625 1 89.56 172 GLY A O 1
ATOM 1344 N N . CYS A 1 173 ? 13.312 -30.047 -22.234 1 93.25 173 CYS A N 1
ATOM 1345 C CA . CYS A 1 173 ? 12.25 -30.719 -22.984 1 93.25 173 CYS A CA 1
ATOM 1346 C C . CYS A 1 173 ? 11.398 -29.703 -23.75 1 93.25 173 CYS A C 1
ATOM 1348 O O . CYS A 1 173 ? 10.5 -30.078 -24.5 1 93.25 173 CYS A O 1
ATOM 1350 N N . ASP A 1 174 ? 11.609 -28.438 -23.516 1 92.88 174 ASP A N 1
ATOM 1351 C CA . ASP A 1 174 ? 10.797 -27.359 -24.062 1 92.88 174 ASP A CA 1
ATOM 1352 C C . ASP A 1 174 ? 9.328 -27.531 -23.672 1 92.88 174 ASP A C 1
ATOM 1354 O O . ASP A 1 174 ? 8.438 -27.453 -24.516 1 92.88 174 ASP A O 1
ATOM 1358 N N . PHE A 1 175 ? 9.188 -27.875 -22.469 1 95.81 175 PHE A N 1
ATOM 1359 C CA . PHE A 1 175 ? 7.852 -27.984 -21.875 1 95.81 175 PHE A CA 1
ATOM 1360 C C . PHE A 1 175 ? 7.469 -26.703 -21.156 1 95.81 175 PHE A C 1
ATOM 1362 O O . PHE A 1 175 ? 8.227 -26.203 -20.312 1 95.81 175 PHE A O 1
ATOM 1369 N N . MET A 1 176 ? 6.418 -26.094 -21.5 1 96.69 176 MET A N 1
ATOM 1370 C CA . MET A 1 176 ? 5.988 -24.875 -20.828 1 96.69 176 MET A CA 1
ATOM 1371 C C . MET A 1 176 ? 4.512 -24.938 -20.453 1 96.69 176 MET A C 1
ATOM 1373 O O . MET A 1 176 ? 3.703 -25.5 -21.203 1 96.69 176 MET A O 1
ATOM 1377 N N . SER A 1 177 ? 4.18 -24.359 -19.344 1 97.31 177 SER A N 1
ATOM 1378 C CA . SER A 1 177 ? 2.82 -24.453 -18.828 1 97.31 177 SER A CA 1
ATOM 1379 C C . SER A 1 177 ? 2.436 -23.172 -18.078 1 97.31 177 SER A C 1
ATOM 1381 O O . SER A 1 177 ? 3.277 -22.547 -17.422 1 97.31 177 SER A O 1
ATOM 1383 N N . HIS A 1 178 ? 1.157 -22.812 -18.234 1 96.5 178 HIS A N 1
ATOM 1384 C CA . HIS A 1 178 ? 0.624 -21.719 -17.422 1 96.5 178 HIS A CA 1
ATOM 1385 C C . HIS A 1 178 ? 0.812 -22 -15.938 1 96.5 178 HIS A C 1
ATOM 1387 O O . HIS A 1 178 ? 0.842 -23.156 -15.516 1 96.5 178 HIS A O 1
ATOM 1393 N N . LEU A 1 179 ? 0.838 -20.922 -15.188 1 94.81 179 LEU A N 1
ATOM 1394 C CA . LEU A 1 179 ? 0.898 -21.047 -13.734 1 94.81 179 LEU A CA 1
ATOM 1395 C C . LEU A 1 179 ? -0.315 -21.812 -13.211 1 94.81 179 LEU A C 1
ATOM 1397 O O . LEU A 1 179 ? -0.169 -22.828 -12.531 1 94.81 179 LEU A O 1
ATOM 1401 N N . PRO A 1 180 ? -1.525 -21.422 -13.594 1 92.12 180 PRO A N 1
ATOM 1402 C CA . PRO A 1 180 ? -2.705 -22.094 -13.062 1 92.12 180 PRO A CA 1
ATOM 1403 C C . PRO A 1 180 ? -2.846 -23.531 -13.586 1 92.12 180 PRO A C 1
ATOM 1405 O O . PRO A 1 180 ? -3.582 -24.328 -13.008 1 92.12 180 PRO A O 1
ATOM 1408 N N . CYS A 1 181 ? -2.213 -23.859 -14.719 1 95.19 181 CYS A N 1
ATOM 1409 C CA . CYS A 1 181 ? -2.27 -25.203 -15.266 1 95.19 181 CYS A CA 1
ATOM 1410 C C . CYS A 1 181 ? -1.303 -26.125 -14.539 1 95.19 181 CYS A C 1
ATOM 1412 O O . CYS A 1 181 ? -1.396 -27.359 -14.656 1 95.19 181 CYS A O 1
ATOM 1414 N N . THR A 1 182 ? -0.357 -25.562 -13.781 1 94.19 182 THR A N 1
ATOM 1415 C CA . THR A 1 182 ? 0.721 -26.344 -13.188 1 94.19 182 THR A CA 1
ATOM 1416 C C . THR A 1 182 ? 0.489 -26.531 -11.695 1 94.19 182 THR A C 1
ATOM 1418 O O . THR A 1 182 ? 0.73 -27.609 -11.148 1 94.19 182 THR A O 1
ATOM 1421 N N . ILE A 1 183 ? 0.068 -25.484 -11.047 1 88.19 183 ILE A N 1
ATOM 1422 C CA . ILE A 1 183 ? -0.032 -25.547 -9.594 1 88.19 183 ILE A CA 1
ATOM 1423 C C . ILE A 1 183 ? -1.418 -25.078 -9.148 1 88.19 183 ILE A C 1
ATOM 1425 O O . ILE A 1 183 ? -2.043 -24.25 -9.812 1 88.19 183 ILE A O 1
ATOM 1429 N N . SER A 1 184 ? -1.855 -25.656 -8.023 1 84.75 184 SER A N 1
ATOM 1430 C CA . SER A 1 184 ? -3.104 -25.219 -7.402 1 84.75 184 SER A CA 1
ATOM 1431 C C . SER A 1 184 ? -2.994 -23.797 -6.883 1 84.75 184 SER A C 1
ATOM 1433 O O . SER A 1 184 ? -1.936 -23.375 -6.41 1 84.75 184 SER A O 1
ATOM 1435 N N . PRO A 1 185 ? -4.09 -23.094 -7.043 1 84.19 185 PRO A N 1
ATOM 1436 C CA . PRO A 1 185 ? -4.078 -21.688 -6.605 1 84.19 185 PRO A CA 1
ATOM 1437 C C . PRO A 1 185 ? -4.059 -21.547 -5.086 1 84.19 185 PRO A C 1
ATOM 1439 O O . PRO A 1 185 ? -4.926 -20.891 -4.512 1 84.19 185 PRO A O 1
ATOM 1442 N N . GLU A 1 186 ? -3.188 -22.172 -4.434 1 86.5 186 GLU A N 1
ATOM 1443 C CA . GLU A 1 186 ? -3.047 -22.062 -2.986 1 86.5 186 GLU A CA 1
ATOM 1444 C C . GLU A 1 186 ? -1.961 -21.062 -2.609 1 86.5 186 GLU A C 1
ATOM 1446 O O . GLU A 1 186 ? -0.92 -20.984 -3.266 1 86.5 186 GLU A O 1
ATOM 1451 N N . VAL A 1 187 ? -2.352 -20.375 -1.547 1 91.44 187 VAL A N 1
ATOM 1452 C CA . VAL A 1 187 ? -1.35 -19.438 -1.05 1 91.44 187 VAL A CA 1
ATOM 1453 C C . VAL A 1 187 ? -0.322 -20.172 -0.2 1 91.44 187 VAL A C 1
ATOM 1455 O O . VAL A 1 187 ? -0.68 -20.859 0.76 1 91.44 187 VAL A O 1
ATOM 1458 N N . GLY A 1 188 ? 0.86 -20.047 -0.555 1 86.69 188 GLY A N 1
ATOM 1459 C CA . GLY A 1 188 ? 1.935 -20.656 0.217 1 86.69 188 GLY A CA 1
ATOM 1460 C C . GLY A 1 188 ? 2.379 -19.797 1.391 1 86.69 188 GLY A C 1
ATOM 1461 O O . GLY A 1 188 ? 1.781 -18.766 1.67 1 86.69 188 GLY A O 1
ATOM 1462 N N . VAL A 1 189 ? 3.359 -20.359 2.078 1 87.12 189 VAL A N 1
ATOM 1463 C CA . VAL A 1 189 ? 3.938 -19.641 3.205 1 87.12 189 VAL A CA 1
ATOM 1464 C C . VAL A 1 189 ? 4.887 -18.562 2.693 1 87.12 189 VAL A C 1
ATOM 1466 O O . VAL A 1 189 ? 5.766 -18.844 1.871 1 87.12 189 VAL A O 1
ATOM 1469 N N . PHE A 1 190 ? 4.637 -17.375 3.082 1 90.19 190 PHE A N 1
ATOM 1470 C CA . PHE A 1 190 ? 5.551 -16.297 2.736 1 90.19 190 PHE A CA 1
ATOM 1471 C C . PHE A 1 190 ? 6.703 -16.219 3.732 1 90.19 190 PHE A C 1
ATOM 1473 O O . PHE A 1 190 ? 6.504 -16.406 4.934 1 90.19 190 PHE A O 1
ATOM 1480 N N . PRO A 1 191 ? 7.828 -15.969 3.195 1 82 191 PRO A N 1
ATOM 1481 C CA . PRO A 1 191 ? 8.938 -15.758 4.129 1 82 191 PRO A CA 1
ATOM 1482 C C . PRO A 1 191 ? 8.766 -14.508 4.984 1 82 191 PRO A C 1
ATOM 1484 O O . PRO A 1 191 ? 8.117 -13.547 4.559 1 82 191 PRO A O 1
ATOM 1487 N N . ARG A 1 192 ? 9.312 -14.586 6.129 1 80.62 192 ARG A N 1
ATOM 1488 C CA . ARG A 1 192 ? 9.305 -13.406 6.98 1 80.62 192 ARG A CA 1
ATOM 1489 C C . ARG A 1 192 ? 10.133 -12.281 6.367 1 80.62 192 ARG A C 1
ATOM 1491 O O . ARG A 1 192 ? 11.219 -12.523 5.832 1 80.62 192 ARG A O 1
ATOM 1498 N N . GLN A 1 193 ? 9.508 -11.148 6.359 1 82.69 193 GLN A N 1
ATOM 1499 C CA . GLN A 1 193 ? 10.195 -9.969 5.852 1 82.69 193 GLN A CA 1
ATOM 1500 C C . GLN A 1 193 ? 10.719 -9.102 6.992 1 82.69 193 GLN A C 1
ATOM 1502 O O . GLN A 1 193 ? 10.055 -8.953 8.023 1 82.69 193 GLN A O 1
ATOM 1507 N N . GLN A 1 194 ? 11.938 -8.664 6.934 1 76.25 194 GLN A N 1
ATOM 1508 C CA . GLN A 1 194 ? 12.461 -7.68 7.879 1 76.25 194 GLN A CA 1
ATOM 1509 C C . GLN A 1 194 ? 12.336 -6.266 7.324 1 76.25 194 GLN A C 1
ATOM 1511 O O . GLN A 1 194 ? 12.562 -6.039 6.133 1 76.25 194 GLN A O 1
ATOM 1516 N N . PRO A 1 195 ? 11.891 -5.461 8.234 1 76.44 195 PRO A N 1
ATOM 1517 C CA . PRO A 1 195 ? 11.844 -4.074 7.766 1 76.44 195 PRO A CA 1
ATOM 1518 C C . PRO A 1 195 ? 13.203 -3.576 7.285 1 76.44 195 PRO A C 1
ATOM 1520 O O . PRO A 1 195 ? 14.242 -4.004 7.797 1 76.44 195 PRO A O 1
ATOM 1523 N N . HIS A 1 196 ? 13.227 -2.865 6.195 1 79.12 196 HIS A N 1
ATOM 1524 C CA . HIS A 1 196 ? 14.453 -2.252 5.695 1 79.12 196 HIS A CA 1
ATOM 1525 C C . HIS A 1 196 ? 14.953 -1.164 6.645 1 79.12 196 HIS A C 1
ATOM 1527 O O . HIS A 1 196 ? 14.148 -0.47 7.273 1 79.12 196 HIS A O 1
ATOM 1533 N N . PRO A 1 197 ? 16.266 -1.247 7.031 1 64.62 197 PRO A N 1
ATOM 1534 C CA . PRO A 1 197 ? 16.75 -0.131 7.848 1 64.62 197 PRO A CA 1
ATOM 1535 C C . PRO A 1 197 ? 16.438 1.23 7.227 1 64.62 197 PRO A C 1
ATOM 1537 O O . PRO A 1 197 ? 16.453 1.367 6 1 64.62 197 PRO A O 1
ATOM 1540 N N . ASN A 1 198 ? 15.695 1.977 7.887 1 55.75 198 ASN A N 1
ATOM 1541 C CA . ASN A 1 198 ? 15.445 3.328 7.398 1 55.75 198 ASN A CA 1
ATOM 1542 C C . ASN A 1 198 ? 16.75 4.062 7.09 1 55.75 198 ASN A C 1
ATOM 1544 O O . ASN A 1 198 ? 17.609 4.195 7.961 1 55.75 198 ASN A O 1
ATOM 1548 N N . PRO A 1 199 ? 17.219 4.098 5.863 1 45.97 199 PRO A N 1
ATOM 1549 C CA . PRO A 1 199 ? 18.469 4.809 5.652 1 45.97 199 PRO A CA 1
ATOM 1550 C C . PRO A 1 199 ? 18.547 6.121 6.43 1 45.97 199 PRO A C 1
ATOM 1552 O O . PRO A 1 199 ? 19.578 6.797 6.406 1 45.97 199 PRO A O 1
ATOM 1555 N N . ASN A 1 200 ? 17.547 6.797 6.637 1 41 200 ASN A N 1
ATOM 1556 C CA . ASN A 1 200 ? 17.922 8 7.371 1 41 200 ASN A CA 1
ATOM 1557 C C . ASN A 1 200 ? 18.359 7.68 8.797 1 41 200 ASN A C 1
ATOM 1559 O O . ASN A 1 200 ? 17.516 7.461 9.672 1 41 200 ASN A O 1
ATOM 1563 N N . PRO A 1 201 ? 19.547 7.023 8.945 1 35.41 201 PRO A N 1
ATOM 1564 C CA . PRO A 1 201 ? 20.062 6.73 10.289 1 35.41 201 PRO A CA 1
ATOM 1565 C C . PRO A 1 201 ? 19.969 7.926 11.234 1 35.41 201 PRO A C 1
ATOM 1567 O O . PRO A 1 201 ? 20.531 8.984 10.953 1 35.41 201 PRO A O 1
ATOM 1570 N N . ASN A 1 202 ? 19 8.469 11.805 1 31.12 202 ASN A N 1
ATOM 1571 C CA . ASN A 1 202 ? 19.547 9.094 13.008 1 31.12 202 ASN A CA 1
ATOM 1572 C C . ASN A 1 202 ? 20.344 8.102 13.836 1 31.12 202 ASN A C 1
ATOM 1574 O O . ASN A 1 202 ? 19.812 7.066 14.258 1 31.12 202 ASN A O 1
ATOM 1578 N N . PRO A 1 203 ? 21.734 8.133 13.711 1 30.17 203 PRO A N 1
ATOM 1579 C CA . PRO A 1 203 ? 22.578 7.238 14.484 1 30.17 203 PRO A CA 1
ATOM 1580 C C . PRO A 1 203 ? 22.156 7.129 15.953 1 30.17 203 PRO A C 1
ATOM 1582 O O . PRO A 1 203 ? 22.266 8.102 16.703 1 30.17 203 PRO A O 1
ATOM 1585 N N . ASN A 1 204 ? 21 6.973 16.297 1 26.61 204 ASN A N 1
ATOM 1586 C CA . ASN A 1 204 ? 21.031 6.703 17.734 1 26.61 204 ASN A CA 1
ATOM 1587 C C . ASN A 1 204 ? 21.922 5.508 18.062 1 26.61 204 ASN A C 1
ATOM 1589 O O . ASN A 1 204 ? 21.641 4.387 17.641 1 26.61 204 ASN A O 1
ATOM 1593 N N . PRO A 1 205 ? 23.188 5.801 18.453 1 27.17 205 PRO A N 1
ATOM 1594 C CA . PRO A 1 205 ? 24.188 4.801 18.844 1 27.17 205 PRO A CA 1
ATOM 1595 C C . PRO A 1 205 ? 23.609 3.73 19.781 1 27.17 205 PRO A C 1
ATOM 1597 O O . PRO A 1 205 ? 24.156 2.623 19.844 1 27.17 205 PRO A O 1
ATOM 1600 N N . ASN A 1 206 ? 22.797 4.195 20.734 1 25.89 206 ASN A N 1
ATOM 1601 C CA . ASN A 1 206 ? 22.953 3.422 21.953 1 25.89 206 ASN A CA 1
ATOM 1602 C C . ASN A 1 206 ? 22.312 2.039 21.828 1 25.89 206 ASN A C 1
ATOM 1604 O O . ASN A 1 206 ? 22.109 1.356 22.844 1 25.89 206 ASN A O 1
ATOM 1608 N N . SER A 1 207 ? 21.516 1.797 20.812 1 26.03 207 SER A N 1
ATOM 1609 C CA . SER A 1 207 ? 20.875 0.553 21.234 1 26.03 207 SER A CA 1
ATOM 1610 C C . SER A 1 207 ? 21.891 -0.584 21.312 1 26.03 207 SER A C 1
ATOM 1612 O O . SER A 1 207 ? 22.594 -0.865 20.344 1 26.03 207 SER A O 1
ATOM 1614 N N . ASN A 1 208 ? 22.516 -0.652 22.406 1 25.27 208 ASN A N 1
ATOM 1615 C CA . ASN A 1 208 ? 23.219 -1.833 22.891 1 25.27 208 ASN A CA 1
ATOM 1616 C C . ASN A 1 208 ? 22.469 -3.117 22.547 1 25.27 208 ASN A C 1
ATOM 1618 O O . ASN A 1 208 ? 21.578 -3.533 23.281 1 25.27 208 ASN A O 1
ATOM 1622 N N . THR A 1 209 ? 21.797 -3.145 21.484 1 26.16 209 THR A N 1
ATOM 1623 C CA . THR A 1 209 ? 21.219 -4.48 21.375 1 26.16 209 THR A CA 1
ATOM 1624 C C . THR A 1 209 ? 22.312 -5.551 21.453 1 26.16 209 THR A C 1
ATOM 1626 O O . THR A 1 209 ? 23.375 -5.414 20.859 1 26.16 209 THR A O 1
ATOM 1629 N N . ASP A 1 210 ? 22.344 -6.188 22.578 1 26.34 210 ASP A N 1
ATOM 1630 C CA . ASP A 1 210 ? 23.062 -7.449 22.766 1 26.34 210 ASP A CA 1
ATOM 1631 C C . ASP A 1 210 ? 23.062 -8.273 21.484 1 26.34 210 ASP A C 1
ATOM 1633 O O . ASP A 1 210 ? 22.062 -8.297 20.75 1 26.34 210 ASP A O 1
ATOM 1637 N N . PRO A 1 211 ? 24.312 -8.508 20.953 1 29.53 211 PRO A N 1
ATOM 1638 C CA . PRO A 1 211 ? 24.5 -9.383 19.797 1 29.53 211 PRO A CA 1
ATOM 1639 C C . PRO A 1 211 ? 23.688 -10.672 19.891 1 29.53 211 PRO A C 1
ATOM 1641 O O . PRO A 1 211 ? 24.016 -11.555 20.688 1 29.53 211 PRO A O 1
ATOM 1644 N N . ASN A 1 212 ? 22.422 -10.562 20.297 1 27.02 212 ASN A N 1
ATOM 1645 C CA . ASN A 1 212 ? 21.938 -11.938 20.297 1 27.02 212 ASN A CA 1
ATOM 1646 C C . ASN A 1 212 ? 22.297 -12.656 19 1 27.02 212 ASN A C 1
ATOM 1648 O O . ASN A 1 212 ? 22.141 -12.094 17.906 1 27.02 212 ASN A O 1
ATOM 1652 N N . PRO A 1 213 ? 23.062 -13.742 19.062 1 29.08 213 PRO A N 1
ATOM 1653 C CA . PRO A 1 213 ? 23.656 -14.594 18.047 1 29.08 213 PRO A CA 1
ATOM 1654 C C . PRO A 1 213 ? 22.703 -14.898 16.891 1 29.08 213 PRO A C 1
ATOM 1656 O O . PRO A 1 213 ? 23.078 -15.555 15.922 1 29.08 213 PRO A O 1
ATOM 1659 N N . ASN A 1 214 ? 21.422 -14.781 17.234 1 27.94 214 ASN A N 1
ATOM 1660 C CA . ASN A 1 214 ? 20.641 -15.461 16.203 1 27.94 214 ASN A CA 1
ATOM 1661 C C . ASN A 1 214 ? 20.609 -14.656 14.906 1 27.94 214 ASN A C 1
ATOM 1663 O O . ASN A 1 214 ? 19.625 -13.984 14.609 1 27.94 214 ASN A O 1
ATOM 1667 N N . THR A 1 215 ? 21.531 -13.766 14.609 1 33.16 215 THR A N 1
ATOM 1668 C CA . THR A 1 215 ? 21.891 -13.039 13.391 1 33.16 215 THR A CA 1
ATOM 1669 C C . THR A 1 215 ? 21.828 -13.961 12.172 1 33.16 215 THR A C 1
ATOM 1671 O O . THR A 1 215 ? 21.969 -13.5 11.039 1 33.16 215 THR A O 1
ATOM 1674 N N . ASN A 1 216 ? 21.984 -15.234 12.469 1 30.08 216 ASN A N 1
ATOM 1675 C CA . ASN A 1 216 ? 22.125 -16.188 11.383 1 30.08 216 ASN A CA 1
ATOM 1676 C C . ASN A 1 216 ? 20.875 -16.266 10.523 1 30.08 216 ASN A C 1
ATOM 1678 O O . ASN A 1 216 ? 20.953 -16.531 9.32 1 30.08 216 ASN A O 1
ATOM 1682 N N . SER A 1 217 ? 19.672 -16.094 11.219 1 32.75 217 SER A N 1
ATOM 1683 C CA . SER A 1 217 ? 18.453 -16.406 10.469 1 32.75 217 SER A CA 1
ATOM 1684 C C . SER A 1 217 ? 18.062 -15.258 9.539 1 32.75 217 SER A C 1
ATOM 1686 O O . SER A 1 217 ? 17.406 -15.477 8.516 1 32.75 217 SER A O 1
ATOM 1688 N N . ALA A 1 218 ? 18.297 -14 9.773 1 33.41 218 ALA A N 1
ATOM 1689 C CA . ALA A 1 218 ? 17.984 -12.859 8.914 1 33.41 218 ALA A CA 1
ATOM 1690 C C . ALA A 1 218 ? 18.812 -12.906 7.629 1 33.41 218 ALA A C 1
ATOM 1692 O O . ALA A 1 218 ? 18.281 -12.617 6.547 1 33.41 218 ALA A O 1
ATOM 1693 N N . VAL A 1 219 ? 20.094 -13.156 7.668 1 37.31 219 VAL A N 1
ATOM 1694 C CA . VAL A 1 219 ? 20.984 -13.359 6.527 1 37.31 219 VAL A CA 1
ATOM 1695 C C . VAL A 1 219 ? 20.484 -14.539 5.691 1 37.31 219 VAL A C 1
ATOM 1697 O O . VAL A 1 219 ? 20.531 -14.5 4.457 1 37.31 219 VAL A O 1
ATOM 1700 N N . GLU A 1 220 ? 19.938 -15.492 6.34 1 35.34 220 GLU A N 1
ATOM 1701 C CA . GLU A 1 220 ? 19.453 -16.672 5.629 1 35.34 220 GLU A CA 1
ATOM 1702 C C . GLU A 1 220 ? 18.188 -16.344 4.828 1 35.34 220 GLU A C 1
ATOM 1704 O O . GLU A 1 220 ? 18.016 -16.859 3.719 1 35.34 220 GLU A O 1
ATOM 1709 N N . MET A 1 221 ? 17.359 -15.445 5.371 1 35.94 221 MET A N 1
ATOM 1710 C CA . MET A 1 221 ? 16.094 -15.133 4.707 1 35.94 221 MET A CA 1
ATOM 1711 C C . MET A 1 221 ? 16.297 -14.109 3.602 1 35.94 221 MET A C 1
ATOM 1713 O O . MET A 1 221 ? 15.711 -14.219 2.525 1 35.94 221 MET A O 1
ATOM 1717 N N . ILE A 1 222 ? 17.109 -13.039 3.814 1 41.28 222 ILE A N 1
ATOM 1718 C CA . ILE A 1 222 ? 17.547 -12.203 2.699 1 41.28 222 ILE A CA 1
ATOM 1719 C C . ILE A 1 222 ? 18.219 -13.07 1.635 1 41.28 222 ILE A C 1
ATOM 1721 O O . ILE A 1 222 ? 17.969 -12.891 0.439 1 41.28 222 ILE A O 1
ATOM 1725 N N . ASN A 1 223 ? 18.922 -13.938 2.057 1 39.41 223 ASN A N 1
ATOM 1726 C CA . ASN A 1 223 ? 19.625 -14.883 1.197 1 39.41 223 ASN A CA 1
ATOM 1727 C C . ASN A 1 223 ? 18.641 -15.781 0.435 1 39.41 223 ASN A C 1
ATOM 1729 O O . ASN A 1 223 ? 18.875 -16.109 -0.732 1 39.41 223 ASN A O 1
ATOM 1733 N N . ALA A 1 224 ? 17.531 -16.078 1.058 1 46.12 224 ALA A N 1
ATOM 1734 C CA . ALA A 1 224 ? 16.594 -16.953 0.357 1 46.12 224 ALA A CA 1
ATOM 1735 C C . ALA A 1 224 ? 15.867 -16.203 -0.751 1 46.12 224 ALA A C 1
ATOM 1737 O O . ALA A 1 224 ? 15.703 -16.719 -1.857 1 46.12 224 ALA A O 1
ATOM 1738 N N . ALA A 1 225 ? 15.43 -14.898 -0.446 1 50.5 225 ALA A N 1
ATOM 1739 C CA . ALA A 1 225 ? 14.844 -14.094 -1.508 1 50.5 225 ALA A CA 1
ATOM 1740 C C . ALA A 1 225 ? 15.859 -13.805 -2.609 1 50.5 225 ALA A C 1
ATOM 1742 O O . ALA A 1 225 ? 15.539 -13.891 -3.797 1 50.5 225 ALA A O 1
ATOM 1743 N N . ASN A 1 226 ? 17.094 -13.445 -2.182 1 50.91 226 ASN A N 1
ATOM 1744 C CA . ASN A 1 226 ? 18.156 -13.258 -3.154 1 50.91 226 ASN A CA 1
ATOM 1745 C C . ASN A 1 226 ? 18.469 -14.555 -3.902 1 50.91 226 ASN A C 1
ATOM 1747 O O . ASN A 1 226 ? 18.688 -14.539 -5.117 1 50.91 226 ASN A O 1
ATOM 1751 N N . GLU A 1 227 ? 18.438 -15.578 -3.123 1 53.19 227 GLU A N 1
ATOM 1752 C CA . GLU A 1 227 ? 18.703 -16.859 -3.762 1 53.19 227 GLU A CA 1
ATOM 1753 C C . GLU A 1 227 ? 17.609 -17.234 -4.746 1 53.19 227 GLU A C 1
ATOM 1755 O O . GLU A 1 227 ? 17.891 -17.703 -5.848 1 53.19 227 GLU A O 1
ATOM 1760 N N . ALA A 1 228 ? 16.391 -16.922 -4.328 1 61.5 228 ALA A N 1
ATOM 1761 C CA . ALA A 1 228 ? 15.297 -17.203 -5.25 1 61.5 228 ALA A CA 1
ATOM 1762 C C . ALA A 1 228 ? 15.367 -16.312 -6.48 1 61.5 228 ALA A C 1
ATOM 1764 O O . ALA A 1 228 ? 15.156 -16.766 -7.605 1 61.5 228 ALA A O 1
ATOM 1765 N N . HIS A 1 229 ? 15.789 -15.133 -6.258 1 63.88 229 HIS A N 1
ATOM 1766 C CA . HIS A 1 229 ? 15.945 -14.195 -7.363 1 63.88 229 HIS A CA 1
ATOM 1767 C C . HIS A 1 229 ? 17.031 -14.656 -8.328 1 63.88 229 HIS A C 1
ATOM 1769 O O . HIS A 1 229 ? 16.812 -14.688 -9.547 1 63.88 229 HIS A O 1
ATOM 1775 N N . GLU A 1 230 ? 18.078 -15.078 -7.738 1 69.31 230 GLU A N 1
ATOM 1776 C CA . GLU A 1 230 ? 19.203 -15.555 -8.547 1 69.31 230 GLU A CA 1
ATOM 1777 C C . GLU A 1 230 ? 18.844 -16.812 -9.312 1 69.31 230 GLU A C 1
ATOM 1779 O O . GLU A 1 230 ? 19.234 -16.984 -10.469 1 69.31 230 GLU A O 1
ATOM 1784 N N . GLN A 1 231 ? 18.109 -17.578 -8.656 1 70.06 231 GLN A N 1
ATOM 1785 C CA . GLN A 1 231 ? 17.688 -18.812 -9.312 1 70.06 231 GLN A CA 1
ATOM 1786 C C . GLN A 1 231 ? 16.766 -18.516 -10.492 1 70.06 231 GLN A C 1
ATOM 1788 O O . GLN A 1 231 ? 16.891 -19.141 -11.555 1 70.06 231 GLN A O 1
ATOM 1793 N N . ILE A 1 232 ? 15.945 -17.578 -10.305 1 73.12 232 ILE A N 1
ATOM 1794 C CA . ILE A 1 232 ? 14.984 -17.281 -11.367 1 73.12 232 ILE A CA 1
ATOM 1795 C C . ILE A 1 232 ? 15.695 -16.609 -12.531 1 73.12 232 ILE A C 1
ATOM 1797 O O . ILE A 1 232 ? 15.477 -16.969 -13.695 1 73.12 232 ILE A O 1
ATOM 1801 N N . ILE A 1 233 ? 16.609 -15.805 -12.164 1 70.81 233 ILE A N 1
ATOM 1802 C CA . ILE A 1 233 ? 17.391 -15.156 -13.227 1 70.81 233 ILE A CA 1
ATOM 1803 C C . ILE A 1 233 ? 18.188 -16.203 -13.984 1 70.81 233 ILE A C 1
ATOM 1805 O O . ILE A 1 233 ? 18.234 -16.203 -15.211 1 70.81 233 ILE A O 1
ATOM 1809 N N . ALA A 1 234 ? 18.781 -17.031 -13.219 1 74.56 234 ALA A N 1
ATOM 1810 C CA . ALA A 1 234 ? 19.562 -18.109 -13.828 1 74.56 234 ALA A CA 1
ATOM 1811 C C . ALA A 1 234 ? 18.672 -19 -14.703 1 74.56 234 ALA A C 1
ATOM 1813 O O . ALA A 1 234 ? 19.078 -19.406 -15.797 1 74.56 234 ALA A O 1
ATOM 1814 N N . ALA A 1 235 ? 17.531 -19.25 -14.234 1 77.44 235 ALA A N 1
ATOM 1815 C CA . ALA A 1 235 ? 16.609 -20.078 -15.008 1 77.44 235 ALA A CA 1
ATOM 1816 C C . ALA A 1 235 ? 16.203 -19.375 -16.312 1 77.44 235 ALA A C 1
ATOM 1818 O O . ALA A 1 235 ? 16.094 -20.031 -17.359 1 77.44 235 ALA A O 1
ATOM 1819 N N . GLN A 1 236 ? 16.031 -18.156 -16.234 1 76.75 236 GLN A N 1
ATOM 1820 C CA . GLN A 1 236 ? 15.68 -17.391 -17.422 1 76.75 236 GLN A CA 1
ATOM 1821 C C . GLN A 1 236 ? 16.812 -17.438 -18.453 1 76.75 236 GLN A C 1
ATOM 1823 O O . GLN A 1 236 ? 16.562 -17.641 -19.641 1 76.75 236 GLN A O 1
ATOM 1828 N N . ILE A 1 237 ? 18 -17.266 -17.984 1 74.25 237 ILE A N 1
ATOM 1829 C CA . ILE A 1 237 ? 19.172 -17.297 -18.859 1 74.25 237 ILE A CA 1
ATOM 1830 C C . ILE A 1 237 ? 19.312 -18.688 -19.484 1 74.25 237 ILE A C 1
ATOM 1832 O O . ILE A 1 237 ? 19.531 -18.797 -20.688 1 74.25 237 ILE A O 1
ATOM 1836 N N . ARG A 1 238 ? 19.203 -19.672 -18.703 1 74.69 238 ARG A N 1
ATOM 1837 C CA . ARG A 1 238 ? 19.266 -21.047 -19.188 1 74.69 238 ARG A CA 1
ATOM 1838 C C . ARG A 1 238 ? 18.203 -21.297 -20.25 1 74.69 238 ARG A C 1
ATOM 1840 O O . ARG A 1 238 ? 18.469 -21.922 -21.281 1 74.69 238 ARG A O 1
ATOM 1847 N N . ALA A 1 239 ? 17.031 -20.828 -19.984 1 77.56 239 ALA A N 1
ATOM 1848 C CA . ALA A 1 239 ? 15.938 -21 -20.938 1 77.56 239 ALA A CA 1
ATOM 1849 C C . ALA A 1 239 ? 16.266 -20.344 -22.281 1 77.56 239 ALA A C 1
ATOM 1851 O O . ALA A 1 239 ? 16.047 -20.938 -23.328 1 77.56 239 ALA A O 1
ATOM 1852 N N . GLN A 1 240 ? 16.859 -19.219 -22.234 1 73.94 240 GLN A N 1
ATOM 1853 C CA . GLN A 1 240 ? 17.219 -18.516 -23.453 1 73.94 240 GLN A CA 1
ATOM 1854 C C . GLN A 1 240 ? 18.312 -19.234 -24.219 1 73.94 240 GLN A C 1
ATOM 1856 O O . GLN A 1 240 ? 18.266 -19.328 -25.453 1 73.94 240 GLN A O 1
ATOM 1861 N N . ILE A 1 241 ? 19.234 -19.75 -23.5 1 72.62 241 ILE A N 1
ATOM 1862 C CA . ILE A 1 241 ? 20.344 -20.484 -24.109 1 72.62 241 ILE A CA 1
ATOM 1863 C C . ILE A 1 241 ? 19.797 -21.75 -24.781 1 72.62 241 ILE A C 1
ATOM 1865 O O . ILE A 1 241 ? 20.141 -22.031 -25.938 1 72.62 241 ILE A O 1
ATOM 1869 N N . GLU A 1 242 ? 19 -22.422 -24.094 1 73.62 242 GLU A N 1
ATOM 1870 C CA . GLU A 1 242 ? 18.453 -23.656 -24.641 1 73.62 242 GLU A CA 1
ATOM 1871 C C . GLU A 1 242 ? 17.562 -23.359 -25.859 1 73.62 242 GLU A C 1
ATOM 1873 O O . GLU A 1 242 ? 17.594 -24.109 -26.844 1 73.62 242 GLU A O 1
ATOM 1878 N N . ALA A 1 243 ? 16.859 -22.359 -25.781 1 71.88 243 ALA A N 1
ATOM 1879 C CA . ALA A 1 243 ? 16 -21.984 -26.891 1 71.88 243 ALA A CA 1
ATOM 1880 C C . ALA A 1 243 ? 16.828 -21.625 -28.125 1 71.88 243 ALA A C 1
ATOM 1882 O O . ALA A 1 243 ? 16.469 -21.984 -29.25 1 71.88 243 ALA A O 1
ATOM 1883 N N . ARG A 1 244 ? 17.906 -20.906 -27.922 1 70.56 244 ARG A N 1
ATOM 1884 C CA . ARG A 1 244 ? 18.828 -20.562 -29.016 1 70.56 244 ARG A CA 1
ATOM 1885 C C . ARG A 1 244 ? 19.422 -21.828 -29.625 1 70.56 244 ARG A C 1
ATOM 1887 O O . ARG A 1 244 ? 19.562 -21.922 -30.844 1 70.56 244 ARG A O 1
ATOM 1894 N N . GLY A 1 245 ? 19.766 -22.656 -28.719 1 69.62 245 GLY A N 1
ATOM 1895 C CA . GLY A 1 245 ? 20.312 -23.922 -29.188 1 69.62 245 GLY A CA 1
ATOM 1896 C C . GLY A 1 245 ? 19.328 -24.703 -30.047 1 69.62 245 GLY A C 1
ATOM 1897 O O . GLY A 1 245 ? 19.703 -25.234 -31.094 1 69.62 245 GLY A O 1
ATOM 1898 N N . ARG A 1 246 ? 18.156 -24.719 -29.672 1 70 246 ARG A N 1
ATOM 1899 C CA . ARG A 1 246 ? 17.141 -25.438 -30.422 1 70 246 ARG A CA 1
ATOM 1900 C C . ARG A 1 246 ? 16.875 -24.766 -31.766 1 70 246 ARG A C 1
ATOM 1902 O O . ARG A 1 246 ? 16.703 -25.438 -32.781 1 70 246 ARG A O 1
ATOM 1909 N N . ALA A 1 247 ? 16.859 -23.5 -31.75 1 69.44 247 ALA A N 1
ATOM 1910 C CA . ALA A 1 247 ? 16.672 -22.75 -33 1 69.44 247 ALA A CA 1
ATOM 1911 C C . ALA A 1 247 ? 17.828 -22.984 -33.969 1 69.44 247 ALA A C 1
ATOM 1913 O O . ALA A 1 247 ? 17.625 -23.125 -35.156 1 69.44 247 ALA A O 1
ATOM 1914 N N . ALA A 1 248 ? 19 -23.047 -33.344 1 69.19 248 ALA A N 1
ATOM 1915 C CA . ALA A 1 248 ? 20.203 -23.281 -34.156 1 69.19 248 ALA A CA 1
ATOM 1916 C C . ALA A 1 248 ? 20.188 -24.703 -34.75 1 69.19 248 ALA A C 1
ATOM 1918 O O . ALA A 1 248 ? 20.578 -24.906 -35.875 1 69.19 248 ALA A O 1
ATOM 1919 N N . ALA A 1 249 ? 19.781 -25.578 -34.031 1 67.31 249 ALA A N 1
ATOM 1920 C CA . ALA A 1 249 ? 19.719 -26.953 -34.5 1 67.31 249 ALA A CA 1
ATOM 1921 C C . ALA A 1 249 ? 18.703 -27.125 -35.625 1 67.31 249 ALA A C 1
ATOM 1923 O O . ALA A 1 249 ? 18.922 -27.875 -36.562 1 67.31 249 ALA A O 1
ATOM 1924 N N . LEU A 1 250 ? 17.656 -26.422 -35.562 1 62.19 250 LEU A N 1
ATOM 1925 C CA . LEU A 1 250 ? 16.641 -26.469 -36.625 1 62.19 250 LEU A CA 1
ATOM 1926 C C . LEU A 1 250 ? 17.141 -25.781 -37.875 1 62.19 250 LEU A C 1
ATOM 1928 O O . LEU A 1 250 ? 16.797 -26.188 -39 1 62.19 250 LEU A O 1
ATOM 1932 N N . SER A 1 251 ? 17.938 -24.797 -37.719 1 62.28 251 SER A N 1
ATOM 1933 C CA . SER A 1 251 ? 18.484 -24.125 -38.906 1 62.28 251 SER A CA 1
ATOM 1934 C C . SER A 1 251 ? 19.547 -25 -39.594 1 62.28 251 SER A C 1
ATOM 1936 O O . SER A 1 251 ? 19.797 -24.844 -40.781 1 62.28 251 SER A O 1
ATOM 1938 N N . LEU A 1 252 ? 20.188 -25.766 -38.906 1 55.72 252 LEU A N 1
ATOM 1939 C CA . LEU A 1 252 ? 21.172 -26.641 -39.531 1 55.72 252 LEU A CA 1
ATOM 1940 C C . LEU A 1 252 ? 20.484 -27.734 -40.344 1 55.72 252 LEU A C 1
ATOM 1942 O O . LEU A 1 252 ? 21.094 -28.328 -41.25 1 55.72 252 LEU A O 1
ATOM 1946 N N . TRP A 1 253 ? 19.359 -27.984 -40.062 1 54.81 253 TRP A N 1
ATOM 1947 C CA . TRP A 1 253 ? 18.656 -29 -40.844 1 54.81 253 TRP A CA 1
ATOM 1948 C C . TRP A 1 253 ? 18.031 -28.391 -42.062 1 54.81 253 TRP A C 1
ATOM 1950 O O . TRP A 1 253 ? 17.734 -29.094 -43.031 1 54.81 253 TRP A O 1
ATOM 1960 N N . ASP A 1 254 ? 17.875 -27.219 -42.219 1 43.03 254 ASP A N 1
ATOM 1961 C CA . ASP A 1 254 ? 17.453 -26.703 -43.5 1 43.03 254 ASP A CA 1
ATOM 1962 C C . ASP A 1 254 ? 18.656 -26.422 -44.406 1 43.03 254 ASP A C 1
ATOM 1964 O O . ASP A 1 254 ? 19.688 -25.938 -43.906 1 43.03 254 ASP A O 1
ATOM 1968 N N . MET B 1 1 ? -46.969 29.594 -25.938 1 25.34 1 MET B N 1
ATOM 1969 C CA . MET B 1 1 ? -46.875 28.688 -24.797 1 25.34 1 MET B CA 1
ATOM 1970 C C . MET B 1 1 ? -45.562 27.938 -24.812 1 25.34 1 MET B C 1
ATOM 1972 O O . MET B 1 1 ? -45.312 27.109 -25.688 1 25.34 1 MET B O 1
ATOM 1976 N N . GLY B 1 2 ? -44.469 28.547 -24.516 1 25.11 2 GLY B N 1
ATOM 1977 C CA . GLY B 1 2 ? -43.062 28.172 -24.672 1 25.11 2 GLY B CA 1
ATOM 1978 C C . GLY B 1 2 ? -42.656 27 -23.797 1 25.11 2 GLY B C 1
ATOM 1979 O O . GLY B 1 2 ? -43.062 26.922 -22.641 1 25.11 2 GLY B O 1
ATOM 1980 N N . ARG B 1 3 ? -42.469 25.781 -24.391 1 29.67 3 ARG B N 1
ATOM 1981 C CA . ARG B 1 3 ? -41.906 24.594 -23.734 1 29.67 3 ARG B CA 1
ATOM 1982 C C . ARG B 1 3 ? -40.688 24.969 -22.891 1 29.67 3 ARG B C 1
ATOM 1984 O O . ARG B 1 3 ? -39.688 25.406 -23.422 1 29.67 3 ARG B O 1
ATOM 1991 N N . ARG B 1 4 ? -40.938 25.578 -21.703 1 24.55 4 ARG B N 1
ATOM 1992 C CA . ARG B 1 4 ? -39.875 25.734 -20.703 1 24.55 4 ARG B CA 1
ATOM 1993 C C . ARG B 1 4 ? -39.062 24.453 -20.578 1 24.55 4 ARG B C 1
ATOM 1995 O O . ARG B 1 4 ? -39.594 23.375 -20.312 1 24.55 4 ARG B O 1
ATOM 2002 N N . ASN B 1 5 ? -37.969 24.344 -21.344 1 26.8 5 ASN B N 1
ATOM 2003 C CA . ASN B 1 5 ? -36.906 23.328 -21.188 1 26.8 5 ASN B CA 1
ATOM 2004 C C . ASN B 1 5 ? -36.562 23.109 -19.719 1 26.8 5 ASN B C 1
ATOM 2006 O O . ASN B 1 5 ? -36.188 24.047 -19.016 1 26.8 5 ASN B O 1
ATOM 2010 N N . ARG B 1 6 ? -37.375 22.266 -18.984 1 29.2 6 ARG B N 1
ATOM 2011 C CA . ARG B 1 6 ? -37 21.734 -17.688 1 29.2 6 ARG B CA 1
ATOM 2012 C C . ARG B 1 6 ? -35.469 21.578 -17.578 1 29.2 6 ARG B C 1
ATOM 2014 O O . ARG B 1 6 ? -34.844 21.094 -18.5 1 29.2 6 ARG B O 1
ATOM 2021 N N . ASN B 1 7 ? -34.906 22.516 -16.812 1 28.5 7 ASN B N 1
ATOM 2022 C CA . ASN B 1 7 ? -33.531 22.484 -16.281 1 28.5 7 ASN B CA 1
ATOM 2023 C C . ASN B 1 7 ? -33.094 21.062 -15.992 1 28.5 7 ASN B C 1
ATOM 2025 O O . ASN B 1 7 ? -33.844 20.25 -15.461 1 28.5 7 ASN B O 1
ATOM 2029 N N . ARG B 1 8 ? -32.25 20.453 -16.844 1 29.7 8 ARG B N 1
ATOM 2030 C CA . ARG B 1 8 ? -31.375 19.312 -16.594 1 29.7 8 ARG B CA 1
ATOM 2031 C C . ARG B 1 8 ? -30.938 19.266 -15.141 1 29.7 8 ARG B C 1
ATOM 2033 O O . ARG B 1 8 ? -30.219 20.141 -14.664 1 29.7 8 ARG B O 1
ATOM 2040 N N . ASP B 1 9 ? -31.797 18.938 -14.164 1 34.34 9 ASP B N 1
ATOM 2041 C CA . ASP B 1 9 ? -31.312 18.469 -12.859 1 34.34 9 ASP B CA 1
ATOM 2042 C C . ASP B 1 9 ? -29.922 17.859 -12.977 1 34.34 9 ASP B C 1
ATOM 2044 O O . ASP B 1 9 ? -29.734 16.875 -13.695 1 34.34 9 ASP B O 1
ATOM 2048 N N . SER B 1 10 ? -28.859 18.594 -13.094 1 38 10 SER B N 1
ATOM 2049 C CA . SER B 1 10 ? -27.469 18.172 -12.961 1 38 10 SER B CA 1
ATOM 2050 C C . SER B 1 10 ? -27.328 17.031 -11.961 1 38 10 SER B C 1
ATOM 2052 O O . SER B 1 10 ? -27.406 17.234 -10.75 1 38 10 SER B O 1
ATOM 2054 N N . THR B 1 11 ? -28.016 15.93 -11.984 1 42.16 11 THR B N 1
ATOM 2055 C CA . THR B 1 11 ? -27.797 14.672 -11.289 1 42.16 11 THR B CA 1
ATOM 2056 C C . THR B 1 11 ? -26.328 14.516 -10.891 1 42.16 11 THR B C 1
ATOM 2058 O O . THR B 1 11 ? -25.453 14.375 -11.758 1 42.16 11 THR B O 1
ATOM 2061 N N . SER B 1 12 ? -25.719 15.305 -10.039 1 53.53 12 SER B N 1
ATOM 2062 C CA . SER B 1 12 ? -24.375 15.25 -9.453 1 53.53 12 SER B CA 1
ATOM 2063 C C . SER B 1 12 ? -23.875 13.82 -9.352 1 53.53 12 SER B C 1
ATOM 2065 O O . SER B 1 12 ? -24.469 12.984 -8.672 1 53.53 12 SER B O 1
ATOM 2067 N N . GLN B 1 13 ? -23.469 13.219 -10.391 1 73.62 13 GLN B N 1
ATOM 2068 C CA . GLN B 1 13 ? -23.094 11.844 -10.711 1 73.62 13 GLN B CA 1
ATOM 2069 C C . GLN B 1 13 ? -22.109 11.281 -9.688 1 73.62 13 GLN B C 1
ATOM 2071 O O . GLN B 1 13 ? -21.188 11.969 -9.266 1 73.62 13 GLN B O 1
ATOM 2076 N N . GLY B 1 14 ? -22.531 10.414 -8.789 1 87 14 GLY B N 1
ATOM 2077 C CA . GLY B 1 14 ? -21.734 9.617 -7.863 1 87 14 GLY B CA 1
ATOM 2078 C C . GLY B 1 14 ? -20.484 9.047 -8.492 1 87 14 GLY B C 1
ATOM 2079 O O . GLY B 1 14 ? -20.359 8.984 -9.711 1 87 14 GLY B O 1
ATOM 2080 N N . LYS B 1 15 ? -19.516 9.023 -7.711 1 91.75 15 LYS B N 1
ATOM 2081 C CA . LYS B 1 15 ? -18.234 8.477 -8.141 1 91.75 15 LYS B CA 1
ATOM 2082 C C . LYS B 1 15 ? -17.859 7.246 -7.324 1 91.75 15 LYS B C 1
ATOM 2084 O O . LYS B 1 15 ? -18.141 7.188 -6.121 1 91.75 15 LYS B O 1
ATOM 2089 N N . GLN B 1 16 ? -17.219 6.309 -8.023 1 94.25 16 GLN B N 1
ATOM 2090 C CA . GLN B 1 16 ? -16.688 5.137 -7.34 1 94.25 16 GLN B CA 1
ATOM 2091 C C . GLN B 1 16 ? -15.328 5.434 -6.715 1 94.25 16 GLN B C 1
ATOM 2093 O O . GLN B 1 16 ? -14.492 6.109 -7.32 1 94.25 16 GLN B O 1
ATOM 2098 N N . HIS B 1 17 ? -15.195 5.07 -5.512 1 95.88 17 HIS B N 1
ATOM 2099 C CA . HIS B 1 17 ? -13.906 5.129 -4.828 1 95.88 17 HIS B CA 1
ATOM 2100 C C . HIS B 1 17 ? -13.469 3.748 -4.348 1 95.88 17 HIS B C 1
ATOM 2102 O O . HIS B 1 17 ? -14.305 2.949 -3.912 1 95.88 17 HIS B O 1
ATOM 2108 N N . PHE B 1 18 ? -12.242 3.498 -4.289 1 94.62 18 PHE B N 1
ATOM 2109 C CA . PHE B 1 18 ? -11.766 2.146 -4.023 1 94.62 18 PHE B CA 1
ATOM 2110 C C . PHE B 1 18 ? -12.023 1.757 -2.574 1 94.62 18 PHE B C 1
ATOM 2112 O O . PHE B 1 18 ? -12.117 0.571 -2.252 1 94.62 18 PHE B O 1
ATOM 2119 N N . SER B 1 19 ? -12.07 2.715 -1.67 1 94.88 19 SER B N 1
ATOM 2120 C CA . SER B 1 19 ? -12.141 2.441 -0.238 1 94.88 19 SER B CA 1
ATOM 2121 C C . SER B 1 19 ? -13.562 2.129 0.199 1 94.88 19 SER B C 1
ATOM 2123 O O . SER B 1 19 ? -13.805 1.812 1.365 1 94.88 19 SER B O 1
ATOM 2125 N N . HIS B 1 20 ? -14.461 2.201 -0.693 1 94 20 HIS B N 1
ATOM 2126 C CA . HIS B 1 20 ? -15.859 1.953 -0.363 1 94 20 HIS B CA 1
ATOM 2127 C C . HIS B 1 20 ? -16.594 1.267 -1.516 1 94 20 HIS B C 1
ATOM 2129 O O . HIS B 1 20 ? -16.391 1.628 -2.68 1 94 20 HIS B O 1
ATOM 2135 N N . SER B 1 21 ? -17.438 0.313 -1.244 1 91.25 21 SER B N 1
ATOM 2136 C CA . SER B 1 21 ? -18.062 -0.497 -2.281 1 91.25 21 SER B CA 1
ATOM 2137 C C . SER B 1 21 ? -19.203 0.263 -2.961 1 91.25 21 SER B C 1
ATOM 2139 O O . SER B 1 21 ? -19.5 0.035 -4.137 1 91.25 21 SER B O 1
ATOM 2141 N N . HIS B 1 22 ? -19.844 1.226 -2.311 1 93.81 22 HIS B N 1
ATOM 2142 C CA . HIS B 1 22 ? -20.953 1.986 -2.887 1 93.81 22 HIS B CA 1
ATOM 2143 C C . HIS B 1 22 ? -20.438 3.25 -3.576 1 93.81 22 HIS B C 1
ATOM 2145 O O . HIS B 1 22 ? -19.391 3.779 -3.217 1 93.81 22 HIS B O 1
ATOM 2151 N N . ILE B 1 23 ? -21.266 3.633 -4.469 1 95.06 23 ILE B N 1
ATOM 2152 C CA . ILE B 1 23 ? -20.984 4.906 -5.129 1 95.06 23 ILE B CA 1
ATOM 2153 C C . ILE B 1 23 ? -21.125 6.047 -4.121 1 95.06 23 ILE B C 1
ATOM 2155 O O . ILE B 1 23 ? -22.047 6.07 -3.314 1 95.06 23 ILE B O 1
ATOM 2159 N N . LEU B 1 24 ? -20.188 6.879 -4.102 1 94.56 24 LEU B N 1
ATOM 2160 C CA . LEU B 1 24 ? -20.219 8.047 -3.229 1 94.56 24 LEU B CA 1
ATOM 2161 C C . LEU B 1 24 ? -20.828 9.25 -3.953 1 94.56 24 LEU B C 1
ATOM 2163 O O . LEU B 1 24 ? -20.422 9.57 -5.074 1 94.56 24 LEU B O 1
ATOM 2167 N N . LYS B 1 25 ? -21.734 9.938 -3.301 1 93.12 25 LYS B N 1
ATOM 2168 C CA . LYS B 1 25 ? -22.422 11.078 -3.889 1 93.12 25 LYS B CA 1
ATOM 2169 C C . LYS B 1 25 ? -22.047 12.375 -3.176 1 93.12 25 LYS B C 1
ATOM 2171 O O . LYS B 1 25 ? -21.641 12.352 -2.01 1 93.12 25 LYS B O 1
ATOM 2176 N N . PRO B 1 26 ? -22.094 13.398 -3.986 1 89.88 26 PRO B N 1
ATOM 2177 C CA . PRO B 1 26 ? -21.875 14.68 -3.301 1 89.88 26 PRO B CA 1
ATOM 2178 C C . PRO B 1 26 ? -22.844 14.898 -2.143 1 89.88 26 PRO B C 1
ATOM 2180 O O . PRO B 1 26 ? -24.031 14.578 -2.256 1 89.88 26 PRO B O 1
ATOM 2183 N N . ILE B 1 27 ? -22.219 15.227 -1.062 1 83.44 27 ILE B N 1
ATOM 2184 C CA . ILE B 1 27 ? -23.016 15.5 0.126 1 83.44 27 ILE B CA 1
ATOM 2185 C C . ILE B 1 27 ? -23.109 17.016 0.349 1 83.44 27 ILE B C 1
ATOM 2187 O O . ILE B 1 27 ? -22.109 17.719 0.256 1 83.44 27 ILE B O 1
ATOM 2191 N N . ASN B 1 28 ? -24.234 17.5 0.219 1 69.62 28 ASN B N 1
ATOM 2192 C CA . ASN B 1 28 ? -24.469 18.891 0.622 1 69.62 28 ASN B CA 1
ATOM 2193 C C . ASN B 1 28 ? -24.812 18.984 2.104 1 69.62 28 ASN B C 1
ATOM 2195 O O . ASN B 1 28 ? -25.922 18.656 2.508 1 69.62 28 ASN B O 1
ATOM 2199 N N . PRO B 1 29 ? -23.703 18.984 2.809 1 57.91 29 PRO B N 1
ATOM 2200 C CA . PRO B 1 29 ? -24.047 18.953 4.23 1 57.91 29 PRO B CA 1
ATOM 2201 C C . PRO B 1 29 ? -25.141 19.953 4.594 1 57.91 29 PRO B C 1
ATOM 2203 O O . PRO B 1 29 ? -25.125 21.094 4.125 1 57.91 29 PRO B O 1
ATOM 2206 N N . ALA B 1 30 ? -26.328 19.562 4.633 1 55.34 30 ALA B N 1
ATOM 2207 C CA . ALA B 1 30 ? -27.219 20.516 5.289 1 55.34 30 ALA B CA 1
ATOM 2208 C C . ALA B 1 30 ? -26.562 21.156 6.504 1 55.34 30 ALA B C 1
ATOM 2210 O O . ALA B 1 30 ? -25.562 20.641 7.016 1 55.34 30 ALA B O 1
ATOM 2211 N N . GLU B 1 31 ? -26.938 22.328 7.059 1 53.22 31 GLU B N 1
ATOM 2212 C CA . GLU B 1 31 ? -26.531 23.188 8.156 1 53.22 31 GLU B CA 1
ATOM 2213 C C . GLU B 1 31 ? -25.906 22.391 9.297 1 53.22 31 GLU B C 1
ATOM 2215 O O . GLU B 1 31 ? -24.953 22.844 9.93 1 53.22 31 GLU B O 1
ATOM 2220 N N . VAL B 1 32 ? -26.5 21.312 9.859 1 55.25 32 VAL B N 1
ATOM 2221 C CA . VAL B 1 32 ? -26.297 21.078 11.289 1 55.25 32 VAL B CA 1
ATOM 2222 C C . VAL B 1 32 ? -25.219 20.016 11.492 1 55.25 32 VAL B C 1
ATOM 2224 O O . VAL B 1 32 ? -24.438 20.078 12.453 1 55.25 32 VAL B O 1
ATOM 2227 N N . GLU B 1 33 ? -25.094 18.797 10.695 1 67.5 33 GLU B N 1
ATOM 2228 C CA . GLU B 1 33 ? -24.375 17.672 11.297 1 67.5 33 GLU B CA 1
ATOM 2229 C C . GLU B 1 33 ? -22.922 17.641 10.844 1 67.5 33 GLU B C 1
ATOM 2231 O O . GLU B 1 33 ? -22.625 17.891 9.672 1 67.5 33 GLU B O 1
ATOM 2236 N N . THR B 1 34 ? -22 17.797 11.812 1 82.56 34 THR B N 1
ATOM 2237 C CA . THR B 1 34 ? -20.562 17.672 11.602 1 82.56 34 THR B CA 1
ATOM 2238 C C . THR B 1 34 ? -20.203 16.234 11.242 1 82.56 34 THR B C 1
ATOM 2240 O O . THR B 1 34 ? -20.391 15.32 12.039 1 82.56 34 THR B O 1
ATOM 2243 N N . LEU B 1 35 ? -19.938 16.031 9.977 1 87.94 35 LEU B N 1
ATOM 2244 C CA . LEU B 1 35 ? -19.484 14.727 9.508 1 87.94 35 LEU B CA 1
ATOM 2245 C C . LEU B 1 35 ? -17.969 14.625 9.562 1 87.94 35 LEU B C 1
ATOM 2247 O O . LEU B 1 35 ? -17.266 15.633 9.438 1 87.94 35 LEU B O 1
ATOM 2251 N N . THR B 1 36 ? -17.469 13.461 9.82 1 92.19 36 THR B N 1
ATOM 2252 C CA . THR B 1 36 ? -16.031 13.211 9.898 1 92.19 36 THR B CA 1
ATOM 2253 C C . THR B 1 36 ? -15.555 12.43 8.68 1 92.19 36 THR B C 1
ATOM 2255 O O . THR B 1 36 ? -16.188 11.445 8.281 1 92.19 36 THR B O 1
ATOM 2258 N N . CYS B 1 37 ? -14.57 12.898 8.094 1 94.56 37 CYS B N 1
ATOM 2259 C CA . CYS B 1 37 ? -13.977 12.234 6.938 1 94.56 37 CYS B CA 1
ATOM 2260 C C . CYS B 1 37 ? -13.344 10.906 7.34 1 94.56 37 CYS B C 1
ATOM 2262 O O . CYS B 1 37 ? -12.594 10.836 8.32 1 94.56 37 CYS B O 1
ATOM 2264 N N . ASN B 1 38 ? -13.562 9.867 6.543 1 95.38 38 ASN B N 1
ATOM 2265 C CA . ASN B 1 38 ? -13.047 8.539 6.859 1 95.38 38 ASN B CA 1
ATOM 2266 C C . ASN B 1 38 ? -11.586 8.391 6.445 1 95.38 38 ASN B C 1
ATOM 2268 O O . ASN B 1 38 ? -10.922 7.43 6.836 1 95.38 38 ASN B O 1
ATOM 2272 N N . ALA B 1 39 ? -11.07 9.344 5.719 1 96.25 39 ALA B N 1
ATOM 2273 C CA . ALA B 1 39 ? -9.68 9.281 5.281 1 96.25 39 ALA B CA 1
ATOM 2274 C C . ALA B 1 39 ? -8.766 10.047 6.23 1 96.25 39 ALA B C 1
ATOM 2276 O O . ALA B 1 39 ? -7.938 9.453 6.926 1 96.25 39 ALA B O 1
ATOM 2277 N N . CYS B 1 40 ? -9.016 11.289 6.359 1 95.12 40 CYS B N 1
ATOM 2278 C CA . CYS B 1 40 ? -8.117 12.125 7.145 1 95.12 40 CYS B CA 1
ATOM 2279 C C . CYS B 1 40 ? -8.625 12.273 8.578 1 95.12 40 CYS B C 1
ATOM 2281 O O . CYS B 1 40 ? -7.945 12.859 9.422 1 95.12 40 CYS B O 1
ATOM 2283 N N . GLU B 1 41 ? -9.789 11.883 8.883 1 93.88 41 GLU B N 1
ATOM 2284 C CA . GLU B 1 41 ? -10.414 11.859 10.203 1 93.88 41 GLU B CA 1
ATOM 2285 C C . GLU B 1 41 ? -10.688 13.273 10.711 1 93.88 41 GLU B C 1
ATOM 2287 O O . GLU B 1 41 ? -10.766 13.5 11.922 1 93.88 41 GLU B O 1
ATOM 2292 N N . GLN B 1 42 ? -10.75 14.25 9.781 1 91.62 42 GLN B N 1
ATOM 2293 C CA . GLN B 1 42 ? -11.109 15.625 10.109 1 91.62 42 GLN B CA 1
ATOM 2294 C C . GLN B 1 42 ? -12.562 15.906 9.766 1 91.62 42 GLN B C 1
ATOM 2296 O O . GLN B 1 42 ? -13.148 15.25 8.898 1 91.62 42 GLN B O 1
ATOM 2301 N N . PRO B 1 43 ? -13.086 16.859 10.453 1 89.5 43 PRO B N 1
ATOM 2302 C CA . PRO B 1 43 ? -14.477 17.219 10.164 1 89.5 43 PRO B CA 1
ATOM 2303 C C . PRO B 1 43 ? -14.641 17.953 8.836 1 89.5 43 PRO B C 1
ATOM 2305 O O . PRO B 1 43 ? -13.656 18.453 8.289 1 89.5 43 PRO B O 1
ATOM 2308 N N . ASN B 1 44 ? -15.812 17.938 8.172 1 82.62 44 ASN B N 1
ATOM 2309 C CA . ASN B 1 44 ? -16.109 18.641 6.93 1 82.62 44 ASN B CA 1
ATOM 2310 C C . ASN B 1 44 ? -16.141 20.156 7.125 1 82.62 44 ASN B C 1
ATOM 2312 O O . ASN B 1 44 ? -16.031 20.906 6.16 1 82.62 44 ASN B O 1
ATOM 2316 N N . ASN B 1 45 ? -15.711 20.703 8.188 1 67 45 ASN B N 1
ATOM 2317 C CA . ASN B 1 45 ? -15.727 22.125 8.57 1 67 45 ASN B CA 1
ATOM 2318 C C . ASN B 1 45 ? -16.375 22.984 7.5 1 67 45 ASN B C 1
ATOM 2320 O O . ASN B 1 45 ? -15.758 23.906 6.965 1 67 45 ASN B O 1
ATOM 2324 N N . ASP B 1 46 ? -17.594 22.75 7.035 1 61 46 ASP B N 1
ATOM 2325 C CA . ASP B 1 46 ? -18.391 23.547 6.113 1 61 46 ASP B CA 1
ATOM 2326 C C . ASP B 1 46 ? -17.797 23.531 4.707 1 61 46 ASP B C 1
ATOM 2328 O O . ASP B 1 46 ? -18.094 24.391 3.883 1 61 46 ASP B O 1
ATOM 2332 N N . LYS B 1 47 ? -16.875 22.688 4.559 1 65.81 47 LYS B N 1
ATOM 2333 C CA . LYS B 1 47 ? -16.344 22.609 3.205 1 65.81 47 LYS B CA 1
ATOM 2334 C C . LYS B 1 47 ? -17.312 21.859 2.279 1 65.81 47 LYS B C 1
ATOM 2336 O O . LYS B 1 47 ? -17.812 20.797 2.623 1 65.81 47 LYS B O 1
ATOM 2341 N N . PRO B 1 48 ? -17.734 22.453 1.186 1 61.47 48 PRO B N 1
ATOM 2342 C CA . PRO B 1 48 ? -18.797 21.969 0.289 1 61.47 48 PRO B CA 1
ATOM 2343 C C . PRO B 1 48 ? -18.359 20.734 -0.509 1 61.47 48 PRO B C 1
ATOM 2345 O O . PRO B 1 48 ? -19.219 20.016 -1.038 1 61.47 48 PRO B O 1
ATOM 2348 N N . ASN B 1 49 ? -17.234 20.406 -0.376 1 80.94 49 ASN B N 1
ATOM 2349 C CA . ASN B 1 49 ? -16.906 19.359 -1.347 1 80.94 49 ASN B CA 1
ATOM 2350 C C . ASN B 1 49 ? -16.609 18.031 -0.665 1 80.94 49 ASN B C 1
ATOM 2352 O O . ASN B 1 49 ? -15.453 17.594 -0.649 1 80.94 49 ASN B O 1
ATOM 2356 N N . PHE B 1 50 ? -17.812 17.5 -0.096 1 87.5 50 PHE B N 1
ATOM 2357 C CA . PHE B 1 50 ? -17.766 16.203 0.566 1 87.5 50 PHE B CA 1
ATOM 2358 C C . PHE B 1 50 ? -18.516 15.156 -0.251 1 87.5 50 PHE B C 1
ATOM 2360 O O . PHE B 1 50 ? -19.547 15.453 -0.866 1 87.5 50 PHE B O 1
ATOM 2367 N N . TYR B 1 51 ? -17.969 14.016 -0.361 1 92.12 51 TYR B N 1
ATOM 2368 C CA . TYR B 1 51 ? -18.625 12.852 -0.958 1 92.12 51 TYR B CA 1
ATOM 2369 C C . TYR B 1 51 ? -18.906 11.789 0.096 1 92.12 51 TYR B C 1
ATOM 2371 O O . TYR B 1 51 ? -18.156 11.625 1.055 1 92.12 51 TYR B O 1
ATOM 2379 N N . GLY B 1 52 ? -20.062 11.172 -0.121 1 92.69 52 GLY B N 1
ATOM 2380 C CA . GLY B 1 52 ? -20.312 10.172 0.903 1 92.69 52 GLY B CA 1
ATOM 2381 C C . GLY B 1 52 ? -21.453 9.242 0.571 1 92.69 52 GLY B C 1
ATOM 2382 O O . GLY B 1 52 ? -22.094 9.391 -0.47 1 92.69 52 GLY B O 1
ATOM 2383 N N . CYS B 1 53 ? -21.484 8.203 1.264 1 93.81 53 CYS B N 1
ATOM 2384 C CA . CYS B 1 53 ? -22.562 7.23 1.334 1 93.81 53 CYS B CA 1
ATOM 2385 C C . CYS B 1 53 ? -23.281 7.305 2.68 1 93.81 53 CYS B C 1
ATOM 2387 O O . CYS B 1 53 ? -22.75 6.836 3.691 1 93.81 53 CYS B O 1
ATOM 2389 N N . ASN B 1 54 ? -24.5 7.703 2.723 1 90.12 54 ASN B N 1
ATOM 2390 C CA . ASN B 1 54 ? -25.219 7.949 3.965 1 90.12 54 ASN B CA 1
ATOM 2391 C C . ASN B 1 54 ? -25.594 6.645 4.664 1 90.12 54 ASN B C 1
ATOM 2393 O O . ASN B 1 54 ? -25.531 6.551 5.891 1 90.12 54 ASN B O 1
ATOM 2397 N N . SER B 1 55 ? -25.938 5.711 3.883 1 92.25 55 SER B N 1
ATOM 2398 C CA . SER B 1 55 ? -26.375 4.445 4.469 1 92.25 55 SER B CA 1
ATOM 2399 C C . SER B 1 55 ? -25.25 3.791 5.258 1 92.25 55 SER B C 1
ATOM 2401 O O . SER B 1 55 ? -25.484 3.141 6.273 1 92.25 55 SER B O 1
ATOM 2403 N N . CYS B 1 56 ? -24 4.012 4.844 1 93.31 56 CYS B N 1
ATOM 2404 C CA . CYS B 1 56 ? -22.844 3.396 5.496 1 93.31 56 CYS B CA 1
ATOM 2405 C C . CYS B 1 56 ? -22.141 4.391 6.41 1 93.31 56 CYS B C 1
ATOM 2407 O O . CYS B 1 56 ? -21.188 4.031 7.105 1 93.31 56 CYS B O 1
ATOM 2409 N N . GLN B 1 57 ? -22.547 5.613 6.395 1 91.62 57 GLN B N 1
ATOM 2410 C CA . GLN B 1 57 ? -21.906 6.684 7.141 1 91.62 57 GLN B CA 1
ATOM 2411 C C . GLN B 1 57 ? -20.422 6.777 6.789 1 91.62 57 GLN B C 1
ATOM 2413 O O . GLN B 1 57 ? -19.562 6.789 7.68 1 91.62 57 GLN B O 1
ATOM 2418 N N . TYR B 1 58 ? -20.203 6.836 5.535 1 94.69 58 TYR B N 1
ATOM 2419 C CA . TYR B 1 58 ? -18.859 6.922 4.977 1 94.69 58 TYR B CA 1
ATOM 2420 C C . TYR B 1 58 ? -18.688 8.195 4.152 1 94.69 58 TYR B C 1
ATOM 2422 O O . TYR B 1 58 ? -19.406 8.398 3.166 1 94.69 58 TYR B O 1
ATOM 2430 N N . PHE B 1 59 ? -17.688 9.023 4.516 1 93.69 59 PHE B N 1
ATOM 2431 C CA . PHE B 1 59 ? -17.547 10.336 3.91 1 93.69 59 PHE B CA 1
ATOM 2432 C C . PHE B 1 59 ? -16.094 10.656 3.623 1 93.69 59 PHE B C 1
ATOM 2434 O O . PHE B 1 59 ? -15.203 10.266 4.387 1 93.69 59 PHE B O 1
ATOM 2441 N N . LEU B 1 60 ? -15.898 11.336 2.49 1 95.12 60 LEU B N 1
ATOM 2442 C CA . LEU B 1 60 ? -14.555 11.773 2.109 1 95.12 60 LEU B CA 1
ATOM 2443 C C . LEU B 1 60 ? -14.57 13.234 1.675 1 95.12 60 LEU B C 1
ATOM 2445 O O . LEU B 1 60 ? -15.477 13.672 0.954 1 95.12 60 LEU B O 1
ATOM 2449 N N . HIS B 1 61 ? -13.547 13.961 2.191 1 93.25 61 HIS B N 1
ATOM 2450 C CA . HIS B 1 61 ? -13.281 15.234 1.549 1 93.25 61 HIS B CA 1
ATOM 2451 C C 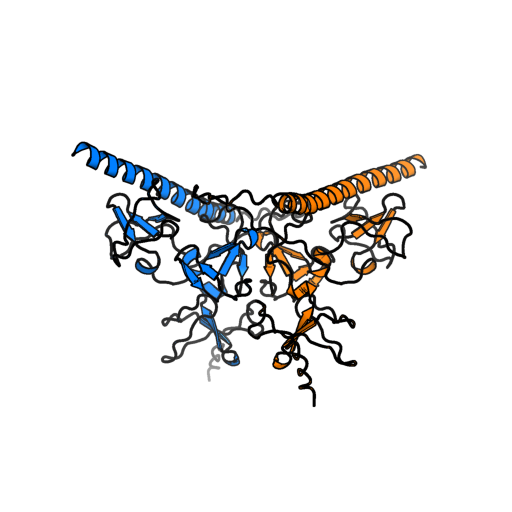. HIS B 1 61 ? -12.945 15.055 0.072 1 93.25 61 HIS B C 1
ATOM 2453 O O . HIS B 1 61 ? -12.531 13.969 -0.345 1 93.25 61 HIS B O 1
ATOM 2459 N N . GLU B 1 62 ? -13.109 16.094 -0.645 1 92.06 62 GLU B N 1
ATOM 2460 C CA . GLU B 1 62 ? -12.766 16.016 -2.062 1 92.06 62 GLU B CA 1
ATOM 2461 C C . GLU B 1 62 ? -11.289 15.711 -2.258 1 92.06 62 GLU B C 1
ATOM 2463 O O . GLU B 1 62 ? -10.93 14.859 -3.074 1 92.06 62 GLU B O 1
ATOM 2468 N N . ASN B 1 63 ? -10.406 16.438 -1.552 1 93.5 63 ASN B N 1
ATOM 2469 C CA . ASN B 1 63 ? -8.977 16.203 -1.671 1 93.5 63 ASN B CA 1
ATOM 2470 C C . ASN B 1 63 ? -8.594 14.797 -1.207 1 93.5 63 ASN B C 1
ATOM 2472 O O . ASN B 1 63 ? -7.668 14.195 -1.751 1 93.5 63 ASN B O 1
ATOM 2476 N N . CYS B 1 64 ? -9.281 14.312 -0.185 1 95.12 64 CYS B N 1
ATOM 2477 C CA . CYS B 1 64 ? -9.039 12.945 0.276 1 95.12 64 CYS B CA 1
ATOM 2478 C C . CYS B 1 64 ? -9.523 11.93 -0.754 1 95.12 64 CYS B C 1
ATOM 2480 O O . CYS B 1 64 ? -8.844 10.93 -1.007 1 95.12 64 CYS B O 1
ATOM 2482 N N . PHE B 1 65 ? -10.633 12.219 -1.364 1 95 65 PHE B N 1
ATOM 2483 C CA . PHE B 1 65 ? -11.18 11.383 -2.426 1 95 65 PHE B CA 1
ATOM 2484 C C . PHE B 1 65 ? -10.203 11.281 -3.592 1 95 65 PHE B C 1
ATOM 2486 O O . PHE B 1 65 ? -10.031 10.203 -4.172 1 95 65 PHE B O 1
ATOM 2493 N N . ASN B 1 66 ? -9.547 12.367 -3.84 1 94.19 66 ASN B N 1
ATOM 2494 C CA . ASN B 1 66 ? -8.703 12.461 -5.027 1 94.19 66 ASN B CA 1
ATOM 2495 C C . ASN B 1 66 ? -7.238 12.188 -4.699 1 94.19 66 ASN B C 1
ATOM 2497 O O . ASN B 1 66 ? -6.359 12.398 -5.535 1 94.19 66 ASN B O 1
ATOM 2501 N N . ALA B 1 67 ? -6.949 11.773 -3.504 1 95.81 67 ALA B N 1
ATOM 2502 C CA . ALA B 1 67 ? -5.566 11.453 -3.156 1 95.81 67 ALA B CA 1
ATOM 2503 C C . ALA B 1 67 ? -4.98 10.422 -4.121 1 95.81 67 ALA B C 1
ATOM 2505 O O . ALA B 1 67 ? -5.66 9.461 -4.5 1 95.81 67 ALA B O 1
ATOM 2506 N N . PRO B 1 68 ? -3.715 10.641 -4.535 1 95.62 68 PRO B N 1
ATOM 2507 C CA . PRO B 1 68 ? -3.094 9.688 -5.461 1 95.62 68 PRO B CA 1
ATOM 2508 C C . PRO B 1 68 ? -2.803 8.336 -4.812 1 95.62 68 PRO B C 1
ATOM 2510 O O . PRO B 1 68 ? -2.654 8.25 -3.592 1 95.62 68 PRO B O 1
ATOM 2513 N N . ARG B 1 69 ? -2.676 7.285 -5.629 1 96.12 69 ARG B N 1
ATOM 2514 C CA . ARG B 1 69 ? -2.43 5.926 -5.156 1 96.12 69 ARG B CA 1
ATOM 2515 C C . ARG B 1 69 ? -1.05 5.812 -4.516 1 96.12 69 ARG B C 1
ATOM 2517 O O . ARG B 1 69 ? -0.782 4.867 -3.77 1 96.12 69 ARG B O 1
ATOM 2524 N N . PHE B 1 70 ? -0.191 6.711 -4.926 1 96.38 70 PHE B N 1
ATOM 2525 C CA . PHE B 1 70 ? 1.153 6.746 -4.363 1 96.38 70 PHE B CA 1
ATOM 2526 C C . PHE B 1 70 ? 1.688 8.172 -4.324 1 96.38 70 PHE B C 1
ATOM 2528 O O . PHE B 1 70 ? 1.127 9.07 -4.961 1 96.38 70 PHE B O 1
ATOM 2535 N N . LEU B 1 71 ? 2.723 8.391 -3.545 1 95.5 71 LEU B N 1
ATOM 2536 C CA . LEU B 1 71 ? 3.354 9.695 -3.412 1 95.5 71 LEU B CA 1
ATOM 2537 C C . LEU B 1 71 ? 4.871 9.562 -3.32 1 95.5 71 LEU B C 1
ATOM 2539 O O . LEU B 1 71 ? 5.379 8.797 -2.496 1 95.5 71 LEU B O 1
ATOM 2543 N N . ASP B 1 72 ? 5.559 10.195 -4.238 1 93.44 72 ASP B N 1
ATOM 2544 C CA . ASP B 1 72 ? 6.984 10.422 -4.027 1 93.44 72 ASP B CA 1
ATOM 2545 C C . ASP B 1 72 ? 7.219 11.602 -3.088 1 93.44 72 ASP B C 1
ATOM 2547 O O . ASP B 1 72 ? 7.172 12.758 -3.512 1 93.44 72 ASP B O 1
ATOM 2551 N N . HIS B 1 73 ? 7.477 11.297 -1.856 1 93.94 73 HIS B N 1
ATOM 2552 C CA . HIS B 1 73 ? 7.59 12.344 -0.849 1 93.94 73 HIS B CA 1
ATOM 2553 C C . HIS B 1 73 ? 9.047 12.562 -0.443 1 93.94 73 HIS B C 1
ATOM 2555 O O . HIS B 1 73 ? 9.789 11.602 -0.231 1 93.94 73 HIS B O 1
ATOM 2561 N N . SER B 1 74 ? 9.438 13.719 -0.209 1 90.81 74 SER B N 1
ATOM 2562 C CA . SER B 1 74 ? 10.828 14.078 0.081 1 90.81 74 SER B CA 1
ATOM 2563 C C . SER B 1 74 ? 11.258 13.57 1.45 1 90.8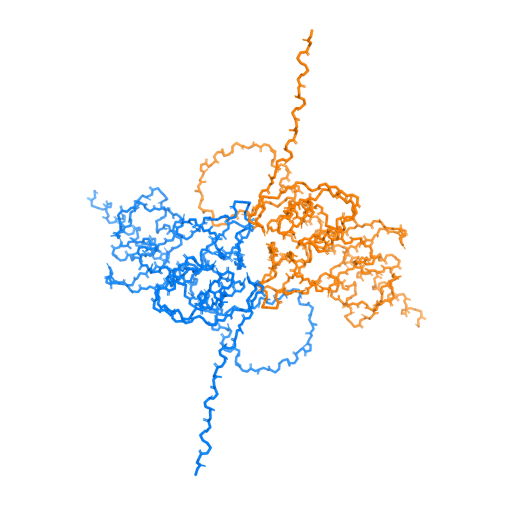1 74 SER B C 1
ATOM 2565 O O . SER B 1 74 ? 12.438 13.32 1.681 1 90.81 74 SER B O 1
ATOM 2567 N N . SER B 1 75 ? 10.367 13.422 2.352 1 93.31 75 SER B N 1
ATOM 2568 C CA . SER B 1 75 ? 10.711 12.953 3.689 1 93.31 75 SER B CA 1
ATOM 2569 C C . SER B 1 75 ? 11.125 11.492 3.67 1 93.31 75 SER B C 1
ATOM 2571 O O . SER B 1 75 ? 11.703 10.992 4.637 1 93.31 75 SER B O 1
ATOM 2573 N N . HIS B 1 76 ? 10.758 10.828 2.67 1 93.75 76 HIS B N 1
ATOM 2574 C CA . HIS B 1 76 ? 11.07 9.422 2.461 1 93.75 76 HIS B CA 1
ATOM 2575 C C . HIS B 1 76 ? 11.398 9.141 0.999 1 93.75 76 HIS B C 1
ATOM 2577 O O . HIS B 1 76 ? 10.617 8.508 0.291 1 93.75 76 HIS B O 1
ATOM 2583 N N . SER B 1 77 ? 12.602 9.383 0.631 1 89.69 77 SER B N 1
ATOM 2584 C CA . SER B 1 77 ? 12.969 9.398 -0.782 1 89.69 77 SER B CA 1
ATOM 2585 C C . SER B 1 77 ? 13.359 8.008 -1.267 1 89.69 77 SER B C 1
ATOM 2587 O O . SER B 1 77 ? 13.43 7.762 -2.473 1 89.69 77 SER B O 1
ATOM 2589 N N . SER B 1 78 ? 13.578 7.094 -0.397 1 88.31 78 SER B N 1
ATOM 2590 C CA . SER B 1 78 ? 14.055 5.766 -0.759 1 88.31 78 SER B CA 1
ATOM 2591 C C . SER B 1 78 ? 12.977 4.969 -1.485 1 88.31 78 SER B C 1
ATOM 2593 O O . SER B 1 78 ? 13.281 4.152 -2.359 1 88.31 78 SER B O 1
ATOM 2595 N N . HIS B 1 79 ? 11.727 5.195 -1.105 1 91.94 79 HIS B N 1
ATOM 2596 C CA . HIS B 1 79 ? 10.609 4.453 -1.681 1 91.94 79 HIS B CA 1
ATOM 2597 C C . HIS B 1 79 ? 9.383 5.348 -1.844 1 91.94 79 HIS B C 1
ATOM 2599 O O . HIS B 1 79 ? 9.125 6.211 -1.005 1 91.94 79 HIS B O 1
ATOM 2605 N N . PRO B 1 80 ? 8.633 5.027 -2.912 1 93.75 80 PRO B N 1
ATOM 2606 C CA . PRO B 1 80 ? 7.332 5.695 -2.963 1 93.75 80 PRO B CA 1
ATOM 2607 C C . PRO B 1 80 ? 6.406 5.266 -1.83 1 93.75 80 PRO B C 1
ATOM 2609 O O . PRO B 1 80 ? 6.438 4.105 -1.406 1 93.75 80 PRO B O 1
ATOM 2612 N N . LEU B 1 81 ? 5.633 6.191 -1.32 1 96.75 81 LEU B N 1
ATOM 2613 C CA . LEU B 1 81 ? 4.625 5.883 -0.311 1 96.75 81 LEU B CA 1
ATOM 2614 C C . LEU B 1 81 ? 3.326 5.426 -0.964 1 96.75 81 LEU B C 1
ATOM 2616 O O . LEU B 1 81 ? 2.85 6.051 -1.913 1 96.75 81 LEU B O 1
ATOM 2620 N N . THR B 1 82 ? 2.754 4.375 -0.5 1 97.25 82 THR B N 1
ATOM 2621 C CA . THR B 1 82 ? 1.503 3.84 -1.026 1 97.25 82 THR B CA 1
ATOM 2622 C C . THR B 1 82 ? 0.319 4.312 -0.187 1 97.25 82 THR B C 1
ATOM 2624 O O . THR B 1 82 ? 0.39 4.328 1.044 1 97.25 82 THR B O 1
ATOM 2627 N N . LEU B 1 83 ? -0.749 4.707 -0.875 1 97.38 83 LEU B N 1
ATOM 2628 C CA . LEU B 1 83 ? -1.97 5.086 -0.172 1 97.38 83 LEU B CA 1
ATOM 2629 C C . LEU B 1 83 ? -2.711 3.85 0.33 1 97.38 83 LEU B C 1
ATOM 2631 O O . LEU B 1 83 ? -3.094 2.986 -0.46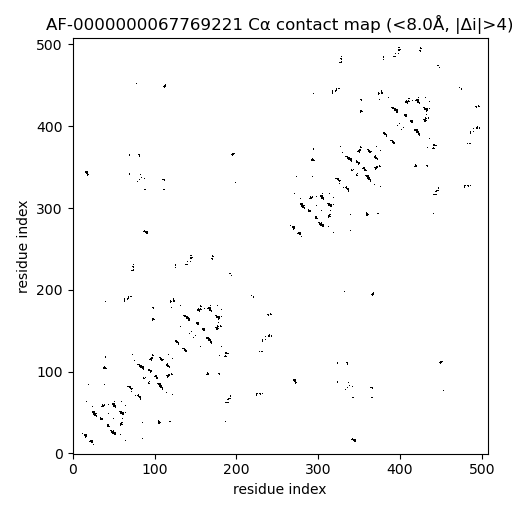2 1 97.38 83 LEU B O 1
ATOM 2635 N N . LEU B 1 84 ? -2.889 3.775 1.611 1 97.25 84 LEU B N 1
ATOM 2636 C CA . LEU B 1 84 ? -3.643 2.701 2.248 1 97.25 84 LEU B CA 1
ATOM 2637 C C . LEU B 1 84 ? -4.953 3.225 2.822 1 97.25 84 LEU B C 1
ATOM 2639 O O . LEU B 1 84 ? -4.984 4.293 3.439 1 97.25 84 LEU B O 1
ATOM 2643 N N . ALA B 1 85 ? -5.984 2.512 2.602 1 95.44 85 ALA B N 1
ATOM 2644 C CA . ALA B 1 85 ? -7.27 2.904 3.176 1 95.44 85 ALA B CA 1
ATOM 2645 C C . ALA B 1 85 ? -7.324 2.58 4.668 1 95.44 85 ALA B C 1
ATOM 2647 O O . ALA B 1 85 ? -8.164 3.115 5.395 1 95.44 85 ALA B O 1
ATOM 2648 N N . SER B 1 86 ? -6.512 1.717 5.074 1 94.12 86 SER B N 1
ATOM 2649 C CA . SER B 1 86 ? -6.344 1.356 6.477 1 94.12 86 SER B CA 1
ATOM 2650 C C . SER B 1 86 ? -4.922 0.878 6.758 1 94.12 86 SER B C 1
ATOM 2652 O O . SER B 1 86 ? -4.301 0.231 5.914 1 94.12 86 SER B O 1
ATOM 2654 N N . PRO B 1 87 ? -4.465 1.22 7.945 1 94.88 87 PRO B N 1
ATOM 2655 C CA . PRO B 1 87 ? -3.139 0.7 8.281 1 94.88 87 PRO B CA 1
ATOM 2656 C C . PRO B 1 87 ? -3.08 -0.826 8.273 1 94.88 87 PRO B C 1
ATOM 2658 O O . PRO B 1 87 ? -4.055 -1.486 8.633 1 94.88 87 PRO B O 1
ATOM 2661 N N . THR B 1 88 ? -2.008 -1.33 7.965 1 94.75 88 THR B N 1
ATOM 2662 C CA . THR B 1 88 ? -1.897 -2.773 7.785 1 94.75 88 THR B CA 1
ATOM 2663 C C . THR B 1 88 ? -1.19 -3.416 8.977 1 94.75 88 THR B C 1
ATOM 2665 O O . THR B 1 88 ? -0.595 -4.488 8.844 1 94.75 88 THR B O 1
ATOM 2668 N N . TYR B 1 89 ? -1.177 -2.738 10.094 1 94.06 89 TYR B N 1
ATOM 2669 C CA . TYR B 1 89 ? -0.715 -3.311 11.352 1 94.06 89 TYR B CA 1
ATOM 2670 C C . TYR B 1 89 ? -1.84 -4.062 12.055 1 94.06 89 TYR B C 1
ATOM 2672 O O . TYR B 1 89 ? -3.018 -3.758 11.852 1 94.06 89 TYR B O 1
ATOM 2680 N N . SER B 1 90 ? -1.486 -5.039 12.852 1 90.25 90 SER B N 1
ATOM 2681 C CA . SER B 1 90 ? -2.496 -5.801 13.578 1 90.25 90 SER B CA 1
ATOM 2682 C C . SER B 1 90 ? -3.322 -4.898 14.484 1 90.25 90 SER B C 1
ATOM 2684 O O . SER B 1 90 ? -4.504 -5.164 14.727 1 90.25 90 SER B O 1
ATOM 2686 N N . SER B 1 91 ? -2.678 -3.807 14.961 1 91.62 91 SER B N 1
ATOM 2687 C CA . SER B 1 91 ? -3.379 -2.861 15.82 1 91.62 91 SER B CA 1
ATOM 2688 C C . SER B 1 91 ? -4.379 -2.025 15.031 1 91.62 91 SER B C 1
ATOM 2690 O O . SER B 1 91 ? -5.223 -1.341 15.609 1 91.62 91 SER B O 1
ATOM 2692 N N . ARG B 1 92 ? -4.234 -2.039 13.68 1 94.06 92 ARG B N 1
ATOM 2693 C CA . ARG B 1 92 ? -5.059 -1.231 12.789 1 94.06 92 ARG B CA 1
ATOM 2694 C C . ARG B 1 92 ? -4.867 0.256 13.062 1 94.06 92 ARG B C 1
ATOM 2696 O O . ARG B 1 92 ? -5.805 1.044 12.93 1 94.06 92 ARG B O 1
ATOM 2703 N N . SER B 1 93 ? -3.727 0.602 13.578 1 96.19 93 SER B N 1
ATOM 2704 C CA . SER B 1 93 ? -3.32 1.977 13.852 1 96.19 93 SER B CA 1
ATOM 2705 C C . SER B 1 93 ? -1.844 2.189 13.539 1 96.19 93 SER B C 1
ATOM 2707 O O . SER B 1 93 ? -1.093 1.226 13.375 1 96.19 93 SER B O 1
ATOM 2709 N N . TYR B 1 94 ? -1.485 3.436 13.328 1 96.88 94 TYR B N 1
ATOM 2710 C CA . TYR B 1 94 ? -0.099 3.801 13.062 1 96.88 94 TYR B CA 1
ATOM 2711 C C . TYR B 1 94 ? 0.253 5.125 13.727 1 96.88 94 TYR B C 1
ATOM 2713 O O . TYR B 1 94 ? -0.634 5.867 14.164 1 96.88 94 TYR B O 1
ATOM 2721 N N . THR B 1 95 ? 1.47 5.336 13.906 1 97.12 95 THR B N 1
ATOM 2722 C CA . THR B 1 95 ? 1.963 6.633 14.367 1 97.12 95 THR B CA 1
ATOM 2723 C C . THR B 1 95 ? 2.512 7.445 13.195 1 97.12 95 THR B C 1
ATOM 2725 O O . THR B 1 95 ? 3.387 6.98 12.469 1 97.12 95 THR B O 1
ATOM 2728 N N . CYS B 1 96 ? 2.018 8.562 13.07 1 97.25 96 CYS B N 1
ATOM 2729 C CA . CYS B 1 96 ? 2.445 9.43 11.977 1 97.25 96 CYS B CA 1
ATOM 2730 C C . CYS B 1 96 ? 3.873 9.914 12.188 1 97.25 96 CYS B C 1
ATOM 2732 O O . CYS B 1 96 ? 4.184 10.508 13.227 1 97.25 96 CYS B O 1
ATOM 2734 N N . LYS B 1 97 ? 4.688 9.758 11.211 1 97 97 LYS B N 1
ATOM 2735 C CA . LYS B 1 97 ? 6.094 10.125 11.32 1 97 97 LYS B CA 1
ATOM 2736 C C . LYS B 1 97 ? 6.273 11.641 11.266 1 97 97 LYS B C 1
ATOM 2738 O O . LYS B 1 97 ? 7.328 12.156 11.633 1 97 97 LYS B O 1
ATOM 2743 N N . ALA B 1 98 ? 5.25 12.344 10.852 1 96.75 98 ALA B N 1
ATOM 2744 C CA . ALA B 1 98 ? 5.344 13.789 10.719 1 96.75 98 ALA B CA 1
ATOM 2745 C C . ALA B 1 98 ? 4.973 14.484 12.023 1 96.75 98 ALA B C 1
ATOM 2747 O O . ALA B 1 98 ? 5.742 15.297 12.547 1 96.75 98 ALA B O 1
ATOM 2748 N N . CYS B 1 99 ? 3.854 14.141 12.586 1 95.56 99 CYS B N 1
ATOM 2749 C CA . CYS B 1 99 ? 3.338 14.891 13.727 1 95.56 99 CYS B CA 1
ATOM 2750 C C . CYS B 1 99 ? 3.396 14.062 15 1 95.56 99 CYS B C 1
ATOM 2752 O O . CYS B 1 99 ? 3.174 14.586 16.094 1 95.56 99 CYS B O 1
ATOM 2754 N N . GLY B 1 100 ? 3.549 12.766 14.828 1 94.75 100 GLY B N 1
ATOM 2755 C CA . GLY B 1 100 ? 3.697 11.906 15.992 1 94.75 100 GLY B CA 1
ATOM 2756 C C . GLY B 1 100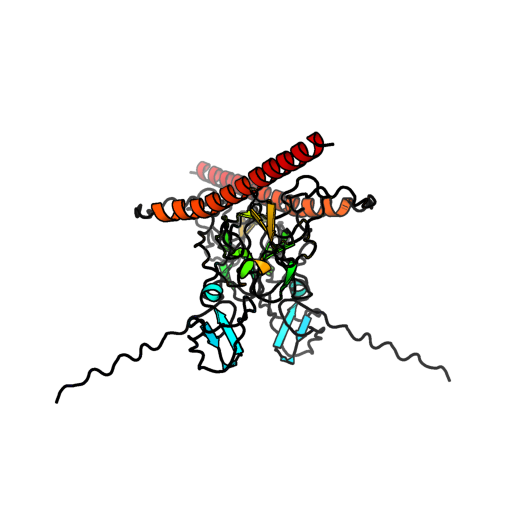 ? 2.371 11.438 16.562 1 94.75 100 GLY B C 1
ATOM 2757 O O . GLY B 1 100 ? 2.34 10.656 17.516 1 94.75 100 GLY B O 1
ATOM 2758 N N . SER B 1 101 ? 1.342 11.836 16 1 94.75 101 SER B N 1
ATOM 2759 C CA . SER B 1 101 ? 0.03 11.43 16.5 1 94.75 101 SER B CA 1
ATOM 2760 C C . SER B 1 101 ? -0.415 10.117 15.867 1 94.75 101 SER B C 1
ATOM 2762 O O . SER B 1 101 ? 0.027 9.766 14.773 1 94.75 101 SER B O 1
ATOM 2764 N N . ALA B 1 102 ? -1.264 9.445 16.562 1 95.69 102 ALA B N 1
ATOM 2765 C CA . ALA B 1 102 ? -1.793 8.18 16.062 1 95.69 102 ALA B CA 1
ATOM 2766 C C . ALA B 1 102 ? -2.875 8.422 15.016 1 95.69 102 ALA B C 1
ATOM 2768 O O . ALA B 1 102 ? -3.568 9.438 15.047 1 95.69 102 ALA B O 1
ATOM 2769 N N . GLY B 1 103 ? -2.951 7.465 14.039 1 96 103 GLY B N 1
ATOM 2770 C CA . GLY B 1 103 ? -4.008 7.453 13.039 1 96 103 GLY B CA 1
ATOM 2771 C C . GLY B 1 103 ? -4.582 6.066 12.797 1 96 103 GLY B C 1
ATOM 2772 O O . GLY B 1 103 ? -3.924 5.062 13.07 1 96 103 GLY B O 1
ATOM 2773 N N . ASN B 1 104 ? -5.832 6.113 12.273 1 94.81 104 ASN B N 1
ATOM 2774 C CA . ASN B 1 104 ? -6.492 4.852 11.953 1 94.81 104 ASN B CA 1
ATOM 2775 C C . ASN B 1 104 ? -7.148 4.902 10.578 1 94.81 104 ASN B C 1
ATOM 2777 O O . ASN B 1 104 ? -7.703 3.904 10.109 1 94.81 104 ASN B O 1
ATOM 2781 N N . GLY B 1 105 ? -7.113 6.02 9.945 1 95.12 105 GLY B N 1
ATOM 2782 C CA . GLY B 1 105 ? -7.664 6.176 8.609 1 95.12 105 GLY B CA 1
ATOM 2783 C C . GLY B 1 105 ? -6.645 5.938 7.512 1 95.12 105 GLY B C 1
ATOM 2784 O O . GLY B 1 105 ? -5.805 5.043 7.621 1 95.12 105 GLY B O 1
ATOM 2785 N N . PHE B 1 106 ? -6.863 6.734 6.398 1 97.38 106 PHE B N 1
ATOM 2786 C CA . PHE B 1 106 ? -5.926 6.613 5.289 1 97.38 106 PHE B CA 1
ATOM 2787 C C . PHE B 1 106 ? -4.52 7.004 5.723 1 97.38 106 PHE B C 1
ATOM 2789 O O . PHE B 1 106 ? -4.344 7.852 6.598 1 97.38 106 PHE B O 1
ATOM 2796 N N . CYS B 1 107 ? -3.648 6.363 5.082 1 96.12 107 CYS B N 1
ATOM 2797 C CA . CYS B 1 107 ? -2.244 6.629 5.367 1 96.12 107 CYS B CA 1
ATOM 2798 C C . CYS B 1 107 ? -1.392 6.457 4.113 1 96.12 107 CYS B C 1
ATOM 2800 O O . CYS B 1 107 ? -1.642 5.566 3.303 1 96.12 107 CYS B O 1
ATOM 2802 N N . PHE B 1 108 ? -0.488 7.398 3.904 1 97.88 108 PHE B N 1
ATOM 2803 C CA . PHE B 1 108 ? 0.61 7.105 2.992 1 97.88 108 PHE B CA 1
ATOM 2804 C C . PHE B 1 108 ? 1.694 6.293 3.689 1 97.88 108 PHE B C 1
ATOM 2806 O O . PHE B 1 108 ? 2.262 6.738 4.691 1 97.88 108 PHE B O 1
ATOM 2813 N N . SER B 1 109 ? 1.979 5.148 3.137 1 97.75 109 SER B N 1
ATOM 2814 C CA . SER B 1 109 ? 2.773 4.188 3.896 1 97.75 109 SER B CA 1
ATOM 2815 C C . SER B 1 109 ? 3.863 3.562 3.033 1 97.75 109 SER B C 1
ATOM 2817 O O . SER B 1 109 ? 3.645 3.287 1.852 1 97.75 109 SER B O 1
ATOM 2819 N N . CYS B 1 110 ? 4.988 3.475 3.551 1 96.62 110 CYS B N 1
ATOM 2820 C CA . CYS B 1 110 ? 6.004 2.523 3.115 1 96.62 110 CYS B CA 1
ATOM 2821 C C . CYS B 1 110 ? 6.109 1.354 4.09 1 96.62 110 CYS B C 1
ATOM 2823 O O . CYS B 1 110 ? 6.734 1.474 5.145 1 96.62 110 CYS B O 1
ATOM 2825 N N . ALA B 1 111 ? 5.562 0.28 3.709 1 95.44 111 ALA B N 1
ATOM 2826 C CA . ALA B 1 111 ? 5.438 -0.849 4.629 1 95.44 111 ALA B CA 1
ATOM 2827 C C . ALA B 1 111 ? 6.805 -1.41 4.996 1 95.44 111 ALA B C 1
ATOM 2829 O O . ALA B 1 111 ? 7.039 -1.78 6.152 1 95.44 111 ALA B O 1
ATOM 2830 N N . CYS B 1 112 ? 7.691 -1.51 4.051 1 93 112 CYS B N 1
ATOM 2831 C CA . CYS B 1 112 ? 8.984 -2.141 4.293 1 93 112 CYS B CA 1
ATOM 2832 C C . CYS B 1 112 ? 9.828 -1.31 5.254 1 93 112 CYS B C 1
ATOM 2834 O O . CYS B 1 112 ? 10.641 -1.854 6.004 1 93 112 CYS B O 1
ATOM 2836 N N . CYS B 1 113 ? 9.633 0.006 5.305 1 94.69 113 CYS B N 1
ATOM 2837 C CA . CYS B 1 113 ? 10.398 0.876 6.188 1 94.69 113 CYS B CA 1
ATOM 2838 C C . CYS B 1 113 ? 9.586 1.266 7.414 1 94.69 113 CYS B C 1
ATOM 2840 O O . CYS B 1 113 ? 10.086 1.956 8.305 1 94.69 113 CYS B O 1
ATOM 2842 N N . GLU B 1 114 ? 8.398 0.91 7.426 1 95.19 114 GLU B N 1
ATOM 2843 C CA . GLU B 1 114 ? 7.461 1.279 8.477 1 95.19 114 GLU B CA 1
ATOM 2844 C C . GLU B 1 114 ? 7.367 2.795 8.633 1 95.19 114 GLU B C 1
ATOM 2846 O O . GLU B 1 114 ? 7.48 3.322 9.742 1 95.19 114 GLU B O 1
ATOM 2851 N N . PHE B 1 115 ? 7.301 3.482 7.555 1 96.88 115 PHE B N 1
ATOM 2852 C CA . PHE B 1 115 ? 7.129 4.93 7.465 1 96.88 115 PHE B CA 1
ATOM 2853 C C . PHE B 1 115 ? 5.695 5.281 7.086 1 96.88 115 PHE B C 1
ATOM 2855 O O . PHE B 1 115 ? 5.27 5.035 5.957 1 96.88 115 PHE B O 1
ATOM 2862 N N . ASP B 1 116 ? 4.914 5.82 8.023 1 98.06 116 ASP B N 1
ATOM 2863 C CA . ASP B 1 116 ? 3.498 6.133 7.848 1 98.06 116 ASP B CA 1
ATOM 2864 C C . ASP B 1 116 ? 3.219 7.605 8.141 1 98.06 116 ASP B C 1
ATOM 2866 O O . ASP B 1 116 ? 3.729 8.156 9.117 1 98.06 116 ASP B O 1
ATOM 2870 N N . VAL B 1 117 ? 2.441 8.227 7.254 1 97.94 117 VAL B N 1
ATOM 2871 C CA . VAL B 1 117 ? 2.168 9.648 7.414 1 97.94 117 VAL B CA 1
ATOM 2872 C C . VAL B 1 117 ? 0.695 9.93 7.129 1 97.94 117 VAL B C 1
ATOM 2874 O O . VAL B 1 117 ? 0.12 9.367 6.191 1 97.94 117 VAL B O 1
ATOM 2877 N N . HIS B 1 118 ? 0.126 10.828 7.863 1 97.62 118 HIS B N 1
ATOM 2878 C CA . HIS B 1 118 ? -1.224 11.312 7.59 1 97.62 118 HIS B CA 1
ATOM 2879 C C . HIS B 1 118 ? -1.316 11.93 6.199 1 97.62 118 HIS B C 1
ATOM 2881 O O . HIS B 1 118 ? -0.327 12.453 5.684 1 97.62 118 HIS B O 1
ATOM 2887 N N . LEU B 1 119 ? -2.566 11.906 5.652 1 97.19 119 LEU B N 1
ATOM 2888 C CA . LEU B 1 119 ? -2.783 12.602 4.387 1 97.19 119 LEU B CA 1
ATOM 2889 C C . LEU B 1 119 ? -2.527 14.094 4.535 1 97.19 119 LEU B C 1
ATOM 2891 O O . LEU B 1 119 ? -1.864 14.703 3.693 1 97.19 119 LEU B O 1
ATOM 2895 N N . GLN B 1 120 ? -3.043 14.703 5.602 1 95.5 120 GLN B N 1
ATOM 2896 C CA . GLN B 1 120 ? -2.9 16.141 5.797 1 95.5 120 GLN B CA 1
ATOM 2897 C C . GLN B 1 120 ? -1.447 16.516 6.074 1 95.5 120 GLN B C 1
ATOM 2899 O O . GLN B 1 120 ? -0.987 17.578 5.656 1 95.5 120 GLN B O 1
ATOM 2904 N N . CYS B 1 121 ? -0.692 15.656 6.762 1 96.38 121 CYS B N 1
ATOM 2905 C CA . CYS B 1 121 ? 0.721 15.93 7 1 96.38 121 CYS B CA 1
ATOM 2906 C C . CYS B 1 121 ? 1.527 15.797 5.711 1 96.38 121 CYS B C 1
ATOM 2908 O O . CYS B 1 121 ? 2.406 16.609 5.434 1 96.38 121 CYS B O 1
ATOM 2910 N N . ALA B 1 122 ? 1.22 14.805 4.941 1 96.31 122 ALA B N 1
ATOM 2911 C CA . ALA B 1 122 ? 1.93 14.555 3.688 1 96.31 122 ALA B CA 1
ATOM 2912 C C . ALA B 1 122 ? 1.709 15.703 2.701 1 96.31 122 ALA B C 1
ATOM 2914 O O . ALA B 1 122 ? 2.539 15.938 1.82 1 96.31 122 ALA B O 1
ATOM 2915 N N . SER B 1 123 ? 0.613 16.391 2.861 1 94.81 123 SER B N 1
ATOM 2916 C CA . SER B 1 123 ? 0.276 17.438 1.916 1 94.81 123 SER B CA 1
ATOM 2917 C C . SER B 1 123 ? 0.714 18.812 2.436 1 94.81 123 SER B C 1
ATOM 2919 O O . SER B 1 123 ? 0.389 19.844 1.841 1 94.81 123 SER B O 1
ATOM 2921 N N . SER B 1 124 ? 1.419 18.859 3.504 1 94.25 124 SER B N 1
ATOM 2922 C CA . SER B 1 124 ? 1.865 20.141 4.062 1 94.25 124 SER B CA 1
ATOM 2923 C C . SER B 1 124 ? 2.781 20.875 3.09 1 94.25 124 SER B C 1
ATOM 2925 O O . SER B 1 124 ? 3.676 20.266 2.494 1 94.25 124 SER B O 1
ATOM 2927 N N . PRO B 1 125 ? 2.537 22.125 2.996 1 92.75 125 PRO B N 1
ATOM 2928 C CA . PRO B 1 125 ? 3.404 22.891 2.098 1 92.75 125 PRO B CA 1
ATOM 2929 C C . PRO B 1 125 ? 4.84 23 2.613 1 92.75 125 PRO B C 1
ATOM 2931 O O . PRO B 1 125 ? 5.059 23.047 3.826 1 92.75 125 PRO B O 1
ATOM 2934 N N . SER B 1 126 ? 5.785 23.094 1.671 1 92.44 126 SER B N 1
ATOM 2935 C CA . SER B 1 126 ? 7.199 23.172 2.025 1 92.44 126 SER B CA 1
ATOM 2936 C C . SER B 1 126 ? 7.52 24.5 2.699 1 92.44 126 SER B C 1
ATOM 2938 O O . SER B 1 126 ? 8.484 24.594 3.463 1 92.44 126 SER B O 1
ATOM 2940 N N . SER B 1 127 ? 6.738 25.531 2.375 1 92.38 127 SER B N 1
ATOM 2941 C CA . SER B 1 127 ? 6.895 26.859 2.965 1 92.38 127 SER B CA 1
ATOM 2942 C C . SER B 1 127 ? 5.551 27.562 3.105 1 92.38 127 SER B C 1
ATOM 2944 O O . SER B 1 127 ? 4.629 27.312 2.326 1 92.38 127 SER B O 1
ATOM 2946 N N . LEU B 1 128 ? 5.484 28.312 4.141 1 92.5 128 LEU B N 1
ATOM 2947 C CA . LEU B 1 128 ? 4.219 29.031 4.293 1 92.5 128 LEU B CA 1
ATOM 2948 C C . LEU B 1 128 ? 4.406 30.297 5.117 1 92.5 128 LEU B C 1
ATOM 2950 O O . LEU B 1 128 ? 5.371 30.422 5.875 1 92.5 128 LEU B O 1
ATOM 2954 N N . LEU B 1 129 ? 3.564 31.219 4.84 1 93.94 129 LEU B N 1
ATOM 2955 C CA . LEU B 1 129 ? 3.426 32.438 5.625 1 93.94 129 LEU B CA 1
ATOM 2956 C C . LEU B 1 129 ? 2.191 32.375 6.52 1 93.94 129 LEU B C 1
ATOM 2958 O O . LEU B 1 129 ? 1.089 32.094 6.043 1 93.94 129 LEU B O 1
ATOM 2962 N N . VAL B 1 130 ? 2.447 32.531 7.801 1 93.19 130 VAL B N 1
ATOM 2963 C CA . VAL B 1 130 ? 1.33 32.438 8.742 1 93.19 130 VAL B CA 1
ATOM 2964 C C . VAL B 1 130 ? 1.322 33.688 9.641 1 93.19 130 VAL B C 1
ATOM 2966 O O . VAL B 1 130 ? 2.326 34.375 9.734 1 93.19 130 VAL B O 1
ATOM 2969 N N . ASP B 1 131 ? 0.249 33.906 10.328 1 94.12 131 ASP B N 1
ATOM 2970 C CA . ASP B 1 131 ? 0.037 35.125 11.117 1 94.12 131 ASP B CA 1
ATOM 2971 C C . ASP B 1 131 ? 0.893 35.125 12.383 1 94.12 131 ASP B C 1
ATOM 2973 O O . ASP B 1 131 ? 1.276 36.188 12.883 1 94.12 131 ASP B O 1
ATOM 2977 N N . ILE B 1 132 ? 1.252 34.031 12.883 1 93.19 132 ILE B N 1
ATOM 2978 C CA . ILE B 1 132 ? 1.889 33.906 14.188 1 93.19 132 ILE B CA 1
ATOM 2979 C C . ILE B 1 132 ? 3.355 34.312 14.086 1 93.19 132 ILE B C 1
ATOM 2981 O O . ILE B 1 132 ? 4.039 34.469 15.102 1 93.19 132 ILE B O 1
ATOM 2985 N N . HIS B 1 133 ? 3.83 34.469 12.945 1 95.62 133 HIS B N 1
ATOM 2986 C CA . HIS B 1 133 ? 5.215 34.875 12.703 1 95.62 133 HIS B CA 1
ATOM 2987 C C . HIS B 1 133 ? 5.344 35.656 11.406 1 95.62 133 HIS B C 1
ATOM 2989 O O . HIS B 1 133 ? 4.734 35.312 10.398 1 95.62 133 HIS B O 1
ATOM 2995 N N . PRO B 1 134 ? 6.121 36.719 11.398 1 95.44 134 PRO B N 1
ATOM 2996 C CA . PRO B 1 134 ? 6.152 37.656 10.258 1 95.44 134 PRO B CA 1
ATOM 2997 C C . PRO B 1 134 ? 6.941 37.094 9.07 1 95.44 134 PRO B C 1
ATOM 2999 O O . PRO B 1 134 ? 6.812 37.594 7.957 1 95.44 134 PRO B O 1
ATOM 3002 N N . HIS B 1 135 ? 7.852 36.125 9.25 1 95.75 135 HIS B N 1
ATOM 3003 C CA . HIS B 1 135 ? 8.664 35.594 8.156 1 95.75 135 HIS B CA 1
ATOM 3004 C C . HIS B 1 135 ? 8.109 34.281 7.652 1 95.75 135 HIS B C 1
ATOM 3006 O O . HIS B 1 135 ? 7.395 33.562 8.383 1 95.75 135 HIS B O 1
ATOM 3012 N N . GLN B 1 136 ? 8.547 34 6.438 1 94.5 136 GLN B N 1
ATOM 3013 C CA . GLN B 1 136 ? 8.203 32.719 5.855 1 94.5 136 GLN B CA 1
ATOM 3014 C C . GLN B 1 136 ? 8.844 31.578 6.637 1 94.5 136 GLN B C 1
ATOM 3016 O O . GLN B 1 136 ? 10.031 31.625 6.973 1 94.5 136 GLN B O 1
ATOM 3021 N N . LEU B 1 137 ? 8.023 30.562 6.926 1 95.56 137 LEU B N 1
ATOM 3022 C CA . LEU B 1 137 ? 8.508 29.375 7.621 1 95.56 137 LEU B CA 1
ATOM 3023 C C . LEU B 1 137 ? 8.812 28.25 6.633 1 95.56 137 LEU B C 1
ATOM 3025 O O . LEU B 1 137 ? 8.086 28.078 5.652 1 95.56 137 LEU B O 1
ATOM 3029 N N . GLU B 1 138 ? 9.836 27.516 6.949 1 95.06 138 GLU B N 1
ATOM 3030 C CA . GLU B 1 138 ? 10.211 26.375 6.121 1 95.06 138 GLU B CA 1
ATOM 3031 C C . GLU B 1 138 ? 9.93 25.047 6.836 1 95.06 138 GLU B C 1
ATOM 3033 O O . GLU B 1 138 ? 10.172 24.922 8.039 1 95.06 138 GLU B O 1
ATOM 3038 N N . LEU B 1 139 ? 9.445 24.109 6.027 1 95.38 139 LEU B N 1
ATOM 3039 C CA . LEU B 1 139 ? 9.156 22.781 6.574 1 95.38 139 LEU B CA 1
ATOM 3040 C C . LEU B 1 139 ? 10.438 21.969 6.707 1 95.38 139 LEU B C 1
ATOM 3042 O O . LEU B 1 139 ? 11.203 21.844 5.746 1 95.38 139 LEU B O 1
ATOM 3046 N N . LEU B 1 140 ? 10.664 21.438 7.898 1 94.44 140 LEU B N 1
ATOM 3047 C CA . LEU B 1 140 ? 11.781 20.531 8.156 1 94.44 140 LEU B CA 1
ATOM 3048 C C . LEU B 1 140 ? 11.273 19.156 8.609 1 94.44 140 LEU B C 1
ATOM 3050 O O . LEU B 1 140 ? 10.305 19.078 9.367 1 94.44 140 LEU B O 1
ATOM 3054 N N . PHE B 1 141 ? 11.938 18.109 8.234 1 94.12 141 PHE B N 1
ATOM 3055 C CA . PHE B 1 141 ? 11.508 16.75 8.555 1 94.12 141 PHE B CA 1
ATOM 3056 C C . PHE B 1 141 ? 12.211 16.234 9.805 1 94.12 141 PHE B C 1
ATOM 3058 O O . PHE B 1 141 ? 12.242 15.039 10.062 1 94.12 141 PHE B O 1
ATOM 3065 N N . GLY B 1 142 ? 12.711 17.125 10.633 1 91.62 142 GLY B N 1
ATOM 3066 C CA . GLY B 1 142 ? 13.414 16.828 11.875 1 91.62 142 GLY B CA 1
ATOM 3067 C C . GLY B 1 142 ? 14.133 18.031 12.461 1 91.62 142 GLY B C 1
ATOM 3068 O O . GLY B 1 142 ? 13.93 19.156 12.016 1 91.62 142 GLY B O 1
ATOM 3069 N N . SER B 1 143 ? 14.945 17.719 13.43 1 90.38 143 SER B N 1
ATOM 3070 C CA . SER B 1 143 ? 15.633 18.766 14.18 1 90.38 143 SER B CA 1
ATOM 3071 C C . SER B 1 143 ? 16.516 19.609 13.273 1 90.38 143 SER B C 1
ATOM 3073 O O . SER B 1 143 ? 17.25 19.078 12.43 1 90.38 143 SER B O 1
ATOM 3075 N N . PRO B 1 144 ? 16.453 20.891 13.445 1 89.94 144 PRO B N 1
ATOM 3076 C CA . PRO B 1 144 ? 17.344 21.766 12.68 1 89.94 144 PRO B CA 1
ATOM 3077 C C . PRO B 1 144 ? 18.766 21.75 13.219 1 89.94 144 PRO B C 1
ATOM 3079 O O . PRO B 1 144 ? 19.672 22.359 12.609 1 89.94 144 PRO B O 1
ATOM 3082 N N . PHE B 1 145 ? 18.953 21.031 14.312 1 86.38 145 PHE B N 1
ATOM 3083 C CA . PHE B 1 145 ? 20.266 21.047 14.961 1 86.38 145 PHE B CA 1
ATOM 3084 C C . PHE B 1 145 ? 21.016 19.75 14.688 1 86.38 145 PHE B C 1
ATOM 3086 O O . PHE B 1 145 ? 20.422 18.672 14.656 1 86.38 145 PHE B O 1
ATOM 3093 N N . GLU B 1 146 ? 22.281 19.875 14.547 1 81.81 146 GLU B N 1
ATOM 3094 C CA . GLU B 1 146 ? 23.125 18.703 14.328 1 81.81 146 GLU B CA 1
ATOM 3095 C C . GLU B 1 146 ? 23.234 17.859 15.602 1 81.81 146 GLU B C 1
ATOM 3097 O O . GLU B 1 146 ? 23.219 16.625 15.539 1 81.81 146 GLU B O 1
ATOM 3102 N N . ASP B 1 147 ? 23.375 18.594 16.719 1 82.5 147 ASP B N 1
ATOM 3103 C CA . ASP B 1 147 ? 23.422 17.922 18 1 82.5 147 ASP B CA 1
ATOM 3104 C C . ASP B 1 147 ? 22.047 17.438 18.422 1 82.5 147 ASP B C 1
ATOM 3106 O O . ASP B 1 147 ? 21.188 18.234 18.797 1 82.5 147 ASP B O 1
ATOM 3110 N N . LYS B 1 148 ? 21.828 16.172 18.453 1 84.69 148 LYS B N 1
ATOM 3111 C CA . LYS B 1 148 ? 20.531 15.555 18.766 1 84.69 148 LYS B CA 1
ATOM 3112 C C . LYS B 1 148 ? 20.219 15.68 20.25 1 84.69 148 LYS B C 1
ATOM 3114 O O . LYS B 1 148 ? 19.078 15.406 20.672 1 84.69 148 LYS B O 1
ATOM 3119 N N . ASN B 1 149 ? 21.125 16.156 21 1 88.06 149 ASN B N 1
ATOM 3120 C CA . ASN B 1 149 ? 20.906 16.297 22.422 1 88.06 149 ASN B CA 1
ATOM 3121 C C . ASN B 1 149 ? 20.297 17.641 22.781 1 88.06 149 ASN B C 1
ATOM 3123 O O . ASN B 1 149 ? 19.891 17.875 23.906 1 88.06 149 ASN B O 1
ATOM 3127 N N . ILE B 1 150 ? 20.281 18.422 21.781 1 89.44 150 ILE B N 1
ATOM 3128 C CA . ILE B 1 150 ? 19.719 19.734 22.016 1 89.44 150 ILE B CA 1
ATOM 3129 C C . ILE B 1 150 ? 18.203 19.625 22.203 1 89.44 150 ILE B C 1
ATOM 3131 O O . ILE B 1 150 ? 17.516 19 21.391 1 89.44 150 ILE B O 1
ATOM 3135 N N . VAL B 1 151 ? 17.734 20.203 23.25 1 93.62 151 VAL B N 1
ATOM 3136 C CA . VAL B 1 151 ? 16.312 20.234 23.547 1 93.62 151 VAL B CA 1
ATOM 3137 C C . VAL B 1 151 ? 15.734 21.594 23.125 1 93.62 151 VAL B C 1
ATOM 3139 O O . VAL B 1 151 ? 16.344 22.625 23.344 1 93.62 151 VAL B O 1
ATOM 3142 N N . TYR B 1 152 ? 14.656 21.578 22.453 1 93.81 152 TYR B N 1
ATOM 3143 C CA . TYR B 1 152 ? 13.984 22.797 22.016 1 93.81 152 TYR B CA 1
ATOM 3144 C C . TYR B 1 152 ? 12.469 22.656 22.125 1 93.81 152 TYR B C 1
ATOM 3146 O O . TYR B 1 152 ? 11.945 21.547 22.234 1 93.81 152 TYR B O 1
ATOM 3154 N N . SER B 1 153 ? 11.789 23.812 22.188 1 96.81 153 SER B N 1
ATOM 3155 C CA . SER B 1 153 ? 10.344 23.828 22.391 1 96.81 153 SER B CA 1
ATOM 3156 C C . SER B 1 153 ? 9.641 24.578 21.266 1 96.81 153 SER B C 1
ATOM 3158 O O . SER B 1 153 ? 10.25 25.406 20.578 1 96.81 153 SER B O 1
ATOM 3160 N N . CYS B 1 154 ? 8.461 24.266 21.078 1 97.62 154 CYS B N 1
ATOM 3161 C CA . CYS B 1 154 ? 7.602 24.969 20.125 1 97.62 154 CYS B CA 1
ATOM 3162 C C . CYS B 1 154 ? 7.332 26.391 20.578 1 97.62 154 CYS B C 1
ATOM 3164 O O . CYS B 1 154 ? 6.953 26.625 21.734 1 97.62 154 CYS B O 1
ATOM 3166 N N . ASP B 1 155 ? 7.449 27.328 19.734 1 97.56 155 ASP B N 1
ATOM 3167 C CA . ASP B 1 155 ? 7.277 28.734 20.078 1 97.56 155 ASP B CA 1
ATOM 3168 C C . ASP B 1 155 ? 5.797 29.109 20.156 1 97.56 155 ASP B C 1
ATOM 3170 O O . ASP B 1 155 ? 5.449 30.188 20.625 1 97.56 155 ASP B O 1
ATOM 3174 N N . VAL B 1 156 ? 4.977 28.156 19.797 1 96.94 156 VAL B N 1
ATOM 3175 C CA . VAL B 1 156 ? 3.543 28.438 19.812 1 96.94 156 VAL B CA 1
ATOM 3176 C C . VAL B 1 156 ? 2.91 27.844 21.062 1 96.94 156 VAL B C 1
ATOM 3178 O O . VAL B 1 156 ? 2.254 28.562 21.828 1 96.94 156 VAL B O 1
ATOM 3181 N N . CYS B 1 157 ? 3.215 26.594 21.359 1 96.75 157 CYS B N 1
ATOM 3182 C CA . CYS B 1 157 ? 2.547 25.953 22.469 1 96.75 157 CYS B CA 1
ATOM 3183 C C . CYS B 1 157 ? 3.494 25.781 23.656 1 96.75 157 CYS B C 1
ATOM 3185 O O . CYS B 1 157 ? 3.074 25.391 24.75 1 96.75 157 CYS B O 1
ATOM 3187 N N . ASN B 1 158 ? 4.762 25.953 23.453 1 97.38 158 ASN B N 1
ATOM 3188 C CA . ASN B 1 158 ? 5.805 25.922 24.469 1 97.38 158 ASN B CA 1
ATOM 3189 C C . ASN B 1 158 ? 6.047 24.5 24.969 1 97.38 158 ASN B C 1
ATOM 3191 O O . ASN B 1 158 ? 6.562 24.312 26.062 1 97.38 158 ASN B O 1
ATOM 3195 N N . VAL B 1 159 ? 5.688 23.5 24.234 1 96.62 159 VAL B N 1
ATOM 3196 C CA . VAL B 1 159 ? 5.93 22.094 24.562 1 96.62 159 VAL B CA 1
ATOM 3197 C C . VAL B 1 159 ? 7.246 21.641 23.922 1 96.62 159 VAL B C 1
ATOM 3199 O O . VAL B 1 159 ? 7.57 22.016 22.797 1 96.62 159 VAL B O 1
ATOM 3202 N N . ILE B 1 160 ? 7.988 20.828 24.672 1 96.31 160 ILE B N 1
ATOM 3203 C CA . ILE B 1 160 ? 9.234 20.266 24.172 1 96.31 160 ILE B CA 1
ATOM 3204 C C . ILE B 1 160 ? 8.953 19.406 22.938 1 96.31 160 ILE B C 1
ATOM 3206 O O . ILE B 1 160 ? 8.07 18.547 22.953 1 96.31 160 ILE B O 1
ATOM 3210 N N . MET B 1 161 ? 9.648 19.703 21.906 1 94.81 161 MET B N 1
ATOM 3211 C CA . MET B 1 161 ? 9.422 19.016 20.641 1 94.81 161 MET B CA 1
ATOM 3212 C C . MET B 1 161 ? 10.328 17.797 20.516 1 94.81 161 MET B C 1
ATOM 3214 O O . MET B 1 161 ? 11.461 17.812 21 1 94.81 161 MET B O 1
ATOM 3218 N N . LYS B 1 162 ? 9.781 16.797 19.844 1 93.56 162 LYS B N 1
ATOM 3219 C CA . LYS B 1 162 ? 10.586 15.609 19.547 1 93.56 162 LYS B CA 1
ATOM 3220 C C . LYS B 1 162 ? 11.516 15.844 18.375 1 93.56 162 LYS B C 1
ATOM 3222 O O . LYS B 1 162 ? 11.141 16.484 17.391 1 93.56 162 LYS B O 1
ATOM 3227 N N . THR B 1 163 ? 12.719 15.242 18.375 1 91.25 163 THR B N 1
ATOM 3228 C CA . THR B 1 163 ? 13.773 15.484 17.406 1 91.25 163 THR B CA 1
ATOM 3229 C C . THR B 1 163 ? 13.344 15.016 16.016 1 91.25 163 THR B C 1
ATOM 3231 O O . THR B 1 163 ? 13.781 15.57 15 1 91.25 163 THR B O 1
ATOM 3234 N N . ASP B 1 164 ? 12.422 14.016 15.969 1 90.94 164 ASP B N 1
ATOM 3235 C CA . ASP B 1 164 ? 12.086 13.43 14.672 1 90.94 164 ASP B CA 1
ATOM 3236 C C . ASP B 1 164 ? 10.797 14.039 14.117 1 90.94 164 ASP B C 1
ATOM 3238 O O . ASP B 1 164 ? 10.43 13.781 12.969 1 90.94 164 ASP B O 1
ATOM 3242 N N . ASP B 1 165 ? 10.156 14.852 14.844 1 94.06 165 ASP B N 1
ATOM 3243 C CA . ASP B 1 165 ? 8.914 15.461 14.375 1 94.06 165 ASP B CA 1
ATOM 3244 C C . ASP B 1 165 ? 9.195 16.531 13.312 1 94.06 165 ASP B C 1
ATOM 3246 O O . ASP B 1 165 ? 10.18 17.25 13.406 1 94.06 165 ASP B O 1
ATOM 3250 N N . TRP B 1 166 ? 8.273 16.531 12.359 1 96.31 166 TRP B N 1
ATOM 3251 C CA . TRP B 1 166 ? 8.344 17.641 11.422 1 96.31 166 TRP B CA 1
ATOM 3252 C C . TRP B 1 166 ? 8.016 18.953 12.117 1 96.31 166 TRP B C 1
ATOM 3254 O O . TRP B 1 166 ? 7.312 18.984 13.133 1 96.31 166 TRP B O 1
ATOM 3264 N N . LEU B 1 167 ? 8.602 20 11.57 1 96.56 167 LEU B N 1
ATOM 3265 C CA . LEU B 1 167 ? 8.328 21.312 12.148 1 96.56 167 LEU B CA 1
ATOM 3266 C C . LEU B 1 167 ? 8.477 22.406 11.102 1 96.56 167 LEU B C 1
ATOM 3268 O O . LEU B 1 167 ? 9.102 22.188 10.055 1 96.56 167 LEU B O 1
ATOM 3272 N N . TYR B 1 168 ? 7.863 23.453 11.336 1 96.62 168 TYR B N 1
ATOM 3273 C CA . TYR B 1 168 ? 8.109 24.688 10.578 1 96.62 168 TYR B CA 1
ATOM 3274 C C . TYR B 1 168 ? 9.102 25.578 11.312 1 96.62 168 TYR B C 1
ATOM 3276 O O . TYR B 1 168 ? 8.984 25.797 12.516 1 96.62 168 TYR B O 1
ATOM 3284 N N . TYR B 1 169 ? 10.023 26.141 10.531 1 96.38 169 TYR B N 1
ATOM 3285 C CA . TYR B 1 169 ? 11.172 26.781 11.172 1 96.38 169 TYR B CA 1
ATOM 3286 C C . TYR B 1 169 ? 11.586 28.031 10.414 1 96.38 169 TYR B C 1
ATOM 3288 O O . TYR B 1 169 ? 11.586 28.062 9.18 1 96.38 169 TYR B O 1
ATOM 3296 N N . CYS B 1 170 ? 11.773 29.094 11.102 1 95.38 170 CYS B N 1
ATOM 3297 C CA . CYS B 1 170 ? 12.445 30.297 10.609 1 95.38 170 CYS B CA 1
ATOM 3298 C C . CYS B 1 170 ? 13.852 30.422 11.18 1 95.38 170 CYS B C 1
ATOM 3300 O O . CYS B 1 170 ? 14.016 30.797 12.344 1 95.38 170 CYS B O 1
ATOM 3302 N N . ALA B 1 171 ? 14.797 30.188 10.406 1 90.12 171 ALA B N 1
ATOM 3303 C CA . ALA B 1 171 ? 16.188 30.141 10.867 1 90.12 171 ALA B CA 1
ATOM 3304 C C . ALA B 1 171 ? 16.656 31.516 11.344 1 90.12 171 ALA B C 1
ATOM 3306 O O . ALA B 1 171 ? 17.359 31.609 12.344 1 90.12 171 ALA B O 1
ATOM 3307 N N . GLY B 1 172 ? 16.266 32.562 10.594 1 89.5 172 GLY B N 1
ATOM 3308 C CA . GLY B 1 172 ? 16.688 33.938 10.93 1 89.5 172 GLY B CA 1
ATOM 3309 C C . GLY B 1 172 ? 16.25 34.375 12.32 1 89.5 172 GLY B C 1
ATOM 3310 O O . GLY B 1 172 ? 16.984 35.062 13.016 1 89.5 172 GLY B O 1
ATOM 3311 N N . CYS B 1 173 ? 15.102 33.906 12.781 1 93.31 173 CYS B N 1
ATOM 3312 C CA . CYS B 1 173 ? 14.539 34.312 14.07 1 93.31 173 CYS B CA 1
ATOM 3313 C C . CYS B 1 173 ? 14.617 33.188 15.086 1 93.31 173 CYS B C 1
ATOM 3315 O O . CYS B 1 173 ? 14.266 33.375 16.25 1 93.31 173 CYS B O 1
ATOM 3317 N N . ASP B 1 174 ? 14.992 32 14.648 1 93 174 ASP B N 1
ATOM 3318 C CA . ASP B 1 174 ? 14.984 30.812 15.477 1 93 174 ASP B CA 1
ATOM 3319 C C . ASP B 1 174 ? 13.594 30.516 16.031 1 93 174 ASP B C 1
ATOM 3321 O O . ASP B 1 174 ? 13.43 30.281 17.219 1 93 174 ASP B O 1
ATOM 3325 N N . PHE B 1 175 ? 12.672 30.703 15.18 1 95.88 175 PHE B N 1
ATOM 3326 C CA . PHE B 1 175 ? 11.281 30.391 15.492 1 95.88 175 PHE B CA 1
ATOM 3327 C C . PHE B 1 175 ? 10.914 29 15.016 1 95.88 175 PHE B C 1
ATOM 3329 O O . PHE B 1 175 ? 11.141 28.656 13.852 1 95.88 175 PHE B O 1
ATOM 3336 N N . MET B 1 176 ? 10.469 28.172 15.852 1 96.62 176 MET B N 1
ATOM 3337 C CA . MET B 1 176 ? 10.086 26.828 15.461 1 96.62 176 MET B CA 1
ATOM 3338 C C . MET B 1 176 ? 8.711 26.453 16.031 1 96.62 176 MET B C 1
ATOM 3340 O O . MET B 1 176 ? 8.383 26.844 17.141 1 96.62 176 MET B O 1
ATOM 3344 N N . SER B 1 177 ? 7.977 25.703 15.273 1 97.25 177 SER B N 1
ATOM 3345 C CA . SER B 1 177 ? 6.609 25.375 15.656 1 97.25 177 SER B CA 1
ATOM 3346 C C . SER B 1 177 ? 6.223 23.984 15.164 1 97.25 177 SER B C 1
ATOM 3348 O O . SER B 1 177 ? 6.652 23.547 14.094 1 97.25 177 SER B O 1
ATOM 3350 N N . HIS B 1 178 ? 5.438 23.297 16 1 96.56 178 HIS B N 1
ATOM 3351 C CA . HIS B 1 178 ? 4.844 22.031 15.562 1 96.56 178 HIS B CA 1
ATOM 3352 C C . HIS B 1 178 ? 4.043 22.234 14.281 1 96.56 178 HIS B C 1
ATOM 3354 O O . HIS B 1 178 ? 3.508 23.312 14.031 1 96.56 178 HIS B O 1
ATOM 3360 N N . LEU B 1 179 ? 3.91 21.141 13.562 1 94.88 179 LEU B N 1
ATOM 3361 C CA . LEU B 1 179 ? 3.068 21.156 12.375 1 94.88 179 LEU B CA 1
ATOM 3362 C C . LEU B 1 179 ? 1.629 21.516 12.727 1 94.88 179 LEU B C 1
ATOM 3364 O O . LEU B 1 179 ? 1.068 22.469 12.188 1 94.88 179 LEU B O 1
ATOM 3368 N N . PRO B 1 180 ? 1.038 20.828 13.719 1 92.25 180 PRO B N 1
ATOM 3369 C CA . PRO B 1 180 ? -0.361 21.125 14.039 1 92.25 180 PRO B CA 1
ATOM 3370 C C . PRO B 1 180 ? -0.548 22.5 14.68 1 92.25 180 PRO B C 1
ATOM 3372 O O . PRO B 1 180 ? -1.668 23 14.727 1 92.25 180 PRO B O 1
ATOM 3375 N N . CYS B 1 181 ? 0.511 23.078 15.234 1 95.31 181 CYS B N 1
ATOM 3376 C CA . CYS B 1 181 ? 0.425 24.406 15.828 1 95.31 181 CYS B CA 1
ATOM 3377 C C . CYS B 1 181 ? 0.495 25.5 14.766 1 95.31 181 CYS B C 1
ATOM 3379 O O . CYS B 1 181 ? 0.17 26.656 15.023 1 95.31 181 CYS B O 1
ATOM 3381 N N . THR B 1 182 ? 0.925 25.141 13.555 1 94.31 182 THR B N 1
ATOM 3382 C CA . THR B 1 182 ? 1.193 26.125 12.516 1 94.31 182 THR B CA 1
ATOM 3383 C C . THR B 1 182 ? 0.093 26.109 11.461 1 94.31 182 THR B C 1
ATOM 3385 O O . THR B 1 182 ? -0.323 27.172 10.969 1 94.31 182 THR B O 1
ATOM 3388 N N . ILE B 1 183 ? -0.327 24.953 11.094 1 88.56 183 ILE B N 1
ATOM 3389 C CA . ILE B 1 183 ? -1.27 24.844 9.984 1 88.56 183 ILE B CA 1
ATOM 3390 C C . ILE B 1 183 ? -2.459 23.984 10.398 1 88.56 183 ILE B C 1
ATOM 3392 O O . ILE B 1 183 ? -2.318 23.062 11.211 1 88.56 183 ILE B O 1
ATOM 3396 N N . SER B 1 184 ? -3.613 24.328 9.82 1 84.88 184 SER B N 1
ATOM 3397 C CA . SER B 1 184 ? -4.809 23.516 10.008 1 84.88 184 SER B CA 1
ATOM 3398 C C . SER B 1 184 ? -4.645 22.141 9.383 1 84.88 184 SER B C 1
ATOM 3400 O O . SER B 1 184 ? -4.008 22 8.336 1 84.88 184 SER B O 1
ATOM 3402 N N . PRO B 1 185 ? -5.207 21.172 10.094 1 84.94 185 PRO B N 1
ATOM 3403 C CA . PRO B 1 185 ? -5.078 19.812 9.594 1 84.94 185 PRO B CA 1
ATOM 3404 C C . PRO B 1 185 ? -5.926 19.547 8.352 1 84.94 185 PRO B C 1
ATOM 3406 O O . PRO B 1 185 ? -6.766 18.641 8.344 1 84.94 185 PRO B O 1
ATOM 3409 N N . GLU B 1 186 ? -5.773 20.297 7.352 1 86.5 186 GLU B N 1
ATOM 3410 C CA . GLU B 1 186 ? -6.484 20.109 6.09 1 86.5 186 GLU B CA 1
ATOM 3411 C C . GLU B 1 186 ? -5.602 19.406 5.062 1 86.5 186 GLU B C 1
ATOM 3413 O O . GLU B 1 186 ? -4.402 19.688 4.977 1 86.5 186 GLU B O 1
ATOM 3418 N N . VAL B 1 187 ? -6.332 18.547 4.379 1 91.56 187 VAL B N 1
ATOM 3419 C CA . VAL B 1 187 ? -5.602 17.859 3.309 1 91.56 187 VAL B CA 1
ATOM 3420 C C . VAL B 1 187 ? -5.512 18.781 2.09 1 91.56 187 VAL B C 1
ATOM 3422 O O . VAL B 1 187 ? -6.531 19.25 1.582 1 91.56 187 VAL B O 1
ATOM 3425 N N . GLY B 1 188 ? -4.352 19.016 1.674 1 86.94 188 GLY B N 1
ATOM 3426 C CA . GLY B 1 188 ? -4.141 19.812 0.479 1 86.94 188 GLY B CA 1
ATOM 3427 C C . GLY B 1 188 ? -4.262 19.016 -0.804 1 86.94 188 GLY B C 1
ATOM 3428 O O . GLY B 1 188 ? -4.609 17.828 -0.774 1 86.94 188 GLY B O 1
ATOM 3429 N N . VAL B 1 189 ? -4.07 19.734 -1.881 1 87.06 189 VAL B N 1
ATOM 3430 C CA . VAL B 1 189 ? -4.094 19.094 -3.193 1 87.06 189 VAL B CA 1
ATOM 3431 C C . VAL B 1 189 ? -2.777 18.359 -3.438 1 87.06 189 VAL B C 1
ATOM 3433 O O . VAL B 1 189 ? -1.699 18.938 -3.266 1 87.06 189 VAL B O 1
ATOM 3436 N N . PHE B 1 190 ? -2.883 17.125 -3.707 1 90.31 190 PHE B N 1
ATOM 3437 C CA . PHE B 1 190 ? -1.691 16.359 -4.066 1 90.31 190 PHE B CA 1
ATOM 3438 C C . PHE B 1 190 ? -1.38 16.516 -5.551 1 90.31 190 PHE B C 1
ATOM 3440 O O . PHE B 1 190 ? -2.289 16.531 -6.383 1 90.31 190 PHE B O 1
ATOM 3447 N N . PRO B 1 191 ? -0.133 16.625 -5.801 1 82.12 191 PRO B N 1
ATOM 3448 C CA . PRO B 1 191 ? 0.218 16.641 -7.223 1 82.12 191 PRO B CA 1
ATOM 3449 C C . PRO B 1 191 ? -0.076 15.32 -7.922 1 82.12 191 PRO B C 1
ATOM 3451 O O . PRO B 1 191 ? -0.06 14.266 -7.281 1 82.12 191 PRO B O 1
ATOM 3454 N N . ARG B 1 192 ? -0.37 15.445 -9.156 1 80.56 192 ARG B N 1
ATOM 3455 C CA . ARG B 1 192 ? -0.555 14.227 -9.945 1 80.56 192 ARG B CA 1
ATOM 3456 C C . ARG B 1 192 ? 0.743 13.438 -10.039 1 80.56 192 ARG B C 1
ATOM 3458 O O . ARG B 1 192 ? 1.818 14.008 -10.219 1 80.56 192 ARG B O 1
ATOM 3465 N N . GLN B 1 193 ? 0.581 12.18 -9.758 1 82.62 193 GLN B N 1
ATOM 3466 C CA . GLN B 1 193 ? 1.724 11.273 -9.859 1 82.62 193 GLN B CA 1
ATOM 3467 C C . GLN B 1 193 ? 1.681 10.477 -11.156 1 82.62 193 GLN B C 1
ATOM 3469 O O . GLN B 1 193 ? 0.609 10.055 -11.602 1 82.62 193 GLN B O 1
ATOM 3474 N N . GLN B 1 194 ? 2.771 10.406 -11.875 1 75.75 194 GLN B N 1
ATOM 3475 C CA . GLN B 1 194 ? 2.865 9.516 -13.023 1 75.75 194 GLN B CA 1
ATOM 3476 C C . GLN B 1 194 ? 3.494 8.18 -12.633 1 75.75 194 GLN B C 1
ATOM 3478 O O . GLN B 1 194 ? 4.434 8.141 -11.836 1 75.75 194 GLN B O 1
ATOM 3483 N N . PRO B 1 195 ? 2.82 7.188 -13.156 1 75.5 195 PRO B N 1
ATOM 3484 C CA . PRO B 1 195 ? 3.451 5.895 -12.875 1 75.5 195 PRO B CA 1
ATOM 3485 C C . PRO B 1 195 ? 4.902 5.832 -13.352 1 75.5 195 PRO B C 1
ATOM 3487 O O . PRO B 1 195 ? 5.262 6.477 -14.344 1 75.5 195 PRO B O 1
ATOM 3490 N N . HIS B 1 196 ? 5.762 5.258 -12.555 1 78.19 196 HIS B N 1
ATOM 3491 C CA . HIS B 1 196 ? 7.156 5.055 -12.945 1 78.19 196 HIS B CA 1
ATOM 3492 C C . HIS B 1 196 ? 7.266 4.062 -14.102 1 78.19 196 HIS B C 1
ATOM 3494 O O . HIS B 1 196 ? 6.477 3.121 -14.195 1 78.19 196 HIS B O 1
ATOM 3500 N N . PRO B 1 197 ? 8.016 4.465 -15.172 1 64.25 197 PRO B N 1
ATOM 3501 C CA . PRO B 1 197 ? 8.211 3.451 -16.203 1 64.25 197 PRO B CA 1
ATOM 3502 C C . PRO B 1 197 ? 8.719 2.125 -15.656 1 64.25 197 PRO B C 1
ATOM 3504 O O . PRO B 1 197 ? 9.492 2.109 -14.688 1 64.25 197 PRO B O 1
ATOM 3507 N N . ASN B 1 198 ? 7.969 1.142 -15.812 1 55.59 198 ASN B N 1
ATOM 3508 C CA . ASN B 1 198 ? 8.438 -0.173 -15.383 1 55.59 198 ASN B CA 1
ATOM 3509 C C . ASN B 1 198 ? 9.805 -0.499 -15.969 1 55.59 198 ASN B C 1
ATOM 3511 O O . ASN B 1 198 ? 9.984 -0.478 -17.188 1 55.59 198 ASN B O 1
ATOM 3515 N N . PRO B 1 199 ? 10.891 -0.302 -15.266 1 45.88 199 PRO B N 1
ATOM 3516 C CA . PRO B 1 199 ? 12.172 -0.623 -15.906 1 45.88 199 PRO B CA 1
ATOM 3517 C C . PRO B 1 199 ? 12.133 -1.932 -16.688 1 45.88 199 PRO B C 1
ATOM 3519 O O . PRO B 1 199 ? 13.117 -2.301 -17.328 1 45.88 199 PRO B O 1
ATOM 3522 N N . ASN B 1 200 ? 11.438 -2.869 -16.328 1 41 200 ASN B N 1
ATOM 3523 C CA . ASN B 1 200 ? 11.625 -3.994 -17.234 1 41 200 ASN B CA 1
ATOM 3524 C C . ASN B 1 200 ? 11.039 -3.709 -18.625 1 41 200 ASN B C 1
ATOM 3526 O O . ASN B 1 200 ? 9.828 -3.832 -18.812 1 41 200 ASN B O 1
ATOM 3530 N N . PRO B 1 201 ? 11.656 -2.754 -19.375 1 35.44 201 PRO B N 1
ATOM 3531 C CA . PRO B 1 201 ? 11.188 -2.482 -20.734 1 35.44 201 PRO B CA 1
ATOM 3532 C C . PRO B 1 201 ? 10.961 -3.754 -21.547 1 35.44 201 PRO B C 1
ATOM 3534 O O . PRO B 1 201 ? 11.883 -4.555 -21.719 1 35.44 201 PRO B O 1
ATOM 3537 N N . ASN B 1 202 ? 10.055 -4.609 -21.531 1 30.8 202 ASN B N 1
ATOM 3538 C CA . ASN B 1 202 ? 9.984 -5.172 -22.875 1 30.8 202 ASN B CA 1
ATOM 3539 C C . ASN B 1 202 ? 9.867 -4.082 -23.938 1 30.8 202 ASN B C 1
ATOM 3541 O O . ASN B 1 202 ? 8.945 -3.27 -23.891 1 30.8 202 ASN B O 1
ATOM 3545 N N . PRO B 1 203 ? 11.016 -3.74 -24.625 1 30.53 203 PRO B N 1
ATOM 3546 C CA . PRO B 1 203 ? 11.008 -2.729 -25.688 1 30.53 203 PRO B CA 1
ATOM 3547 C C . PRO B 1 203 ? 9.82 -2.883 -26.641 1 30.53 203 PRO B C 1
ATOM 3549 O O . PRO B 1 203 ? 9.75 -3.861 -27.391 1 30.53 203 PRO B O 1
ATOM 3552 N N . ASN B 1 204 ? 8.688 -3.072 -26.266 1 26.53 204 ASN B N 1
ATOM 3553 C CA . ASN B 1 204 ? 7.82 -2.945 -27.422 1 26.53 204 ASN B CA 1
ATOM 3554 C C . ASN B 1 204 ? 8.008 -1.602 -28.125 1 26.53 204 ASN B C 1
ATOM 3556 O O . ASN B 1 204 ? 7.75 -0.55 -27.531 1 26.53 204 ASN B O 1
ATOM 3560 N N . PRO B 1 205 ? 8.867 -1.603 -29.203 1 27 205 PRO B N 1
ATOM 3561 C CA . PRO B 1 205 ? 9.156 -0.424 -30.016 1 27 205 PRO B CA 1
ATOM 3562 C C . PRO B 1 205 ? 7.906 0.386 -30.359 1 27 205 PRO B C 1
ATOM 3564 O O . PRO B 1 205 ? 8.008 1.576 -30.672 1 27 205 PRO B O 1
ATOM 3567 N N . ASN B 1 206 ? 6.824 -0.351 -30.703 1 26.3 206 ASN B N 1
ATOM 3568 C CA . ASN B 1 206 ? 6.051 0.333 -31.734 1 26.3 206 ASN B CA 1
ATOM 3569 C C . ASN B 1 206 ? 5.289 1.525 -31.156 1 26.3 206 ASN B C 1
ATOM 3571 O O . ASN B 1 206 ? 4.387 2.057 -31.812 1 26.3 206 ASN B O 1
ATOM 3575 N N . SER B 1 207 ? 5.176 1.632 -29.844 1 26.34 207 SER B N 1
ATOM 3576 C CA . SER B 1 207 ? 4.125 2.637 -29.719 1 26.34 207 SER B CA 1
ATOM 3577 C C . SER B 1 207 ? 4.586 3.986 -30.266 1 26.34 207 SER B C 1
ATOM 3579 O O . SER B 1 207 ? 5.621 4.508 -29.844 1 26.34 207 SER B O 1
ATOM 3581 N N . ASN B 1 208 ? 4.43 4.137 -31.516 1 25.42 208 ASN B N 1
ATOM 3582 C CA . ASN B 1 208 ? 4.414 5.426 -32.188 1 25.42 208 ASN B CA 1
ATOM 3583 C C . ASN B 1 208 ? 3.701 6.492 -31.359 1 25.42 208 ASN B C 1
ATOM 3585 O O . ASN B 1 208 ? 2.477 6.609 -31.422 1 25.42 208 ASN B O 1
ATOM 3589 N N . THR B 1 209 ? 3.799 6.418 -30.109 1 26.48 209 THR B N 1
ATOM 3590 C CA . THR B 1 209 ? 3.076 7.559 -29.562 1 26.48 209 THR B CA 1
ATOM 3591 C C . THR B 1 209 ? 3.592 8.867 -30.156 1 26.48 209 THR B C 1
ATOM 3593 O O . THR B 1 209 ? 4.805 9.062 -30.281 1 26.48 209 THR B O 1
ATOM 3596 N N . ASP B 1 210 ? 2.826 9.391 -31.047 1 26.42 210 ASP B N 1
ATOM 3597 C CA . ASP B 1 210 ? 2.945 10.773 -31.484 1 26.42 210 ASP B CA 1
ATOM 3598 C C . ASP B 1 210 ? 3.455 11.664 -30.344 1 26.42 210 ASP B C 1
ATOM 3600 O O . ASP B 1 210 ? 3.102 11.461 -29.188 1 26.42 210 ASP B O 1
ATOM 3604 N N . PRO B 1 211 ? 4.668 12.289 -30.609 1 29.61 211 PRO B N 1
ATOM 3605 C CA . PRO B 1 211 ? 5.234 13.266 -29.672 1 29.61 211 PRO B CA 1
ATOM 3606 C C . PRO B 1 211 ? 4.195 14.242 -29.141 1 29.61 211 PRO B C 1
ATOM 3608 O O . PRO B 1 211 ? 3.686 15.086 -29.891 1 29.61 211 PRO B O 1
ATOM 3611 N N . ASN B 1 212 ? 3.033 13.727 -28.75 1 26.77 212 ASN B N 1
ATOM 3612 C CA . ASN B 1 212 ? 2.266 14.891 -28.312 1 26.77 212 ASN B CA 1
ATOM 3613 C C . ASN B 1 212 ? 3.094 15.797 -27.406 1 26.77 212 ASN B C 1
ATOM 3615 O O . ASN B 1 212 ? 3.781 15.32 -26.5 1 26.77 212 ASN B O 1
ATOM 3619 N N . PRO B 1 213 ? 3.318 17.047 -27.797 1 29.23 213 PRO B N 1
ATOM 3620 C CA . PRO B 1 213 ? 4.117 18.141 -27.234 1 29.23 213 PRO B CA 1
ATOM 3621 C C . PRO B 1 213 ? 3.98 18.25 -25.719 1 29.23 213 PRO B C 1
ATOM 3623 O O . PRO B 1 213 ? 4.645 19.078 -25.094 1 29.23 213 PRO B O 1
ATOM 3626 N N . ASN B 1 214 ? 2.879 17.688 -25.234 1 27.55 214 ASN B N 1
ATOM 3627 C CA . ASN B 1 214 ? 2.689 18.172 -23.875 1 27.55 214 ASN B CA 1
ATOM 3628 C C . ASN B 1 214 ? 3.656 17.5 -22.906 1 27.55 214 ASN B C 1
ATOM 3630 O O . ASN B 1 214 ? 3.248 16.672 -22.078 1 27.55 214 ASN B O 1
ATOM 3634 N N . THR B 1 215 ? 4.766 16.938 -23.266 1 33.22 215 THR B N 1
ATOM 3635 C CA . THR B 1 215 ? 5.957 16.469 -22.578 1 33.22 215 THR B CA 1
ATOM 3636 C C . THR B 1 215 ? 6.379 17.453 -21.484 1 33.22 215 THR B C 1
ATOM 3638 O O . THR B 1 215 ? 7.254 17.141 -20.672 1 33.22 215 THR B O 1
ATOM 3641 N N . ASN B 1 216 ? 5.988 18.656 -21.703 1 30.22 216 ASN B N 1
ATOM 3642 C CA . ASN B 1 216 ? 6.453 19.719 -20.812 1 30.22 216 ASN B CA 1
ATOM 3643 C C . ASN B 1 216 ? 5.941 19.531 -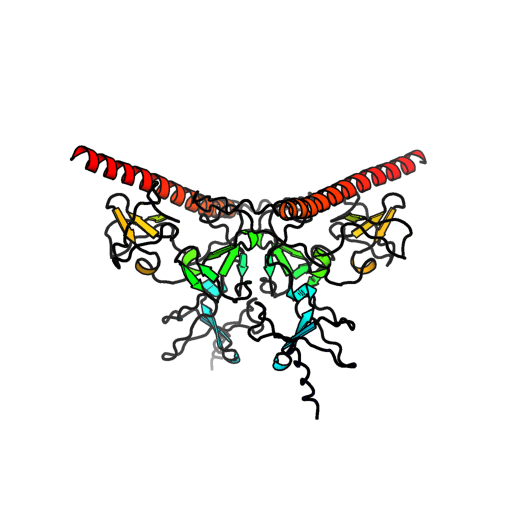19.391 1 30.22 216 ASN B C 1
ATOM 3645 O O . ASN B 1 216 ? 6.594 19.953 -18.438 1 30.22 216 ASN B O 1
ATOM 3649 N N . SER B 1 217 ? 4.699 18.922 -19.25 1 31.52 217 SER B N 1
ATOM 3650 C CA . SER B 1 217 ? 4.07 18.953 -17.922 1 31.52 217 SER B CA 1
ATOM 3651 C C . SER B 1 217 ? 4.625 17.844 -17.031 1 31.52 217 SER B C 1
ATOM 3653 O O . SER B 1 217 ? 4.648 18 -15.805 1 31.52 217 SER B O 1
ATOM 3655 N N . ALA B 1 218 ? 5.008 16.672 -17.516 1 34.28 218 ALA B N 1
ATOM 3656 C CA . ALA B 1 218 ? 5.586 15.625 -16.688 1 34.28 218 ALA B CA 1
ATOM 3657 C C . ALA B 1 218 ? 6.941 16.047 -16.125 1 34.28 218 ALA B C 1
ATOM 3659 O O . ALA B 1 218 ? 7.25 15.773 -14.961 1 34.28 218 ALA B O 1
ATOM 3660 N N . VAL B 1 219 ? 7.77 16.641 -16.844 1 38.47 219 VAL B N 1
ATOM 3661 C CA . VAL B 1 219 ? 9.047 17.219 -16.422 1 38.47 219 VAL B CA 1
ATOM 3662 C C . VAL B 1 219 ? 8.812 18.297 -15.375 1 38.47 219 VAL B C 1
ATOM 3664 O O . VAL B 1 219 ? 9.586 18.406 -14.414 1 38.47 219 VAL B O 1
ATOM 3667 N N . GLU B 1 220 ? 7.758 18.938 -15.508 1 36.22 220 GLU B N 1
ATOM 3668 C CA . GLU B 1 220 ? 7.449 20 -14.547 1 36.22 220 GLU B CA 1
ATOM 3669 C C . GLU B 1 220 ? 7.035 19.422 -13.195 1 36.22 220 GLU B C 1
ATOM 3671 O O . GLU B 1 220 ? 7.391 19.969 -12.148 1 36.22 220 GLU B O 1
ATOM 3676 N N . MET B 1 221 ? 6.309 18.25 -13.25 1 36.56 221 MET B N 1
ATOM 3677 C CA . MET B 1 221 ? 5.816 17.672 -12 1 36.56 221 MET B CA 1
ATOM 3678 C C . MET B 1 221 ? 6.922 16.891 -11.297 1 36.56 221 MET B C 1
ATOM 3680 O O . MET B 1 221 ? 7.051 16.953 -10.07 1 36.56 221 MET B O 1
ATOM 3684 N N . ILE B 1 222 ? 7.746 16.031 -12.016 1 41.47 222 ILE B N 1
ATOM 3685 C CA . ILE B 1 222 ? 8.961 15.492 -11.43 1 41.47 222 ILE B CA 1
ATOM 3686 C C . ILE B 1 222 ? 9.828 16.625 -10.891 1 41.47 222 ILE B C 1
ATOM 3688 O O . ILE B 1 222 ? 10.391 16.516 -9.789 1 41.47 222 ILE B O 1
ATOM 3692 N N . ASN B 1 223 ? 9.82 17.641 -11.539 1 40.31 223 ASN B N 1
ATOM 3693 C CA . ASN B 1 223 ? 10.57 18.844 -11.164 1 40.31 223 ASN B CA 1
ATOM 3694 C C . ASN B 1 223 ? 9.992 19.5 -9.914 1 40.31 223 ASN B C 1
ATOM 3696 O O . ASN B 1 223 ? 10.734 20 -9.07 1 40.31 223 ASN B O 1
ATOM 3700 N N . ALA B 1 224 ? 8.688 19.422 -9.773 1 46.66 224 ALA B N 1
ATOM 3701 C CA . ALA B 1 224 ? 8.117 20.047 -8.594 1 46.66 224 ALA B CA 1
ATOM 3702 C C . ALA B 1 224 ? 8.414 19.25 -7.332 1 46.66 224 ALA B C 1
ATOM 3704 O O . ALA B 1 224 ? 8.766 19.812 -6.293 1 46.66 224 ALA B O 1
ATOM 3705 N N . ALA B 1 225 ? 8.273 17.859 -7.406 1 50.78 225 ALA B N 1
ATOM 3706 C CA . ALA B 1 225 ? 8.672 17.031 -6.27 1 50.78 225 ALA B CA 1
ATOM 3707 C C . ALA B 1 225 ? 10.164 17.156 -5.996 1 50.78 225 ALA B C 1
ATOM 3709 O O . ALA B 1 225 ? 10.586 17.281 -4.844 1 50.78 225 ALA B O 1
ATOM 3710 N N . ASN B 1 226 ? 10.953 17.156 -7.086 1 50.88 226 ASN B N 1
ATOM 3711 C CA . ASN B 1 226 ? 12.383 17.391 -6.941 1 50.88 226 ASN B CA 1
ATOM 3712 C C . ASN B 1 226 ? 12.672 18.797 -6.398 1 50.88 226 ASN B C 1
ATOM 3714 O O . ASN B 1 226 ? 13.547 18.969 -5.539 1 50.88 226 ASN B O 1
ATOM 3718 N N . GLU B 1 227 ? 11.883 19.672 -6.914 1 53.16 227 GLU B N 1
ATOM 3719 C CA . GLU B 1 227 ? 12.094 21.047 -6.445 1 53.16 227 GLU B CA 1
ATOM 3720 C C . GLU B 1 227 ? 11.719 21.188 -4.973 1 53.16 227 GLU B C 1
ATOM 3722 O O . GLU B 1 227 ? 12.438 21.828 -4.203 1 53.16 227 GLU B O 1
ATOM 3727 N N . ALA B 1 228 ? 10.648 20.516 -4.629 1 61.66 228 ALA B N 1
ATOM 3728 C CA . ALA B 1 228 ? 10.273 20.562 -3.221 1 61.66 228 ALA B CA 1
ATOM 3729 C C . ALA B 1 228 ? 11.297 19.844 -2.35 1 61.66 228 ALA B C 1
ATOM 3731 O O . ALA B 1 228 ? 11.664 20.328 -1.278 1 61.66 228 ALA B O 1
ATOM 3732 N N . HIS B 1 229 ? 11.805 18.812 -2.885 1 64.06 229 HIS B N 1
ATOM 3733 C CA . HIS B 1 229 ? 12.836 18.078 -2.166 1 64.06 229 HIS B CA 1
ATOM 3734 C C . HIS B 1 229 ? 14.094 18.906 -1.982 1 64.06 229 HIS B C 1
ATOM 3736 O O . HIS B 1 229 ? 14.633 19 -0.878 1 64.06 229 HIS B O 1
ATOM 3742 N N . GLU B 1 230 ? 14.422 19.562 -3.027 1 69.25 230 GLU B N 1
ATOM 3743 C CA . GLU B 1 230 ? 15.617 20.406 -2.988 1 69.25 230 GLU B CA 1
ATOM 3744 C C . GLU B 1 230 ? 15.43 21.594 -2.041 1 69.25 230 GLU B C 1
ATOM 3746 O O . GLU B 1 230 ? 16.359 21.969 -1.324 1 69.25 230 GLU B O 1
ATOM 3751 N N . GLN B 1 231 ? 14.266 22.047 -2.082 1 69.81 231 GLN B N 1
ATOM 3752 C CA . GLN B 1 231 ? 13.984 23.172 -1.199 1 69.81 231 GLN B CA 1
ATOM 3753 C C . GLN B 1 231 ? 14.055 22.75 0.267 1 69.81 231 GLN B C 1
ATOM 3755 O O . GLN B 1 231 ? 14.594 23.484 1.101 1 69.81 231 GLN B O 1
ATOM 3760 N N . ILE B 1 232 ? 13.594 21.609 0.518 1 72.88 232 ILE B N 1
ATOM 3761 C CA . ILE B 1 232 ? 13.562 21.156 1.904 1 72.88 232 ILE B CA 1
ATOM 3762 C C . ILE B 1 232 ? 14.977 20.812 2.371 1 72.88 232 ILE B C 1
ATOM 3764 O O . ILE B 1 232 ? 15.383 21.203 3.469 1 72.88 232 ILE B O 1
ATOM 3768 N N . ILE B 1 233 ? 15.68 20.266 1.468 1 70.56 233 ILE B N 1
ATOM 3769 C CA . ILE B 1 233 ? 17.062 19.969 1.81 1 70.56 233 ILE B CA 1
ATOM 3770 C C . ILE B 1 233 ? 17.828 21.266 2.045 1 70.56 233 ILE B C 1
ATOM 3772 O O . ILE B 1 233 ? 18.594 21.391 3.014 1 70.56 233 ILE B O 1
ATOM 3776 N N . ALA B 1 234 ? 17.594 22.156 1.158 1 74.5 234 ALA B N 1
ATOM 3777 C CA . ALA B 1 234 ? 18.234 23.453 1.297 1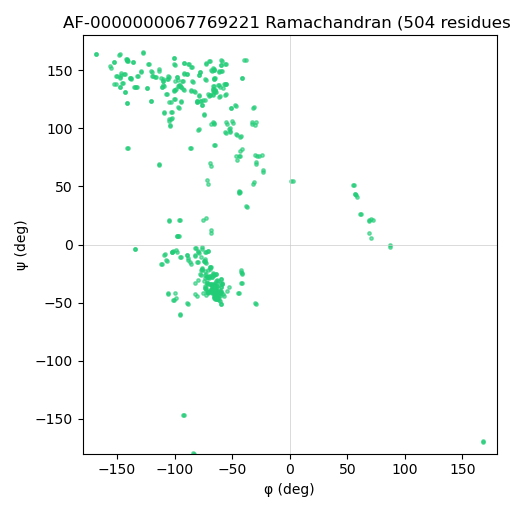 74.5 234 ALA B CA 1
ATOM 3778 C C . ALA B 1 234 ? 17.828 24.125 2.604 1 74.5 234 ALA B C 1
ATOM 3780 O O . ALA B 1 234 ? 18.672 24.734 3.283 1 74.5 234 ALA B O 1
ATOM 3781 N N . ALA B 1 235 ? 16.625 24.016 2.912 1 77 235 ALA B N 1
ATOM 3782 C CA . ALA B 1 235 ? 16.141 24.609 4.152 1 77 235 ALA B CA 1
ATOM 3783 C C . ALA B 1 235 ? 16.781 23.969 5.371 1 77 235 ALA B C 1
ATOM 3785 O O . ALA B 1 235 ? 17.141 24.641 6.336 1 77 235 ALA B O 1
ATOM 3786 N N . GLN B 1 236 ? 16.969 22.75 5.305 1 76.5 236 GLN B N 1
ATOM 3787 C CA . GLN B 1 236 ? 17.609 22.016 6.395 1 76.5 236 GLN B CA 1
ATOM 3788 C C . GLN B 1 236 ? 19.047 22.469 6.57 1 76.5 236 GLN B C 1
ATOM 3790 O O . GLN B 1 236 ? 19.5 22.703 7.695 1 76.5 236 GLN B O 1
ATOM 3795 N N . ILE B 1 237 ? 19.719 22.594 5.484 1 74 237 ILE B N 1
ATOM 3796 C CA . ILE B 1 237 ? 21.109 23.016 5.504 1 74 237 ILE B CA 1
ATOM 3797 C C . ILE B 1 237 ? 21.203 24.438 6.055 1 74 237 ILE B C 1
ATOM 3799 O O . ILE B 1 237 ? 22.047 24.734 6.906 1 74 237 ILE B O 1
ATOM 3803 N N . ARG B 1 238 ? 20.375 25.297 5.57 1 74.06 238 ARG B N 1
ATOM 3804 C CA . ARG B 1 238 ? 20.344 26.672 6.055 1 74.06 238 ARG B CA 1
ATOM 3805 C C . ARG B 1 238 ? 20.078 26.719 7.555 1 74.06 238 ARG B C 1
ATOM 3807 O O . ARG B 1 238 ? 20.703 27.484 8.281 1 74.06 238 ARG B O 1
ATOM 3814 N N . ALA B 1 239 ? 19.172 25.906 7.98 1 77.31 239 ALA B N 1
ATOM 3815 C CA . ALA B 1 239 ? 18.844 25.859 9.398 1 77.31 239 ALA B CA 1
ATOM 3816 C C . ALA B 1 239 ? 20.047 25.453 10.234 1 77.31 239 ALA B C 1
ATOM 3818 O O . ALA B 1 239 ? 20.328 26.062 11.273 1 77.31 239 ALA B O 1
ATOM 3819 N N . GLN B 1 240 ? 20.781 24.531 9.742 1 73.75 240 GLN B N 1
ATOM 3820 C CA . GLN B 1 240 ? 21.969 24.062 10.461 1 73.75 240 GLN B CA 1
ATOM 3821 C C . GLN B 1 240 ? 23.047 25.141 10.508 1 73.75 240 GLN B C 1
ATOM 3823 O O . GLN B 1 240 ? 23.703 25.328 11.539 1 73.75 240 GLN B O 1
ATOM 3828 N N . ILE B 1 241 ? 23.203 25.812 9.445 1 71 241 ILE B N 1
ATOM 3829 C CA . ILE B 1 241 ? 24.188 26.891 9.359 1 71 241 ILE B CA 1
ATOM 3830 C C . ILE B 1 241 ? 23.828 28 10.344 1 71 241 ILE B C 1
ATOM 3832 O O . ILE B 1 241 ? 24.672 28.469 11.086 1 71 241 ILE B O 1
ATOM 3836 N N . GLU B 1 242 ? 22.625 28.328 10.312 1 72.88 242 GLU B N 1
ATOM 3837 C CA . GLU B 1 242 ? 22.188 29.406 11.195 1 72.88 242 GLU B CA 1
ATOM 3838 C C . GLU B 1 242 ? 22.297 29 12.664 1 72.88 242 GLU B C 1
ATOM 3840 O O . GLU B 1 242 ? 22.688 29.797 13.508 1 72.88 242 GLU B O 1
ATOM 3845 N N . ALA B 1 243 ? 22 27.844 12.914 1 72.19 243 ALA B N 1
ATOM 3846 C CA . ALA B 1 243 ? 22.094 27.344 14.281 1 72.19 243 ALA B CA 1
ATOM 3847 C C . ALA B 1 243 ? 23.547 27.344 14.758 1 72.19 243 ALA B C 1
ATOM 3849 O O . ALA B 1 243 ? 23.828 27.703 15.906 1 72.19 243 ALA B O 1
ATOM 3850 N N . ARG B 1 244 ? 24.469 26.953 13.945 1 69.5 244 ARG B N 1
ATOM 3851 C CA . ARG B 1 244 ? 25.906 27 14.25 1 69.5 244 ARG B CA 1
ATOM 3852 C C . ARG B 1 244 ? 26.359 28.422 14.516 1 69.5 244 ARG B C 1
ATOM 3854 O O . ARG B 1 244 ? 27.156 28.672 15.422 1 69.5 244 ARG B O 1
ATOM 3861 N N . GLY B 1 245 ? 25.844 29.219 13.625 1 69.44 245 GLY B N 1
ATOM 3862 C CA . GLY B 1 245 ? 26.156 30.625 13.805 1 69.44 245 GLY B CA 1
ATOM 3863 C C . GLY B 1 245 ? 25.688 31.188 15.141 1 69.44 245 GLY B C 1
ATOM 3864 O O . GLY B 1 245 ? 26.422 31.906 15.812 1 69.44 245 GLY B O 1
ATOM 3865 N N . ARG B 1 246 ? 24.594 30.828 15.508 1 69.94 246 ARG B N 1
ATOM 3866 C CA . ARG B 1 246 ? 24.047 31.281 16.781 1 69.94 246 ARG B CA 1
ATOM 3867 C C . ARG B 1 246 ? 24.828 30.703 17.953 1 69.94 246 ARG B C 1
ATOM 3869 O O . ARG B 1 246 ? 25.094 31.391 18.938 1 69.94 246 ARG B O 1
ATOM 3876 N N . ALA B 1 247 ? 25.156 29.484 17.828 1 69.56 247 ALA B N 1
ATOM 3877 C CA . ALA B 1 247 ? 25.938 28.828 18.875 1 69.56 247 ALA B CA 1
ATOM 3878 C C . ALA B 1 247 ? 27.328 29.469 18.984 1 69.56 247 ALA B C 1
ATOM 3880 O O . ALA B 1 247 ? 27.828 29.672 20.094 1 69.56 247 ALA B O 1
ATOM 3881 N N . ALA B 1 248 ? 27.859 29.781 17.844 1 69.06 248 ALA B N 1
ATOM 3882 C CA . ALA B 1 248 ? 29.172 30.438 17.828 1 69.06 248 ALA B CA 1
ATOM 3883 C C . ALA B 1 248 ? 29.094 31.828 18.422 1 69.06 248 ALA B C 1
ATOM 3885 O O . ALA B 1 248 ? 30 32.25 19.156 1 69.06 248 ALA B O 1
ATOM 3886 N N . ALA B 1 249 ? 28.109 32.5 18.156 1 66.56 249 ALA B N 1
ATOM 3887 C CA . ALA B 1 249 ? 27.938 33.844 18.688 1 66.56 249 ALA B CA 1
ATOM 3888 C C . ALA B 1 249 ? 27.766 33.812 20.203 1 66.56 249 ALA B C 1
ATOM 3890 O O . ALA B 1 249 ? 28.266 34.688 20.906 1 66.56 249 ALA B O 1
ATOM 3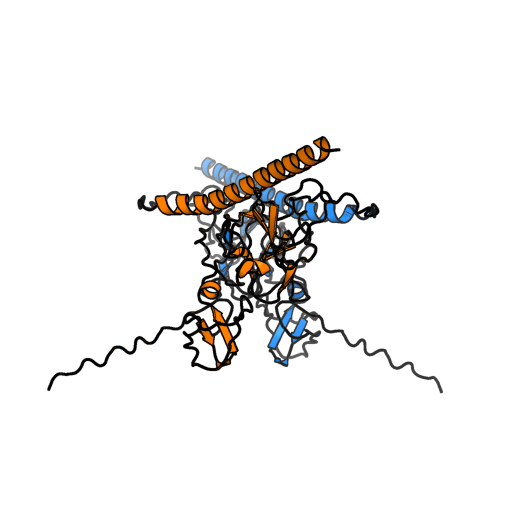891 N N . LEU B 1 250 ? 27.156 32.812 20.703 1 62.09 250 LEU B N 1
ATOM 3892 C CA . LEU B 1 250 ? 26.984 32.688 22.141 1 62.09 250 LEU B CA 1
ATOM 3893 C C . LEU B 1 250 ? 28.297 32.281 22.812 1 62.09 250 LEU B C 1
ATOM 3895 O O . LEU B 1 250 ? 28.547 32.688 23.953 1 62.09 250 LEU B O 1
ATOM 3899 N N . SER B 1 251 ? 29.078 31.562 22.141 1 61.94 251 SER B N 1
ATOM 3900 C CA . SER B 1 251 ? 30.375 31.188 22.703 1 61.94 251 SER B CA 1
ATOM 3901 C C . SER B 1 251 ? 31.328 32.375 22.734 1 61.94 251 SER B C 1
ATOM 3903 O O . SER B 1 251 ? 32.281 32.406 23.531 1 61.94 251 SER B O 1
ATOM 3905 N N . LEU B 1 252 ? 31.188 33.25 21.906 1 55.75 252 LEU B N 1
ATOM 3906 C CA . LEU B 1 252 ? 32.062 34.438 21.906 1 55.75 252 LEU B CA 1
ATOM 3907 C C . LEU B 1 252 ? 31.688 35.344 23.062 1 55.75 252 LEU B C 1
ATOM 3909 O O . LEU B 1 252 ? 32.5 36.188 23.484 1 55.75 252 LEU B O 1
ATOM 3913 N N . TRP B 1 253 ? 30.594 35.219 23.484 1 54.41 253 TRP B N 1
ATOM 3914 C CA . TRP B 1 253 ? 30.234 36.062 24.609 1 54.41 253 TRP B CA 1
ATOM 3915 C C . TRP B 1 253 ? 30.656 35.438 25.922 1 54.41 253 TRP B C 1
ATOM 3917 O O . TRP B 1 253 ? 30.766 36.125 26.938 1 54.41 253 TRP B O 1
ATOM 3927 N N . ASP B 1 254 ? 30.938 34.312 26.047 1 42.91 254 ASP B N 1
ATOM 3928 C CA . ASP B 1 254 ? 31.531 33.812 27.281 1 42.91 254 ASP B CA 1
ATOM 3929 C C . ASP B 1 254 ? 33.062 33.969 27.266 1 42.91 254 ASP B C 1
ATOM 3931 O O . ASP B 1 254 ? 33.688 33.75 26.234 1 42.91 254 ASP B O 1
#